Protein AF-A0A9N8DKL3-F1 (afdb_monomer)

Sequence (520 aa):
MDASGGSQSVVEDSDRQKRSSALVITESVEIQETTEGECQPFFVDLSTLRKHSQDHLRDTGLLPSEEDGHNLDVCLLREKHYEYLSRVFLPSRQPLNGNLVSLDSSRPWMMYWTLHGSDLLLVSSQEEEDNNHTTGTATADGASTTCTNLLCQKVGENALTAVVSTMEACWQSIEITLPQHLDLTDQDRTLLEPNNKTNNNGNNPQSFQGGGFGGGPGQMAHAATTYAAILTLCIVATSEGQSSSPMAWSLLARIRKPLYAWFLSLQQSHGGFRMHHDGEIDVRASYTIFCIAKLLNLLTPTLASNNTVDFIASCQTYEGGFGGEPFTEAHGGYAYCAVAALQLVNRLEKIDREALTGWLCRRQLGYEGGFSGRANKLVDGCYSFWQGGALAIVSAHYAAAAVVVEDEMDDLWLTSPPLSYALLFDKPMLQRYILLCAQDVNGGLRDKPSKKRDFYHSCYNLSGLAMTQHSGDDGNKAVDTNNQQQTNFGHPVKSLVATSHPCYNIRLERVSKVLEYFKS

pLDDT: mean 86.19, std 19.01, range [26.64, 98.94]

Nearest PDB structures (foldseek):
  2h6h-assembly1_B  TM=8.905E-01  e=4.847E-30  Homo sapiens
  2h6g-assembly1_B  TM=8.900E-01  e=4.618E-30  Homo sapiens
  2h6i-assembly1_B  TM=9.010E-01  e=2.072E-29  Homo sapiens
  3euv-assembly1_B  TM=9.007E-01  e=2.117E-28  Rattus norvegicus
  1d8e-assembly1_B  TM=8.836E-01  e=7.657E-29  Rattus norvegicus

Mean predicted aligned error: 7.71 Å

Radius of gyration: 23.64 Å; Cα contacts (8 Å, |Δi|>4): 888; chains: 1; bounding box: 76×64×66 Å

InterPro domains:
  IPR001330 Prenyltransferase alpha-alpha toroid domain [PF00432] (76-481)
  IPR008930 Terpenoid cyclases/protein prenyltransferase alpha-alpha toroid [SSF48239] (73-519)
  IPR026872 Protein farnesyltransferase subunit beta [cd02893] (78-468)
  IPR045089 Prenyltransferase subunit beta [PTHR11774] (76-519)

Secondary structure (DSSP, 8-state):
------------GGG--PPP--SS--HHHHHHHHHHHHHGGG---GGGS-HHHHHHHHHHTSS--TTSTTTTPPPP-HHHHHHHHGGGT-TTSPPPPGGGGGGGGGHHHHHHHHHHHHHHT---HHHHHHHH-SS------S----HHHHHHHHH-HHHHHHHHHHHHHHEEEEEEE--TT----HHHHHHHS-SS-----S-S--EEEEEEEBSSTTSPB-HHHHHHHHHHHHHHHTT--SSHHHHHHHHHHHHHHHHHHHHHHHB-TTS-BBSSTT--B-HHHHHHHHHHHHHTT---TTTT-HHHHHHHHHTB-TTSSB-SSTTSPP-HHHHHHHHHHHHHTT-GGGS-HHHHHHHHHTTB-TTT-SBBSSTT--B-TTHHHHHHHHHHHHHHHHHHHHS---S----GGGSSSTT-S--SS-HHHHHHHIIIIIB-TTS-B-SSTTSPPBHHHHHHHHHHHHHHHTSPP-TTS---TT-----S-S-TTTT------TTT-S-HHHHHHHHHHHH-

Structure (mmCIF, N/CA/C/O backbone):
data_AF-A0A9N8DKL3-F1
#
_entry.id   AF-A0A9N8DKL3-F1
#
loop_
_atom_site.group_PDB
_atom_site.id
_atom_site.type_symbol
_atom_site.label_atom_id
_atom_site.label_alt_id
_atom_site.label_comp_id
_atom_site.label_asym_id
_atom_site.label_entity_id
_atom_site.label_seq_id
_atom_site.pdbx_PDB_ins_code
_atom_site.Cartn_x
_atom_site.Cartn_y
_atom_site.Cartn_z
_atom_site.occupancy
_atom_site.B_iso_or_equiv
_atom_site.auth_seq_id
_atom_site.auth_comp_id
_atom_site.auth_asym_id
_atom_site.auth_atom_id
_atom_site.pdbx_PDB_model_num
ATOM 1 N N . MET A 1 1 ? -44.259 15.144 21.452 1.00 32.50 1 MET A N 1
ATOM 2 C CA . MET A 1 1 ? -43.929 14.029 20.545 1.00 32.50 1 MET A CA 1
ATOM 3 C C . MET A 1 1 ? -42.493 14.271 20.151 1.00 32.50 1 MET A C 1
ATOM 5 O O . MET A 1 1 ? -42.241 15.063 19.256 1.00 32.50 1 MET A O 1
ATOM 9 N N . ASP A 1 2 ? -41.591 13.741 20.972 1.00 26.64 2 ASP A N 1
ATOM 10 C CA . ASP A 1 2 ? -40.150 13.927 20.841 1.00 26.64 2 ASP A CA 1
ATOM 11 C C . ASP A 1 2 ? -39.653 13.219 19.584 1.00 26.64 2 ASP A C 1
ATOM 13 O O . ASP A 1 2 ? -39.804 12.008 19.441 1.00 26.64 2 ASP A O 1
ATOM 17 N N . ALA A 1 3 ? -39.068 13.992 18.675 1.00 27.20 3 ALA A N 1
ATOM 18 C CA . ALA A 1 3 ? -38.287 13.490 17.559 1.00 27.20 3 ALA A CA 1
ATOM 19 C C . ALA A 1 3 ? -36.825 13.365 18.011 1.00 27.20 3 ALA A C 1
ATOM 21 O O . ALA A 1 3 ? -35.974 14.170 17.647 1.00 27.20 3 ALA A O 1
ATOM 22 N N . SER A 1 4 ? -36.533 12.372 18.852 1.00 29.08 4 SER A N 1
ATOM 23 C CA . SER A 1 4 ? -35.167 11.898 19.070 1.00 29.08 4 SER A CA 1
ATOM 24 C C . SER A 1 4 ? -34.805 10.944 17.929 1.00 29.08 4 SER A C 1
ATOM 26 O O . SER A 1 4 ? -34.941 9.726 18.055 1.00 29.08 4 SER A O 1
ATOM 28 N N . GLY A 1 5 ? -34.410 11.497 16.782 1.00 29.69 5 GLY A N 1
ATOM 29 C CA . GLY A 1 5 ? -33.771 10.728 15.717 1.00 29.69 5 GLY A CA 1
ATOM 30 C C . GLY A 1 5 ? -32.375 10.317 16.171 1.00 29.69 5 GLY A C 1
ATOM 31 O O . GLY A 1 5 ? -31.420 11.054 15.958 1.00 29.69 5 GLY A O 1
ATOM 32 N N . GLY A 1 6 ? -32.265 9.183 16.863 1.00 30.44 6 GLY A N 1
ATOM 33 C CA . GLY A 1 6 ? -30.970 8.576 17.155 1.00 30.44 6 GLY A CA 1
ATOM 34 C C . GLY A 1 6 ? -30.360 8.056 15.858 1.00 30.44 6 GLY A C 1
ATOM 35 O O . GLY A 1 6 ? -30.979 7.224 15.193 1.00 30.44 6 GLY A O 1
ATOM 36 N N . SER A 1 7 ? -29.168 8.535 15.492 1.00 38.56 7 SER A N 1
ATOM 37 C CA . SER A 1 7 ? -28.357 7.876 14.471 1.00 38.56 7 SER A CA 1
ATOM 38 C C . SER A 1 7 ? -28.047 6.464 14.975 1.00 38.56 7 SER A C 1
ATOM 40 O O . SER A 1 7 ? -27.448 6.268 16.033 1.00 38.56 7 SER A O 1
ATOM 42 N N . GLN A 1 8 ? -28.532 5.446 14.267 1.00 38.97 8 GLN A N 1
ATOM 43 C CA . GLN A 1 8 ? -28.177 4.065 14.567 1.00 38.97 8 GLN A CA 1
ATOM 44 C C . GLN A 1 8 ? -26.750 3.828 14.069 1.00 38.97 8 GLN A C 1
ATOM 46 O O . GLN A 1 8 ? -26.538 3.402 12.941 1.00 38.97 8 GLN A O 1
ATOM 51 N N . SER A 1 9 ? -25.761 4.060 14.932 1.00 39.56 9 SER A N 1
ATOM 52 C CA . SER A 1 9 ? -24.376 3.598 14.754 1.00 39.56 9 SER A CA 1
ATOM 53 C C . SER A 1 9 ? -24.227 2.081 14.954 1.00 39.56 9 SER A C 1
ATOM 55 O O . SER A 1 9 ? -23.148 1.576 15.262 1.00 39.56 9 SER A O 1
ATOM 57 N N . VAL A 1 10 ? -25.316 1.324 14.816 1.00 46.03 10 VAL A N 1
ATOM 58 C CA . VAL A 1 10 ? -25.409 -0.060 15.265 1.00 46.03 10 VAL A CA 1
ATOM 59 C C . VAL A 1 10 ? -25.557 -0.956 14.044 1.00 46.03 10 VAL A C 1
ATOM 61 O O . VAL A 1 10 ? -26.646 -1.115 13.512 1.00 46.03 10 VAL A O 1
ATOM 64 N N . VAL A 1 11 ? -24.455 -1.580 13.627 1.00 52.28 11 VAL A N 1
ATOM 65 C CA . VAL A 1 11 ? -24.547 -2.887 12.960 1.00 52.28 11 VAL A CA 1
ATOM 66 C C . VAL A 1 11 ? -25.152 -3.831 14.003 1.00 52.28 11 VAL A C 1
ATOM 68 O O . VAL A 1 11 ? -24.534 -4.051 15.057 1.00 52.28 11 VAL A O 1
ATOM 71 N N . GLU A 1 12 ? -26.377 -4.300 13.766 1.00 49.06 12 GLU A N 1
ATOM 72 C CA . GLU A 1 12 ? -27.176 -5.002 14.771 1.00 49.06 12 GLU A CA 1
ATOM 73 C C . GLU A 1 12 ? -26.459 -6.281 15.245 1.00 49.06 12 GLU A C 1
ATOM 75 O O . GLU A 1 12 ? -25.660 -6.892 14.533 1.00 49.06 12 GLU A O 1
ATOM 80 N N . ASP A 1 13 ? -26.691 -6.707 16.494 1.00 48.78 13 ASP A N 1
ATOM 81 C CA . ASP A 1 13 ? -26.135 -7.979 17.000 1.00 48.78 13 ASP A CA 1
ATOM 82 C C . ASP A 1 13 ? -26.586 -9.181 16.141 1.00 48.78 13 ASP A C 1
ATOM 84 O O . ASP A 1 13 ? -25.853 -10.159 16.014 1.00 48.78 13 ASP A O 1
ATOM 88 N N . SER A 1 14 ? -27.755 -9.070 15.497 1.00 47.22 14 SER A N 1
ATOM 89 C CA . SER A 1 14 ? -28.332 -10.016 14.530 1.00 47.22 14 SER A CA 1
ATOM 90 C C . SER A 1 14 ? -27.519 -10.182 13.244 1.00 47.22 14 SER A C 1
ATOM 92 O O . SER A 1 14 ? -27.614 -11.242 12.625 1.00 47.22 14 SER A O 1
ATOM 94 N N . ASP A 1 15 ? -26.703 -9.197 12.862 1.00 51.59 15 ASP A N 1
ATOM 95 C CA . ASP A 1 15 ? -25.874 -9.263 11.650 1.00 51.59 15 ASP A CA 1
ATOM 96 C C . ASP A 1 15 ? -24.593 -10.087 11.867 1.00 51.59 15 ASP A C 1
ATOM 98 O O . ASP A 1 15 ? -23.915 -10.477 10.916 1.00 51.59 15 ASP A O 1
ATOM 102 N N . ARG A 1 16 ? -24.254 -10.399 13.128 1.00 60.38 16 ARG A N 1
ATOM 103 C CA . ARG A 1 16 ? -23.041 -11.145 13.478 1.00 60.38 16 ARG A CA 1
ATOM 104 C C . ARG A 1 16 ? -23.276 -12.639 13.334 1.00 60.38 16 ARG A C 1
ATOM 106 O O . ARG A 1 16 ? -23.921 -13.279 14.165 1.00 60.38 16 ARG A O 1
ATOM 113 N N . GLN A 1 17 ? -22.650 -13.241 12.332 1.00 62.31 17 GLN A N 1
ATOM 114 C CA . GLN A 1 17 ? -22.668 -14.692 12.177 1.00 62.31 17 GLN A CA 1
ATOM 115 C C . GLN A 1 17 ? -21.479 -15.310 12.904 1.00 62.31 17 GLN A C 1
ATOM 117 O O . GLN A 1 17 ? -20.446 -15.605 12.302 1.00 62.31 17 GLN A O 1
ATOM 122 N N . LYS A 1 18 ? -21.624 -15.527 14.218 1.00 65.44 18 LYS A N 1
ATOM 123 C CA . LYS A 1 18 ? -20.685 -16.396 14.937 1.00 65.44 18 LYS A CA 1
ATOM 124 C C . LYS A 1 18 ? -20.718 -17.776 14.279 1.00 65.44 18 LYS A C 1
ATOM 126 O O . LYS A 1 18 ? -21.806 -18.272 13.967 1.00 65.44 18 LYS A O 1
ATOM 131 N N . ARG A 1 19 ? -19.558 -18.400 14.047 1.00 64.38 19 ARG A N 1
ATOM 132 C CA . ARG A 1 19 ? -19.530 -19.749 13.463 1.00 64.38 19 ARG A CA 1
ATOM 133 C C . ARG A 1 19 ? -20.401 -20.684 14.309 1.00 64.38 19 ARG A C 1
ATOM 135 O O . ARG A 1 19 ? -20.295 -20.715 15.534 1.00 64.38 19 ARG A O 1
ATOM 142 N N . SER A 1 20 ? -21.281 -21.442 13.650 1.00 64.44 20 SER A N 1
ATOM 143 C CA . SER A 1 20 ? -22.045 -22.508 14.306 1.00 64.44 20 SER A CA 1
ATOM 144 C C . SER A 1 20 ? -21.084 -23.478 14.992 1.00 64.44 20 SER A C 1
ATOM 146 O O . SER A 1 20 ? -20.012 -23.728 14.438 1.00 64.44 20 SER A O 1
ATOM 148 N N . SER A 1 21 ? -21.482 -24.073 16.123 1.00 65.50 21 SER A N 1
ATOM 149 C CA . SER A 1 21 ? -20.680 -25.086 16.823 1.00 65.50 21 SER A CA 1
ATOM 150 C C . SER A 1 21 ? -20.158 -26.127 15.831 1.00 65.50 21 SER A C 1
ATOM 152 O O . SER A 1 21 ? -20.950 -26.867 15.234 1.00 65.50 21 SER A O 1
ATOM 154 N N . ALA A 1 22 ? -18.845 -26.145 15.604 1.00 66.81 22 ALA A N 1
ATOM 155 C CA . ALA A 1 22 ? -18.254 -27.033 14.620 1.00 66.81 22 ALA A CA 1
ATOM 156 C C . ALA A 1 22 ? -18.436 -28.485 15.078 1.00 66.81 22 ALA A C 1
ATOM 158 O O . ALA A 1 22 ? -18.109 -28.836 16.209 1.00 66.81 22 ALA A O 1
ATOM 159 N N . LEU A 1 23 ? -18.937 -29.348 14.189 1.00 76.88 23 LEU A N 1
ATOM 160 C CA . LEU A 1 23 ? -19.051 -30.787 14.467 1.00 76.88 23 LEU A CA 1
ATOM 161 C C . LEU A 1 23 ? -17.676 -31.449 14.667 1.00 76.88 23 LEU A C 1
ATOM 163 O O . LEU A 1 23 ? -17.586 -32.511 15.277 1.00 76.88 23 LEU A O 1
ATOM 167 N N . VAL A 1 24 ? -16.616 -30.825 14.144 1.00 87.56 24 VAL A N 1
ATOM 168 C CA . VAL A 1 24 ? -15.224 -31.258 14.272 1.00 87.56 24 VAL A CA 1
ATOM 169 C C . VAL A 1 24 ? -14.392 -30.067 14.731 1.00 87.56 24 VAL A C 1
ATOM 171 O O . VAL A 1 24 ? -14.355 -29.043 14.050 1.00 87.56 24 VAL A O 1
ATOM 174 N N . ILE A 1 25 ? -13.716 -30.217 15.867 1.00 91.69 25 ILE A N 1
ATOM 175 C CA . ILE A 1 25 ? -12.797 -29.214 16.410 1.00 91.69 25 ILE A CA 1
ATOM 176 C C . ILE A 1 25 ? -11.400 -29.493 15.853 1.00 91.69 25 ILE A C 1
ATOM 178 O O . ILE A 1 25 ? -10.906 -30.619 15.912 1.00 91.69 25 ILE A O 1
ATOM 182 N N . THR A 1 26 ? -10.779 -28.466 15.286 1.00 94.81 26 THR A N 1
ATOM 183 C CA . THR A 1 26 ? -9.403 -28.484 14.778 1.00 94.81 26 THR A CA 1
ATOM 184 C C . THR A 1 26 ? -8.678 -27.240 15.272 1.00 94.81 26 THR A C 1
ATOM 186 O O . THR A 1 26 ? -9.324 -26.295 15.723 1.00 94.81 26 THR A O 1
ATOM 189 N N . GLU A 1 27 ? -7.355 -27.183 15.108 1.00 96.31 27 GLU A N 1
ATOM 190 C CA . GLU A 1 27 ? -6.578 -25.981 15.442 1.00 96.31 27 GLU A CA 1
ATOM 191 C C . GLU A 1 27 ? -7.165 -24.723 14.780 1.00 96.31 27 GLU A C 1
ATOM 193 O O . GLU A 1 27 ? -7.311 -23.697 15.432 1.00 96.31 27 GLU A O 1
ATOM 198 N N . SER A 1 28 ? -7.588 -24.805 13.510 1.00 95.06 28 SER A N 1
ATOM 199 C CA . SER A 1 28 ? -8.225 -23.684 12.803 1.00 95.06 28 SER A CA 1
ATOM 200 C C . SER A 1 28 ? -9.541 -23.228 13.439 1.00 95.06 28 SER A C 1
ATOM 202 O O . SER A 1 28 ? -9.867 -22.047 13.356 1.00 95.06 28 SER A O 1
ATOM 204 N N . VAL A 1 29 ? -10.307 -24.142 14.043 1.00 93.38 29 VAL A N 1
ATOM 205 C CA . VAL A 1 29 ? -11.535 -23.802 14.778 1.00 93.38 29 VAL A CA 1
ATOM 206 C C . VAL A 1 29 ? -11.174 -23.093 16.078 1.00 93.38 29 VAL A C 1
ATOM 208 O O . VAL A 1 29 ? -11.677 -22.004 16.329 1.00 93.38 29 VAL A O 1
ATOM 211 N N . GLU A 1 30 ? -10.246 -23.652 16.852 1.00 94.44 30 GLU A N 1
ATOM 212 C CA . GLU A 1 30 ? -9.850 -23.118 18.160 1.00 94.44 30 GLU A CA 1
ATOM 213 C C . GLU A 1 30 ? -9.237 -21.713 18.058 1.00 94.44 30 GLU A C 1
ATOM 215 O O . GLU A 1 30 ? -9.594 -20.811 18.823 1.00 94.44 30 GLU A O 1
ATOM 220 N N . ILE A 1 31 ? -8.343 -21.482 17.087 1.00 95.50 31 ILE A N 1
ATOM 221 C CA . ILE A 1 31 ? -7.732 -20.157 16.893 1.00 95.50 31 ILE A CA 1
ATOM 222 C C . ILE A 1 31 ? -8.743 -19.127 16.375 1.00 95.50 31 ILE A C 1
ATOM 224 O O . ILE A 1 31 ? -8.621 -17.942 16.695 1.00 95.50 31 ILE A O 1
ATOM 228 N N . GLN A 1 32 ? -9.739 -19.561 15.595 1.00 95.06 32 GLN A N 1
ATOM 229 C CA . GLN A 1 32 ? -10.813 -18.693 15.118 1.00 95.06 32 GLN A CA 1
ATOM 230 C C . GLN A 1 32 ? -11.732 -18.303 16.277 1.00 95.06 32 GLN A C 1
ATOM 232 O O . GLN A 1 32 ? -11.945 -17.117 16.491 1.00 95.06 32 GLN A O 1
ATOM 237 N N . GLU A 1 33 ? -12.188 -19.263 17.087 1.00 93.38 33 GLU A N 1
ATOM 238 C CA . GLU A 1 33 ? -12.997 -18.989 18.283 1.00 93.38 33 GLU A CA 1
ATOM 239 C C . GLU A 1 33 ? -12.269 -18.066 19.270 1.00 93.38 33 GLU A C 1
ATOM 241 O O . GLU A 1 33 ? -12.871 -17.148 19.830 1.00 93.38 33 GLU A O 1
ATOM 246 N N . THR A 1 34 ? -10.959 -18.266 19.443 1.00 95.44 34 THR A N 1
ATOM 247 C CA . THR A 1 34 ? -10.119 -17.379 20.259 1.00 95.44 34 THR A CA 1
ATOM 248 C C . THR A 1 34 ? -10.114 -15.957 19.697 1.00 95.44 34 THR A C 1
ATOM 250 O O . THR A 1 34 ? -10.328 -15.004 20.440 1.00 95.44 34 THR A O 1
ATOM 253 N N . THR A 1 35 ? -9.927 -15.804 18.384 1.00 96.44 35 THR A N 1
ATOM 254 C CA . THR A 1 35 ? -9.899 -14.491 17.716 1.00 96.44 35 THR A CA 1
ATOM 255 C C . THR A 1 35 ? -11.256 -13.789 17.779 1.00 96.44 35 THR A C 1
ATOM 257 O O . THR A 1 35 ? -11.321 -12.597 18.074 1.00 96.44 35 THR A O 1
ATOM 260 N N . GLU A 1 36 ? -12.355 -14.520 17.590 1.00 94.69 36 GLU A N 1
ATOM 261 C CA . GLU A 1 36 ? -13.709 -13.996 17.788 1.00 94.69 36 GLU A CA 1
ATOM 262 C C . GLU A 1 36 ? -13.897 -13.503 19.230 1.00 94.69 36 GLU A C 1
ATOM 264 O O . GLU A 1 36 ? -14.415 -12.408 19.449 1.00 94.69 36 GLU A O 1
ATOM 269 N N . GLY A 1 37 ? -13.407 -14.263 20.216 1.00 94.38 37 GLY A N 1
ATOM 270 C CA . GLY A 1 37 ? -13.410 -13.870 21.626 1.00 94.38 37 GLY A CA 1
ATOM 271 C C . GLY A 1 37 ? -12.562 -12.629 21.933 1.00 94.38 37 GLY A C 1
ATOM 272 O O . GLY A 1 37 ? -12.925 -11.852 22.813 1.00 94.38 37 GLY A O 1
ATOM 273 N N . GLU A 1 38 ? -11.469 -12.400 21.200 1.00 95.31 38 GLU A N 1
ATOM 274 C CA . GLU A 1 38 ? -10.655 -11.179 21.303 1.00 95.31 38 GLU A CA 1
ATOM 275 C C . GLU A 1 38 ? -11.368 -9.947 20.726 1.00 95.31 38 GLU A C 1
ATOM 277 O O . GLU A 1 38 ? -11.211 -8.845 21.254 1.00 95.31 38 GLU A O 1
ATOM 282 N N . CYS A 1 39 ? -12.150 -10.115 19.655 1.00 94.94 39 CYS A N 1
ATOM 283 C CA . CYS A 1 39 ? -12.900 -9.035 19.009 1.00 94.94 39 CYS A CA 1
ATOM 284 C C . CYS A 1 39 ? -14.219 -8.713 19.730 1.00 94.94 39 CYS A C 1
ATOM 286 O O . CYS A 1 39 ? -14.623 -7.552 19.784 1.00 94.94 39 CYS A O 1
ATOM 288 N N . GLN A 1 40 ? -14.871 -9.712 20.332 1.00 93.31 40 GLN A N 1
ATOM 289 C CA . GLN A 1 40 ? -16.181 -9.584 20.978 1.00 93.31 40 GLN A CA 1
ATOM 290 C C . GLN A 1 40 ? -16.314 -8.383 21.946 1.00 93.31 40 GLN A C 1
ATOM 292 O O . GLN A 1 40 ? -17.332 -7.693 21.873 1.00 93.31 40 GLN A O 1
ATOM 297 N N . PRO A 1 41 ? -15.337 -8.061 22.822 1.00 92.31 41 PRO A N 1
ATOM 298 C CA . PRO A 1 41 ? -15.458 -6.939 23.758 1.00 92.31 41 PRO A CA 1
ATOM 299 C C . PRO A 1 41 ? -15.539 -5.562 23.091 1.00 92.31 41 PRO A C 1
ATOM 301 O O . PRO A 1 41 ? -15.995 -4.609 23.716 1.00 92.31 41 PRO A O 1
ATOM 304 N N . PHE A 1 42 ? -15.099 -5.446 21.837 1.00 91.88 42 PHE A N 1
ATOM 305 C CA . PHE A 1 42 ? -15.153 -4.203 21.067 1.00 91.88 42 PHE A CA 1
ATOM 306 C C . PHE A 1 42 ? -16.529 -3.976 20.431 1.00 91.88 42 PHE A C 1
ATOM 308 O O . PHE A 1 42 ? -16.849 -2.871 20.014 1.00 91.88 42 PHE A O 1
ATOM 315 N N . PHE A 1 43 ? -17.361 -5.012 20.371 1.00 89.38 43 PHE A N 1
ATOM 316 C CA . PHE A 1 43 ? -18.630 -5.057 19.652 1.00 89.38 43 PHE A CA 1
ATOM 317 C C . PHE A 1 43 ? -19.830 -4.880 20.585 1.00 89.38 43 PHE A C 1
ATOM 319 O O . PHE A 1 43 ? -20.786 -5.659 20.558 1.00 89.38 43 PHE A O 1
ATOM 326 N N . VAL A 1 44 ? -19.752 -3.853 21.427 1.00 85.69 44 VAL A N 1
ATOM 327 C CA . VAL A 1 44 ? -20.777 -3.504 22.414 1.00 85.69 44 VAL A CA 1
ATOM 328 C C . VAL A 1 44 ? -21.640 -2.347 21.923 1.00 85.69 44 VAL A C 1
ATOM 330 O O . VAL A 1 44 ? -21.146 -1.427 21.273 1.00 85.69 44 VAL A O 1
ATOM 333 N N . ASP A 1 45 ? -22.925 -2.370 22.273 1.00 87.44 45 ASP A N 1
ATOM 334 C CA . ASP A 1 45 ? -23.803 -1.218 22.082 1.00 87.44 45 ASP A CA 1
ATOM 335 C C . ASP A 1 45 ? -23.385 -0.100 23.048 1.00 87.44 45 ASP A C 1
ATOM 337 O O . ASP A 1 45 ? -23.594 -0.186 24.264 1.00 87.44 45 ASP A O 1
ATOM 341 N N . LEU A 1 46 ? -22.782 0.956 22.498 1.00 89.56 46 LEU A N 1
ATOM 342 C CA . LEU A 1 46 ? -22.250 2.083 23.263 1.00 89.56 46 LEU A CA 1
ATOM 343 C C . LEU A 1 46 ? -23.339 2.822 24.053 1.00 89.56 46 LEU A C 1
ATOM 345 O O . LEU A 1 46 ? -23.032 3.404 25.097 1.00 89.56 46 LEU A O 1
ATOM 349 N N . SER A 1 47 ? -24.606 2.750 23.626 1.00 88.50 47 SER A N 1
ATOM 350 C CA . SER A 1 47 ? -25.739 3.355 24.336 1.00 88.50 47 SER A CA 1
ATOM 351 C C . SER A 1 47 ? -26.062 2.650 25.658 1.00 88.50 47 SER A C 1
ATOM 353 O O . SER A 1 47 ? -26.574 3.273 26.587 1.00 88.50 47 SER A O 1
ATOM 355 N N . THR A 1 48 ? -25.695 1.370 25.780 1.00 89.88 48 THR A N 1
ATOM 356 C CA . THR A 1 48 ? -25.916 0.561 26.991 1.00 89.88 48 THR A CA 1
ATOM 357 C C . THR A 1 48 ? -24.814 0.725 28.039 1.00 89.88 48 THR A C 1
ATOM 359 O O . THR A 1 48 ? -24.957 0.274 29.181 1.00 89.88 48 THR A O 1
ATOM 362 N N . LEU A 1 49 ? -23.702 1.373 27.676 1.00 90.00 49 LEU A N 1
ATOM 363 C CA . LEU A 1 49 ? -22.596 1.620 28.594 1.00 90.00 49 LEU A CA 1
ATOM 364 C C . LEU A 1 49 ? -22.999 2.613 29.690 1.00 90.00 49 LEU A C 1
ATOM 366 O O . LEU A 1 49 ? -23.745 3.566 29.477 1.00 90.00 49 LEU A O 1
ATOM 370 N N . ARG A 1 50 ? -22.454 2.418 30.896 1.00 94.25 50 ARG A N 1
ATOM 371 C CA . ARG A 1 50 ? -22.632 3.376 31.998 1.00 94.25 50 ARG A CA 1
ATOM 372 C C . ARG A 1 50 ? -21.996 4.714 31.623 1.00 94.25 50 ARG A C 1
ATOM 374 O O . ARG A 1 50 ? -20.937 4.721 31.000 1.00 94.25 50 ARG A O 1
ATOM 381 N N . LYS A 1 51 ? -22.561 5.824 32.116 1.00 91.31 51 LYS A N 1
ATOM 382 C CA . LYS A 1 51 ? -22.051 7.180 31.847 1.00 91.31 51 LYS A CA 1
ATOM 383 C C . LYS A 1 51 ? -20.535 7.307 32.058 1.00 91.31 51 LYS A C 1
ATOM 385 O O . LYS A 1 51 ? -19.841 7.692 31.136 1.00 91.31 51 LYS A O 1
ATOM 390 N N . HIS A 1 52 ? -19.999 6.836 33.188 1.00 94.56 52 HIS A N 1
ATOM 391 C CA . HIS A 1 52 ? -18.548 6.877 33.434 1.00 94.56 52 HIS A CA 1
ATOM 392 C C . HIS A 1 52 ? -17.708 6.138 32.369 1.00 94.56 52 HIS A C 1
ATOM 394 O O . HIS A 1 52 ? -16.604 6.567 32.047 1.00 94.56 52 HIS A O 1
ATOM 400 N N . SER A 1 53 ? -18.212 5.034 31.809 1.00 93.94 53 SER A N 1
ATOM 401 C CA . SER A 1 53 ? -17.533 4.325 30.720 1.00 93.94 53 SER A CA 1
ATOM 402 C C . SER A 1 53 ? -17.582 5.125 29.420 1.00 93.94 53 SER A C 1
ATOM 404 O O . SER A 1 53 ? -16.573 5.191 28.729 1.00 93.94 53 SER A O 1
ATOM 406 N N . GLN A 1 54 ? -18.715 5.760 29.105 1.00 93.31 54 GLN A N 1
ATOM 407 C CA . GLN A 1 54 ? -18.819 6.666 27.956 1.00 93.31 54 GLN A CA 1
ATOM 408 C C . GLN A 1 54 ? -17.887 7.872 28.123 1.00 93.31 54 GLN A C 1
ATOM 410 O O . GLN A 1 54 ? -17.135 8.173 27.203 1.00 93.31 54 GLN A O 1
ATOM 415 N N . ASP A 1 55 ? -17.856 8.491 29.306 1.00 93.62 55 ASP A N 1
ATOM 416 C CA . ASP A 1 55 ? -16.960 9.605 29.634 1.00 93.62 55 ASP A CA 1
ATOM 417 C C . ASP A 1 55 ? -15.491 9.200 29.449 1.00 93.62 55 ASP A C 1
ATOM 419 O O . ASP A 1 55 ? -14.726 9.915 28.811 1.00 93.62 55 ASP A O 1
ATOM 423 N N . HIS A 1 56 ? -15.107 7.998 29.895 1.00 94.44 56 HIS A N 1
ATOM 424 C CA . HIS A 1 56 ? -13.761 7.480 29.652 1.00 94.44 56 HIS A CA 1
ATOM 425 C C . HIS A 1 56 ? -13.450 7.341 28.152 1.00 94.44 56 HIS A C 1
ATOM 427 O O . HIS A 1 56 ? -12.363 7.707 27.708 1.00 94.44 56 HIS A O 1
ATOM 433 N N . LEU A 1 57 ? -14.393 6.847 27.342 1.00 94.25 57 LEU A N 1
ATOM 434 C CA . LEU A 1 57 ? -14.208 6.778 25.890 1.00 94.25 57 LEU A CA 1
ATOM 435 C C . LEU A 1 57 ? -14.084 8.178 25.263 1.00 94.25 57 LEU A C 1
ATOM 437 O O . LEU A 1 57 ? -13.271 8.350 24.352 1.00 94.25 57 LEU A O 1
ATOM 441 N N . ARG A 1 58 ? -14.798 9.187 25.781 1.00 94.12 58 ARG A N 1
ATOM 442 C CA . ARG A 1 58 ? -14.628 10.596 25.379 1.00 94.12 58 ARG A CA 1
ATOM 443 C C . ARG A 1 58 ? -13.245 11.125 25.741 1.00 94.12 58 ARG A C 1
ATOM 445 O O . ARG A 1 58 ? -12.570 11.675 24.877 1.00 94.12 58 ARG A O 1
ATOM 452 N N . ASP A 1 59 ? -12.771 10.864 26.958 1.00 93.50 59 ASP A N 1
ATOM 453 C CA . ASP A 1 59 ? -11.429 11.258 27.409 1.00 93.50 59 ASP A CA 1
ATOM 454 C C . ASP A 1 59 ? -10.325 10.637 26.537 1.00 93.50 59 ASP A C 1
ATOM 456 O O . ASP A 1 59 ? -9.284 11.249 26.287 1.00 93.50 59 ASP A O 1
ATOM 460 N N . THR A 1 60 ? -10.539 9.415 26.034 1.00 93.69 60 THR A N 1
ATOM 461 C CA . THR A 1 60 ? -9.595 8.784 25.096 1.00 93.69 60 THR A CA 1
ATOM 462 C C . THR A 1 60 ? -9.640 9.376 23.685 1.00 93.69 60 THR A C 1
ATOM 464 O O . THR A 1 60 ? -8.686 9.160 22.927 1.00 93.69 60 THR A O 1
ATOM 467 N N . GLY A 1 61 ? -10.704 10.108 23.343 1.00 94.12 61 GLY A N 1
ATOM 468 C CA . GLY A 1 61 ? -11.005 10.636 22.012 1.00 94.12 61 GLY A CA 1
ATOM 469 C C . GLY A 1 61 ? -11.758 9.668 21.094 1.00 94.12 61 GLY A C 1
ATOM 470 O O . GLY A 1 61 ? -11.941 9.988 19.924 1.00 94.12 61 GLY A O 1
ATOM 471 N N . LEU A 1 62 ? -12.169 8.489 21.583 1.00 94.56 62 LEU A N 1
ATOM 472 C CA . LEU A 1 62 ? -12.895 7.492 20.782 1.00 94.56 62 LEU A CA 1
ATOM 473 C C . LEU A 1 62 ? -14.359 7.891 20.554 1.00 94.56 62 LEU A C 1
ATOM 475 O O . LEU A 1 62 ? -14.957 7.490 19.561 1.00 94.56 62 LEU A O 1
ATOM 479 N N . LEU A 1 63 ? -14.925 8.683 21.462 1.00 95.00 63 LEU A N 1
ATOM 480 C CA . LEU A 1 63 ? -16.230 9.316 21.307 1.00 95.00 63 LEU A CA 1
ATOM 481 C C . LEU A 1 63 ? -16.069 10.844 21.249 1.00 95.00 63 LEU A C 1
ATOM 483 O O . LEU A 1 63 ? -15.147 11.372 21.878 1.00 95.00 63 LEU A O 1
ATOM 487 N N . PRO A 1 64 ? -16.951 11.573 20.541 1.00 92.50 64 PRO A N 1
ATOM 488 C CA . PRO A 1 64 ? -16.899 13.034 20.492 1.00 92.50 64 PRO A CA 1
ATOM 489 C C . PRO A 1 64 ? -17.286 13.668 21.843 1.00 92.50 64 PRO A C 1
ATOM 491 O O . PRO A 1 64 ? -17.664 12.978 22.786 1.00 92.50 64 PRO A O 1
ATOM 494 N N . SER A 1 65 ? -17.185 14.989 21.979 1.00 87.25 65 SER A N 1
ATOM 495 C CA . SER A 1 65 ? -17.692 15.715 23.158 1.00 87.25 65 SER A CA 1
ATOM 496 C C . SER A 1 65 ? -19.217 15.616 23.269 1.00 87.25 65 SER A C 1
ATOM 498 O O . SER A 1 65 ? -19.865 15.547 22.236 1.00 87.25 65 SER A O 1
ATOM 500 N N . GLU A 1 66 ? -19.790 15.711 24.481 1.00 81.88 66 GLU A N 1
ATOM 501 C CA . GLU A 1 66 ? -21.257 15.651 24.705 1.00 81.88 66 GLU A CA 1
ATOM 502 C C . GLU A 1 66 ? -22.065 16.730 23.949 1.00 81.88 66 GLU A C 1
ATOM 504 O O . GLU A 1 66 ? -23.274 16.592 23.768 1.00 81.88 66 GLU A O 1
ATOM 509 N N . GLU A 1 67 ? -21.416 17.814 23.523 1.00 77.31 67 GLU A N 1
ATOM 5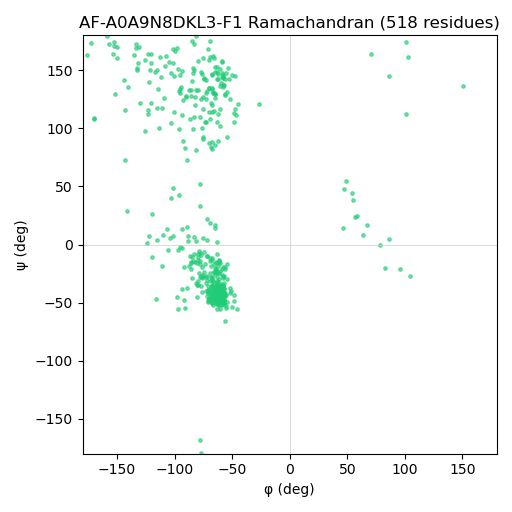10 C CA . GLU A 1 67 ? -22.032 18.907 22.758 1.00 77.31 67 GLU A CA 1
ATOM 511 C C . GLU A 1 67 ? -22.212 18.575 21.262 1.00 77.31 67 GLU A C 1
ATOM 513 O O . GLU A 1 67 ? -22.801 19.359 20.521 1.00 77.31 67 GLU A O 1
ATOM 518 N N . ASP A 1 68 ? -21.706 17.424 20.811 1.00 72.75 68 ASP A N 1
ATOM 519 C CA . ASP A 1 68 ? -21.739 16.983 19.419 1.00 72.75 68 ASP A CA 1
ATOM 520 C C . ASP A 1 68 ? -23.041 16.216 19.117 1.00 72.75 68 ASP A C 1
ATOM 522 O O . ASP A 1 68 ? -23.442 15.316 19.857 1.00 72.75 68 ASP A O 1
ATOM 526 N N . GLY A 1 69 ? -23.721 16.534 18.012 1.00 72.94 69 GLY A N 1
ATOM 527 C CA . GLY A 1 69 ? -24.956 15.845 17.600 1.00 72.94 69 GLY A CA 1
ATOM 528 C C . GLY A 1 69 ? -24.768 14.341 17.338 1.00 72.94 69 GLY A C 1
ATOM 529 O O . GLY A 1 69 ? -25.741 13.591 17.343 1.00 72.94 69 GLY A O 1
ATOM 530 N N . HIS A 1 70 ? -23.516 13.900 17.185 1.00 72.75 70 HIS A N 1
ATOM 531 C CA . HIS A 1 70 ? -23.083 12.528 16.910 1.00 72.75 70 HIS A CA 1
ATOM 532 C C . HIS A 1 70 ? -22.516 11.823 18.152 1.00 72.75 70 HIS A C 1
ATOM 534 O O . HIS A 1 70 ? -21.519 11.106 18.094 1.00 72.75 70 HIS A O 1
ATOM 540 N N . ASN A 1 71 ? -23.138 12.040 19.312 1.00 79.56 71 ASN A N 1
ATOM 541 C CA . ASN A 1 71 ? -22.571 11.746 20.631 1.00 79.56 71 ASN A CA 1
ATOM 542 C C . ASN A 1 71 ? -22.061 10.316 20.892 1.00 79.56 71 ASN A C 1
ATOM 544 O O . ASN A 1 71 ? -21.325 10.124 21.861 1.00 79.56 71 ASN A O 1
ATOM 548 N N . LEU A 1 72 ? -22.431 9.310 20.101 1.00 89.31 72 LEU A N 1
ATOM 549 C CA . LEU A 1 72 ? -21.952 7.928 20.252 1.00 89.31 72 LEU A CA 1
ATOM 550 C C . LEU A 1 72 ? -21.265 7.383 18.992 1.00 89.31 72 LEU A C 1
ATOM 552 O O . LEU A 1 72 ? -20.917 6.203 18.955 1.00 89.31 72 LEU A O 1
ATOM 556 N N . ASP A 1 73 ? -21.035 8.221 17.983 1.00 90.81 73 ASP A N 1
ATOM 557 C CA . ASP A 1 73 ? -20.364 7.796 16.763 1.00 90.81 73 ASP A CA 1
ATOM 558 C C . ASP A 1 73 ? -18.855 7.679 17.007 1.00 90.81 73 ASP A C 1
ATOM 560 O O . ASP A 1 73 ? -18.186 8.610 17.468 1.00 90.81 73 ASP A O 1
ATOM 564 N N . VAL A 1 74 ? -18.307 6.504 16.697 1.00 94.81 74 VAL A N 1
ATOM 565 C CA . VAL A 1 74 ? -16.898 6.184 16.945 1.00 94.81 74 VAL A CA 1
ATOM 566 C C . VAL A 1 74 ? -15.998 7.077 16.098 1.00 94.81 74 VAL A C 1
ATOM 568 O O . VAL A 1 74 ? -16.162 7.166 14.880 1.00 94.81 74 VAL A O 1
ATOM 571 N N . CYS A 1 75 ? -15.023 7.705 16.747 1.00 95.88 75 CYS A N 1
ATOM 572 C CA . CYS A 1 75 ? -14.029 8.578 16.140 1.00 95.88 75 CYS A CA 1
ATOM 573 C C . CYS A 1 75 ? -12.727 7.824 15.819 1.00 95.88 75 CYS A C 1
ATOM 575 O O . CYS A 1 75 ? -12.275 6.954 16.572 1.00 95.88 75 CYS A O 1
ATOM 577 N N . LEU A 1 76 ? -12.071 8.212 14.725 1.00 97.75 76 LEU A N 1
ATOM 578 C CA . LEU A 1 76 ? -10.670 7.877 14.474 1.00 97.75 76 LEU A CA 1
ATOM 579 C C . LEU A 1 76 ? -9.779 8.694 15.424 1.00 97.75 76 LEU A C 1
ATOM 581 O O . LEU A 1 76 ? -9.913 9.916 15.507 1.00 97.75 76 LEU A O 1
ATOM 585 N N . LEU A 1 77 ? -8.815 8.060 16.097 1.00 97.81 77 LEU A N 1
ATOM 586 C CA . LEU A 1 77 ? -7.869 8.717 17.009 1.00 97.81 77 LEU A CA 1
ATOM 587 C C . LEU A 1 77 ? -6.757 9.451 16.232 1.00 97.81 77 LEU A C 1
ATOM 589 O O . LEU A 1 77 ? -5.561 9.252 16.466 1.00 97.81 77 LEU A O 1
ATOM 593 N N . ARG A 1 78 ? -7.165 10.302 15.284 1.00 96.81 78 ARG A N 1
ATOM 594 C CA . ARG A 1 78 ? -6.352 10.927 14.230 1.00 96.81 78 ARG A CA 1
ATOM 595 C C . ARG A 1 78 ? -5.039 11.500 14.734 1.00 96.81 78 ARG A C 1
ATOM 597 O O . ARG A 1 78 ? -3.984 11.093 14.255 1.00 96.81 78 ARG A O 1
ATOM 604 N N . GLU A 1 79 ? -5.086 12.392 15.723 1.00 95.31 79 GLU A N 1
ATOM 605 C CA . GLU A 1 79 ? -3.876 13.042 16.239 1.00 95.31 79 GLU A CA 1
ATOM 606 C C . GLU A 1 79 ? -2.914 12.031 16.865 1.00 95.31 79 GLU A C 1
ATOM 608 O O . GLU A 1 79 ? -1.713 12.103 16.623 1.00 95.31 79 GLU A O 1
ATOM 613 N N . LYS A 1 80 ? -3.415 11.017 17.583 1.00 97.25 80 LYS A N 1
ATOM 614 C CA . LYS A 1 80 ? -2.563 9.965 18.155 1.00 97.25 80 LYS A CA 1
ATOM 615 C C . LYS A 1 80 ? -1.913 9.119 17.061 1.00 97.25 80 LYS A C 1
ATOM 617 O O . LYS A 1 80 ? -0.735 8.772 17.167 1.00 97.25 80 LYS A O 1
ATOM 622 N N . HIS A 1 81 ? -2.649 8.779 16.001 1.00 98.06 81 HIS A N 1
ATOM 623 C CA . HIS A 1 81 ? -2.087 8.042 14.868 1.00 98.06 81 HIS A CA 1
ATOM 624 C C . HIS A 1 81 ? -1.062 8.873 14.097 1.00 98.06 81 HIS A C 1
ATOM 626 O O . HIS A 1 81 ? 0.030 8.372 13.827 1.00 98.06 81 HIS A O 1
ATOM 632 N N . TYR A 1 82 ? -1.354 10.145 13.823 1.00 96.44 82 TYR A N 1
ATOM 633 C CA . TYR A 1 82 ? -0.410 11.057 13.184 1.00 96.44 82 TYR A CA 1
ATOM 634 C C . TYR A 1 82 ? 0.863 11.195 14.023 1.00 96.44 82 TYR A C 1
ATOM 636 O O . TYR A 1 82 ? 1.979 11.086 13.511 1.00 96.44 82 TYR A O 1
ATOM 644 N N . GLU A 1 83 ? 0.713 11.362 15.336 1.00 94.56 83 GLU A N 1
ATOM 645 C CA . GLU A 1 83 ? 1.829 11.459 16.265 1.00 94.56 83 GLU A CA 1
ATOM 646 C C . GLU A 1 83 ? 2.653 10.164 16.305 1.00 94.56 83 GLU A C 1
ATOM 648 O O . GLU A 1 83 ? 3.871 10.215 16.425 1.00 94.56 83 GLU A O 1
ATOM 653 N N . TYR A 1 84 ? 2.033 8.992 16.180 1.00 95.62 84 TYR A N 1
ATOM 654 C CA . TYR A 1 84 ? 2.747 7.721 16.070 1.00 95.62 84 TYR A CA 1
ATOM 655 C C . TYR A 1 84 ? 3.555 7.605 14.763 1.00 95.62 84 TYR A C 1
ATOM 657 O O . TYR A 1 84 ? 4.735 7.252 14.815 1.00 95.62 84 TYR A O 1
ATOM 665 N N . LEU A 1 85 ? 2.951 7.930 13.616 1.00 96.00 85 LEU A N 1
ATOM 666 C CA . LEU A 1 85 ? 3.553 7.767 12.284 1.00 96.00 85 LEU A CA 1
ATOM 667 C C . LEU A 1 85 ? 4.676 8.772 12.018 1.00 96.00 85 LEU A C 1
ATOM 669 O O . LEU A 1 85 ? 5.773 8.399 11.602 1.00 96.00 85 LEU A O 1
ATOM 673 N N . SER A 1 86 ? 4.447 10.036 12.368 1.00 92.94 86 SER A N 1
ATOM 674 C CA . SER A 1 86 ? 5.395 11.134 12.145 1.00 92.94 86 SER A CA 1
ATOM 675 C C . SER A 1 86 ? 6.722 11.002 12.901 1.00 92.94 86 SER A C 1
ATOM 677 O O . SER A 1 86 ? 7.674 11.731 12.623 1.00 92.94 86 SER A O 1
ATOM 679 N N . ARG A 1 87 ? 6.841 10.016 13.804 1.00 89.88 87 ARG A N 1
ATOM 680 C CA . ARG A 1 87 ? 8.094 9.651 14.493 1.00 89.88 87 ARG A CA 1
ATOM 681 C C . ARG A 1 87 ? 9.234 9.292 13.559 1.00 89.88 87 ARG A C 1
ATOM 683 O O . ARG A 1 87 ? 10.380 9.436 13.963 1.00 89.88 87 ARG A O 1
ATOM 690 N N . VAL A 1 88 ? 8.927 8.802 12.363 1.00 90.25 88 VAL A N 1
ATOM 691 C CA . VAL A 1 88 ? 9.944 8.313 11.428 1.00 90.25 88 VAL A CA 1
ATOM 692 C C . VAL A 1 88 ? 10.630 9.452 10.673 1.00 90.25 88 VAL A C 1
ATOM 694 O O . VAL A 1 88 ? 11.812 9.335 10.364 1.00 90.25 88 VAL A O 1
ATOM 697 N N . PHE A 1 89 ? 9.924 10.553 10.403 1.00 87.31 89 PHE A N 1
ATOM 698 C CA . PHE A 1 89 ? 10.421 11.627 9.536 1.00 87.31 89 PHE A CA 1
ATOM 699 C C . PHE A 1 89 ? 10.536 13.001 10.213 1.00 87.31 89 PHE A C 1
ATOM 701 O O . PHE A 1 89 ? 11.149 13.898 9.637 1.00 87.31 89 PHE A O 1
ATOM 708 N N . LEU A 1 90 ? 10.004 13.199 11.427 1.00 84.88 90 LEU A N 1
ATOM 709 C CA . LEU A 1 90 ? 10.169 14.465 12.150 1.00 84.88 90 LEU A CA 1
ATOM 710 C C . LEU A 1 90 ? 11.480 14.508 12.967 1.00 84.88 90 LEU A C 1
ATOM 712 O O . LEU A 1 90 ? 11.692 13.642 13.818 1.00 84.88 90 LEU A O 1
ATOM 716 N N . PRO A 1 91 ? 12.320 15.556 12.805 1.00 60.66 91 PRO A N 1
ATOM 717 C CA . PRO A 1 91 ? 13.620 15.686 13.480 1.00 60.66 91 PRO A CA 1
ATOM 718 C C . PRO A 1 91 ? 13.564 15.758 15.010 1.00 60.66 91 PRO A C 1
ATOM 720 O O . PRO A 1 91 ? 14.576 15.576 15.679 1.00 60.66 91 PRO A O 1
ATOM 723 N N . SER A 1 92 ? 12.399 16.069 15.583 1.00 61.00 92 SER A N 1
ATOM 724 C CA . SER A 1 92 ? 12.226 16.313 17.019 1.00 61.00 92 SER A CA 1
ATOM 725 C C . SER A 1 92 ? 12.236 15.044 17.876 1.00 61.00 92 SER A C 1
ATOM 727 O O . SER A 1 92 ? 11.970 15.122 19.078 1.00 61.00 92 SER A O 1
ATOM 729 N N . ARG A 1 93 ? 12.501 13.866 17.294 1.00 62.16 93 ARG A N 1
ATOM 730 C CA . ARG A 1 93 ? 12.301 12.582 17.971 1.00 62.16 93 ARG A CA 1
ATOM 731 C C . ARG A 1 93 ? 13.563 11.738 18.069 1.00 62.16 93 ARG A C 1
ATOM 733 O O . ARG A 1 93 ? 14.484 11.823 17.267 1.00 62.16 93 ARG A O 1
ATOM 740 N N . GLN A 1 94 ? 13.576 10.950 19.141 1.00 71.56 94 GLN A N 1
ATOM 741 C CA . GLN A 1 94 ? 14.601 9.966 19.472 1.00 71.56 94 GLN A CA 1
ATOM 742 C C . GLN A 1 94 ? 14.823 8.996 18.299 1.00 71.56 94 GLN A C 1
ATOM 744 O O . GLN A 1 94 ? 13.868 8.726 17.563 1.00 71.56 94 GLN A O 1
ATOM 749 N N . PRO A 1 95 ? 16.031 8.419 18.157 1.00 83.31 95 PRO A N 1
ATOM 750 C CA . PRO A 1 95 ? 16.268 7.326 17.224 1.00 83.31 95 PRO A CA 1
ATOM 751 C C . PRO A 1 95 ? 15.199 6.238 17.347 1.00 83.31 95 PRO A C 1
ATOM 753 O O . PRO A 1 95 ? 14.703 5.946 18.441 1.00 83.31 95 PRO A O 1
ATOM 756 N N . LEU A 1 96 ? 14.856 5.619 16.217 1.00 87.00 96 LEU A N 1
ATOM 757 C CA . LEU A 1 96 ? 13.955 4.474 16.216 1.00 87.00 96 LEU A CA 1
ATOM 758 C C . LEU A 1 96 ? 14.522 3.350 17.094 1.00 87.00 96 LEU A C 1
ATOM 760 O O . LEU A 1 96 ? 15.734 3.158 17.198 1.00 87.00 96 LEU A O 1
ATOM 764 N N . ASN A 1 97 ? 13.627 2.615 17.752 1.00 87.00 97 ASN A N 1
ATOM 765 C CA . ASN A 1 97 ? 14.009 1.548 18.671 1.00 87.00 97 ASN A CA 1
ATOM 766 C C . ASN A 1 97 ? 14.808 0.456 17.931 1.00 87.00 97 ASN A C 1
ATOM 768 O O . ASN A 1 97 ? 14.393 0.019 16.859 1.00 87.00 97 ASN A O 1
ATOM 772 N N . GLY A 1 98 ? 15.898 -0.035 18.535 1.00 90.00 98 GLY A N 1
ATOM 773 C CA . GLY A 1 98 ? 16.731 -1.114 17.983 1.00 90.00 98 GLY A CA 1
ATOM 774 C C . GLY A 1 98 ? 15.976 -2.413 17.664 1.00 90.00 98 GLY A C 1
ATOM 775 O O . GLY A 1 98 ? 16.418 -3.183 16.820 1.00 90.00 98 GLY A O 1
ATOM 776 N N . ASN A 1 99 ? 14.790 -2.625 18.243 1.00 89.94 99 ASN A N 1
ATOM 777 C CA . ASN A 1 99 ? 13.890 -3.728 17.888 1.00 89.94 99 ASN A CA 1
ATOM 778 C C . ASN A 1 99 ? 13.400 -3.686 16.427 1.00 89.94 99 ASN A C 1
ATOM 780 O O . ASN A 1 99 ? 12.859 -4.676 15.947 1.00 89.94 99 ASN A O 1
ATOM 784 N N . LEU A 1 100 ? 13.571 -2.561 15.724 1.00 92.44 100 LEU A N 1
ATOM 785 C CA . LEU A 1 100 ? 13.232 -2.412 14.306 1.00 92.44 100 LEU A CA 1
ATOM 786 C C . LEU A 1 100 ? 14.382 -2.808 13.366 1.00 92.44 100 LEU A C 1
ATOM 788 O O . LEU A 1 100 ? 14.256 -2.628 12.160 1.00 92.44 100 LEU A O 1
ATOM 792 N N . VAL A 1 101 ? 15.481 -3.376 13.878 1.00 95.88 101 VAL A N 1
ATOM 793 C CA . VAL A 1 101 ? 16.611 -3.842 13.051 1.00 95.88 101 VAL A CA 1
ATOM 794 C C . VAL A 1 101 ? 16.201 -4.894 12.012 1.00 95.88 101 VAL A C 1
ATOM 796 O O . VAL A 1 101 ? 16.802 -4.970 10.946 1.00 95.88 101 VAL A O 1
ATOM 799 N N . SER A 1 102 ? 15.132 -5.660 12.263 1.00 96.44 102 SER A N 1
ATOM 800 C CA . SER A 1 102 ? 14.567 -6.589 11.273 1.00 96.44 102 SER A CA 1
ATOM 801 C C . SER A 1 102 ? 14.012 -5.895 10.022 1.00 96.44 102 SER A C 1
ATOM 803 O O . SER A 1 102 ? 13.785 -6.562 9.018 1.00 96.44 102 SER A O 1
ATOM 805 N N . LEU A 1 103 ? 13.807 -4.574 10.068 1.00 96.25 103 LEU A N 1
ATOM 806 C CA . LEU A 1 103 ? 13.355 -3.738 8.956 1.00 96.25 103 LEU A CA 1
ATOM 807 C C . LEU A 1 103 ? 14.477 -2.856 8.381 1.00 96.25 103 LEU A C 1
ATOM 809 O O . LEU A 1 103 ? 14.193 -1.947 7.601 1.00 96.25 103 LEU A O 1
ATOM 813 N N . ASP A 1 104 ? 15.748 -3.101 8.718 1.00 96.69 104 ASP A N 1
ATOM 814 C CA . ASP A 1 104 ? 16.866 -2.298 8.192 1.00 96.69 104 ASP A CA 1
ATOM 815 C C . ASP A 1 104 ? 17.049 -2.451 6.668 1.00 96.69 104 ASP A C 1
ATOM 817 O O . ASP A 1 104 ? 17.530 -1.542 5.996 1.00 96.69 104 ASP A O 1
ATOM 821 N N . SER A 1 105 ? 16.577 -3.560 6.087 1.00 97.31 105 SER A N 1
ATOM 822 C CA . SER A 1 105 ? 16.459 -3.754 4.633 1.00 97.31 105 SER A CA 1
ATOM 823 C C . SER A 1 105 ? 15.116 -3.289 4.054 1.00 97.31 105 SER A C 1
ATOM 825 O O . SER A 1 105 ? 14.738 -3.646 2.940 1.00 97.31 105 SER A O 1
ATOM 827 N N . SER A 1 106 ? 14.351 -2.500 4.807 1.00 98.25 106 SER A N 1
ATOM 828 C CA . SER A 1 106 ? 13.006 -2.035 4.450 1.00 98.25 106 SER A CA 1
ATOM 829 C C . SER A 1 106 ? 12.768 -0.585 4.883 1.00 98.25 106 SER A C 1
ATOM 831 O O . SER A 1 106 ? 11.638 -0.170 5.134 1.00 98.25 106 SER A O 1
ATOM 833 N N . ARG A 1 107 ? 13.816 0.241 4.943 1.00 97.50 107 ARG A N 1
ATOM 834 C CA . ARG A 1 107 ? 13.687 1.646 5.361 1.00 97.50 107 ARG A CA 1
ATOM 835 C C . ARG A 1 107 ? 12.831 2.484 4.399 1.00 97.50 107 ARG A C 1
ATOM 837 O O . ARG A 1 107 ? 12.022 3.265 4.904 1.00 97.50 107 ARG A O 1
ATOM 844 N N . PRO A 1 108 ? 12.898 2.311 3.060 1.00 98.62 108 PRO A N 1
ATOM 845 C CA . PRO A 1 108 ? 11.932 2.935 2.155 1.00 98.62 108 PRO A CA 1
ATOM 846 C C . PRO A 1 108 ? 10.481 2.542 2.440 1.00 98.62 108 PRO A C 1
ATOM 848 O O . PRO A 1 108 ? 9.600 3.389 2.350 1.00 98.62 108 PRO A O 1
ATOM 851 N N . TRP A 1 109 ? 10.223 1.295 2.854 1.00 98.69 109 TRP A N 1
ATOM 852 C CA . TRP A 1 109 ? 8.884 0.868 3.267 1.00 98.69 109 TRP A CA 1
ATOM 853 C C . TRP A 1 109 ? 8.410 1.589 4.521 1.00 98.69 109 TRP A C 1
ATOM 855 O O . TRP A 1 109 ? 7.294 2.094 4.543 1.00 98.69 109 TRP A O 1
ATOM 865 N N . MET A 1 110 ? 9.264 1.697 5.542 1.00 97.62 110 MET A N 1
ATOM 866 C CA . MET A 1 110 ? 8.933 2.453 6.753 1.00 97.62 110 MET A CA 1
ATOM 867 C C . MET A 1 110 ? 8.606 3.913 6.430 1.00 97.62 110 MET A C 1
ATOM 869 O O . MET A 1 110 ? 7.650 4.463 6.977 1.00 97.62 110 MET A O 1
ATOM 873 N N . MET A 1 111 ? 9.371 4.526 5.523 1.00 97.69 111 MET A N 1
ATOM 874 C CA . MET A 1 111 ? 9.122 5.892 5.077 1.00 97.69 111 MET A CA 1
ATOM 875 C C . MET A 1 111 ? 7.789 6.010 4.333 1.00 97.69 111 MET A C 1
ATOM 877 O O . MET A 1 111 ? 6.967 6.841 4.702 1.00 97.69 111 MET A O 1
ATOM 881 N N . TYR A 1 112 ? 7.531 5.134 3.360 1.00 98.81 112 TYR A N 1
ATOM 882 C CA . TYR A 1 112 ? 6.271 5.111 2.621 1.00 98.81 112 TYR A CA 1
ATOM 883 C C . TYR A 1 112 ? 5.067 4.903 3.543 1.00 98.81 112 TYR A C 1
ATOM 885 O O . TYR A 1 112 ? 4.132 5.697 3.513 1.00 98.81 112 TYR A O 1
ATOM 893 N N . TRP A 1 113 ? 5.089 3.874 4.397 1.00 98.81 113 TRP A N 1
ATOM 894 C CA . TRP A 1 113 ? 3.968 3.561 5.283 1.00 98.81 113 TRP A CA 1
ATOM 895 C C . TRP A 1 113 ? 3.639 4.711 6.226 1.00 98.81 113 TRP A C 1
ATOM 897 O O . TRP A 1 113 ? 2.468 5.013 6.449 1.00 98.81 113 TRP A O 1
ATOM 907 N N . THR A 1 114 ? 4.664 5.356 6.783 1.00 97.88 114 THR A N 1
ATOM 908 C CA . THR A 1 114 ? 4.444 6.464 7.711 1.00 97.88 114 THR A CA 1
ATOM 909 C C . THR A 1 114 ? 4.037 7.742 7.008 1.00 97.88 114 THR A C 1
ATOM 911 O O . THR A 1 114 ? 3.123 8.405 7.488 1.00 97.88 114 THR A O 1
ATOM 914 N N . LEU A 1 115 ? 4.646 8.072 5.868 1.00 97.50 115 LEU A N 1
ATOM 915 C CA . LEU A 1 115 ? 4.314 9.284 5.130 1.00 97.50 115 LEU A CA 1
ATOM 916 C C . LEU A 1 115 ? 2.923 9.191 4.493 1.00 97.50 115 LEU A C 1
ATOM 918 O O . LEU A 1 115 ? 2.133 10.107 4.679 1.00 97.50 115 LEU A O 1
ATOM 922 N N . HIS A 1 116 ? 2.593 8.078 3.827 1.00 98.31 116 HIS A N 1
ATOM 923 C CA . HIS A 1 116 ? 1.258 7.846 3.253 1.00 98.31 116 HIS A CA 1
ATOM 924 C C . HIS A 1 116 ? 0.184 7.751 4.340 1.00 98.31 116 HIS A C 1
ATOM 926 O O . HIS A 1 116 ? -0.847 8.407 4.252 1.00 98.31 116 HIS A O 1
ATOM 932 N N . GLY A 1 117 ? 0.443 7.010 5.423 1.00 98.12 117 GLY A N 1
ATOM 933 C CA . GLY A 1 117 ? -0.488 6.949 6.550 1.00 98.12 117 GLY A CA 1
ATOM 934 C C . GLY A 1 117 ? -0.735 8.327 7.177 1.00 98.12 117 GLY A C 1
ATOM 935 O O . GLY A 1 117 ? -1.872 8.662 7.484 1.00 98.12 117 GLY A O 1
ATOM 936 N N . SER A 1 118 ? 0.307 9.151 7.333 1.00 97.31 118 SER A N 1
ATOM 937 C CA . SER A 1 118 ? 0.160 10.536 7.790 1.00 97.31 118 SER A CA 1
ATOM 938 C C . SER A 1 118 ? -0.612 11.392 6.792 1.00 97.31 118 SER A C 1
ATOM 940 O O . SER A 1 118 ? -1.448 12.179 7.212 1.00 97.31 118 SER A O 1
ATOM 942 N N . ASP A 1 119 ? -0.359 11.228 5.501 1.00 96.50 119 ASP A N 1
ATOM 943 C CA . ASP A 1 119 ? -1.006 11.970 4.424 1.00 96.50 119 ASP A CA 1
ATOM 944 C C . ASP A 1 119 ? -2.511 11.672 4.310 1.00 96.50 119 ASP A C 1
ATOM 946 O O . ASP A 1 119 ? -3.309 12.594 4.154 1.00 96.50 119 ASP A O 1
ATOM 950 N N . LEU A 1 120 ? -2.922 10.413 4.505 1.00 96.75 120 LEU A N 1
ATOM 951 C CA . LEU A 1 120 ? -4.336 10.023 4.587 1.00 96.75 120 LEU A CA 1
ATOM 952 C C . LEU A 1 120 ? -5.067 10.650 5.782 1.00 96.75 120 LEU A C 1
ATOM 954 O O . LEU A 1 120 ? -6.278 10.857 5.731 1.00 96.75 120 LEU A O 1
ATOM 958 N N . LEU A 1 121 ? -4.355 10.957 6.868 1.00 96.44 121 LEU A N 1
ATOM 959 C CA . LEU A 1 121 ? -4.944 11.597 8.046 1.00 96.44 121 LEU A CA 1
ATOM 960 C C . LEU A 1 121 ? -5.165 13.106 7.853 1.00 96.44 121 LEU A C 1
ATOM 962 O O . LEU A 1 121 ? -5.883 13.698 8.662 1.00 96.44 121 LEU A O 1
ATOM 966 N N . LEU A 1 122 ? -4.575 13.725 6.824 1.00 92.88 122 LEU A N 1
ATOM 967 C CA . LEU A 1 122 ? -4.679 15.160 6.546 1.00 92.88 122 LEU A CA 1
ATOM 968 C C . LEU A 1 122 ? -5.827 15.445 5.574 1.00 92.88 122 LEU A C 1
ATOM 970 O O . LEU A 1 122 ? -5.641 15.491 4.359 1.00 92.88 122 LEU A O 1
ATOM 974 N N . VAL A 1 123 ? -7.012 15.652 6.135 1.00 84.88 123 VAL A N 1
ATOM 975 C CA . VAL A 1 123 ? -8.225 16.010 5.392 1.00 84.88 123 VAL A CA 1
ATOM 976 C C . VAL A 1 123 ? -8.387 17.531 5.411 1.00 84.88 123 VAL A C 1
ATOM 978 O O . VAL A 1 123 ? -8.169 18.165 6.443 1.00 84.88 123 VAL A O 1
ATOM 981 N N . SER A 1 124 ? -8.689 18.127 4.259 1.00 77.94 124 SER A N 1
ATOM 982 C CA . SER A 1 124 ? -8.960 19.565 4.143 1.00 77.94 124 SER A CA 1
ATOM 983 C C . SER A 1 124 ? -10.384 19.915 4.578 1.00 77.94 124 SER A C 1
ATOM 985 O O . SER A 1 124 ? -11.277 19.077 4.509 1.00 77.94 124 SER A O 1
ATOM 987 N N . SER A 1 125 ? -10.627 21.175 4.955 1.00 72.88 125 SER A N 1
ATOM 988 C CA . SER A 1 125 ? -11.981 21.647 5.286 1.00 72.88 125 SER A CA 1
ATOM 989 C C . SER A 1 125 ? -12.972 21.448 4.132 1.00 72.88 125 SER A C 1
ATOM 991 O O . SER A 1 125 ? -14.123 21.126 4.383 1.00 72.88 125 SER A O 1
ATOM 993 N N . GLN A 1 126 ? -12.516 21.545 2.876 1.00 66.00 126 GLN A N 1
ATOM 994 C CA . GLN A 1 126 ? -13.349 21.250 1.704 1.00 66.00 126 GLN A CA 1
ATOM 995 C C . GLN A 1 126 ? -13.770 19.775 1.657 1.00 66.00 126 GLN A C 1
ATOM 997 O O . GLN A 1 126 ? -14.930 19.482 1.412 1.00 66.00 126 GLN A O 1
ATOM 1002 N N . GLU A 1 127 ? -12.852 18.843 1.924 1.00 67.56 127 GLU A N 1
ATOM 1003 C CA . GLU A 1 127 ? -13.171 17.408 1.964 1.00 67.56 127 GLU A CA 1
ATOM 1004 C C . GLU A 1 127 ? -14.114 17.065 3.134 1.00 67.56 127 GLU A C 1
ATOM 1006 O O . GLU A 1 127 ? -14.939 16.161 3.021 1.00 67.56 127 GLU A O 1
ATOM 1011 N N . GLU A 1 128 ? -14.027 17.797 4.251 1.00 70.44 128 GLU A N 1
ATOM 1012 C CA . GLU A 1 128 ? -14.980 17.684 5.363 1.00 70.44 128 GLU A CA 1
ATOM 1013 C C . GLU A 1 128 ? -16.373 18.227 4.991 1.00 70.44 128 GLU A C 1
ATOM 1015 O O . GLU A 1 128 ? -17.384 17.632 5.366 1.00 70.44 128 GLU A O 1
ATOM 1020 N N . GLU A 1 129 ? -16.437 19.337 4.248 1.00 62.50 129 GLU A N 1
ATOM 1021 C CA . GLU A 1 129 ? -17.680 19.952 3.763 1.00 62.50 129 GLU A CA 1
ATOM 1022 C C . GLU A 1 129 ? -18.364 19.108 2.680 1.00 62.50 129 GLU A C 1
ATOM 1024 O O . GLU A 1 129 ? -19.564 18.848 2.787 1.00 62.50 129 GLU A O 1
ATOM 1029 N N . ASP A 1 130 ? -17.611 18.612 1.694 1.00 61.34 130 ASP A N 1
ATOM 1030 C CA . ASP A 1 130 ? -18.115 17.743 0.623 1.00 61.34 130 ASP A CA 1
ATOM 1031 C C . ASP A 1 130 ? -18.704 16.442 1.192 1.00 61.34 130 ASP A C 1
ATOM 1033 O O . ASP A 1 130 ? -19.718 15.944 0.703 1.00 61.34 130 ASP A O 1
ATOM 1037 N N . ASN A 1 131 ? -18.120 15.916 2.275 1.00 61.47 131 ASN A N 1
ATOM 1038 C CA . ASN A 1 131 ? -18.654 14.746 2.970 1.00 61.47 131 ASN A CA 1
ATOM 1039 C C . ASN A 1 131 ? -19.907 15.061 3.816 1.00 61.47 131 ASN A C 1
ATOM 1041 O O . ASN A 1 131 ? -20.714 14.172 4.081 1.00 61.47 131 ASN A O 1
ATOM 1045 N N . ASN A 1 132 ? -20.093 16.316 4.239 1.00 51.28 132 ASN A N 1
ATOM 1046 C CA . ASN A 1 132 ? -21.266 16.757 5.000 1.00 51.28 132 ASN A CA 1
ATOM 1047 C C . ASN A 1 132 ? -22.443 17.197 4.110 1.00 51.28 132 ASN A C 1
ATOM 1049 O O . ASN A 1 132 ? -23.564 17.307 4.615 1.00 51.28 132 ASN A O 1
ATOM 1053 N N . HIS A 1 133 ? -22.229 17.514 2.827 1.00 44.72 133 HIS A N 1
ATOM 1054 C CA . HIS A 1 133 ? -23.255 18.059 1.928 1.00 44.72 133 HIS A CA 1
ATOM 1055 C C . HIS A 1 133 ? -23.392 17.237 0.637 1.00 44.72 133 HIS A C 1
ATOM 1057 O O . HIS A 1 133 ? -22.724 17.482 -0.361 1.00 44.72 133 HIS A O 1
ATOM 1063 N N . THR A 1 134 ? -24.379 16.339 0.595 1.00 39.03 134 THR A N 1
ATOM 1064 C CA . THR A 1 134 ? -24.828 15.602 -0.606 1.00 39.03 134 THR A CA 1
ATOM 1065 C C . THR A 1 134 ? -25.539 16.466 -1.666 1.00 39.03 134 THR A C 1
ATOM 1067 O O . THR A 1 134 ? -26.215 15.935 -2.547 1.00 39.03 134 THR A O 1
ATOM 1070 N N . THR A 1 135 ? -25.397 17.794 -1.650 1.00 34.19 135 THR A N 1
ATOM 1071 C CA . THR A 1 135 ? -25.956 18.676 -2.688 1.00 34.19 135 THR A CA 1
ATOM 1072 C C . THR A 1 135 ? -25.015 19.835 -2.975 1.00 34.19 135 THR A C 1
ATOM 1074 O O . THR A 1 135 ? -24.773 20.675 -2.110 1.00 34.19 135 THR A O 1
ATOM 1077 N N . GLY A 1 136 ? -24.495 19.876 -4.201 1.00 38.66 136 GLY A N 1
ATOM 1078 C CA . GLY A 1 136 ? -23.519 20.867 -4.629 1.00 38.66 136 GLY A CA 1
ATOM 1079 C C . GLY A 1 136 ? -24.024 22.309 -4.598 1.00 38.66 136 GLY A C 1
ATOM 1080 O O . GLY A 1 136 ? -25.177 22.580 -4.902 1.00 38.66 136 GLY A O 1
ATOM 1081 N N . THR A 1 137 ? -23.100 23.215 -4.295 1.00 30.20 137 THR A N 1
ATOM 1082 C CA . THR A 1 137 ? -22.718 24.386 -5.102 1.00 30.20 137 THR A CA 1
ATOM 1083 C C . THR A 1 137 ? -21.458 24.951 -4.454 1.00 30.20 137 THR A C 1
ATOM 1085 O O . THR A 1 137 ? -21.537 25.514 -3.366 1.00 30.20 137 THR A O 1
ATOM 1088 N N . ALA A 1 138 ? -20.298 24.793 -5.095 1.00 32.78 138 ALA A N 1
ATOM 1089 C CA . ALA A 1 138 ? -19.058 25.394 -4.616 1.00 32.78 138 ALA A CA 1
ATOM 1090 C C . ALA A 1 138 ? -19.142 26.923 -4.753 1.00 32.78 138 ALA A C 1
ATOM 1092 O O . ALA A 1 138 ? -19.203 27.451 -5.866 1.00 32.78 138 ALA A O 1
ATOM 1093 N N . THR A 1 139 ? -19.151 27.648 -3.635 1.00 29.52 139 THR A N 1
ATOM 1094 C CA . THR A 1 139 ? -18.898 29.091 -3.636 1.00 29.52 139 THR A CA 1
ATOM 1095 C C . THR A 1 139 ? -17.397 29.318 -3.550 1.00 29.52 139 THR A C 1
ATOM 1097 O O . THR A 1 139 ? -16.782 29.091 -2.512 1.00 29.52 139 THR A O 1
ATOM 1100 N N . ALA A 1 140 ? -16.806 29.757 -4.658 1.00 39.34 140 ALA A N 1
ATOM 1101 C CA . ALA A 1 140 ? -15.434 30.230 -4.695 1.00 39.34 140 ALA A CA 1
ATOM 1102 C C . ALA A 1 140 ? -15.361 31.608 -4.027 1.00 39.34 140 ALA A C 1
ATOM 1104 O O . ALA A 1 140 ? -15.812 32.577 -4.624 1.00 39.34 140 ALA A O 1
ATOM 1105 N N . ASP A 1 141 ? -14.831 31.683 -2.805 1.00 31.94 141 ASP A N 1
ATOM 1106 C CA . ASP A 1 141 ? -14.066 32.845 -2.334 1.00 31.94 141 ASP A CA 1
ATOM 1107 C C . ASP A 1 141 ? -13.384 32.551 -0.988 1.00 31.94 141 ASP A C 1
ATOM 1109 O O . ASP A 1 141 ? -14.008 32.458 0.067 1.00 31.94 141 ASP A O 1
ATOM 1113 N N . GLY A 1 142 ? -12.061 32.412 -1.043 1.00 32.97 142 GLY A N 1
ATOM 1114 C CA . GLY A 1 142 ? -11.177 32.145 0.090 1.00 32.97 142 GLY A CA 1
ATOM 1115 C C . GLY A 1 142 ? -9.965 31.361 -0.399 1.00 32.97 142 GLY A C 1
ATOM 1116 O O . GLY A 1 142 ? -10.113 30.469 -1.228 1.00 32.97 142 GLY A O 1
ATOM 1117 N N . ALA A 1 143 ? -8.754 31.708 0.039 1.00 38.81 143 ALA A N 1
ATOM 1118 C CA . ALA A 1 143 ? -7.534 31.003 -0.355 1.00 38.81 143 ALA A CA 1
ATOM 1119 C C . ALA A 1 143 ? -7.594 29.535 0.113 1.00 38.81 143 ALA A C 1
ATOM 1121 O O . ALA A 1 143 ? -7.201 29.212 1.233 1.00 38.81 143 ALA A O 1
ATOM 1122 N N . SER A 1 144 ? -8.141 28.662 -0.736 1.00 43.62 144 SER A N 1
ATOM 1123 C CA . SER A 1 144 ? -8.306 27.239 -0.462 1.00 43.62 144 SER A CA 1
ATOM 1124 C C . SER A 1 144 ? -6.928 26.602 -0.350 1.00 43.62 144 SER A C 1
ATOM 1126 O O . SER A 1 144 ? -6.141 26.593 -1.300 1.00 43.62 144 SER A O 1
ATOM 1128 N N . THR A 1 145 ? -6.604 26.112 0.845 1.00 52.22 145 THR A N 1
ATOM 1129 C CA . THR A 1 145 ? -5.411 25.292 1.038 1.00 52.22 145 THR A CA 1
ATOM 1130 C C . THR A 1 145 ? -5.697 23.940 0.403 1.00 52.22 145 THR A C 1
ATOM 1132 O O . THR A 1 145 ? -6.457 23.146 0.950 1.00 52.22 145 THR A O 1
ATOM 1135 N N . THR A 1 146 ? -5.104 23.687 -0.765 1.00 62.59 146 THR A N 1
ATOM 1136 C CA . THR A 1 146 ? -5.196 22.381 -1.426 1.00 62.59 146 THR A CA 1
ATOM 1137 C C . THR A 1 146 ? -4.662 21.294 -0.494 1.00 62.59 146 THR A C 1
ATOM 1139 O O . THR A 1 146 ? -3.684 21.501 0.230 1.00 62.59 146 THR A O 1
ATOM 1142 N N . CYS A 1 147 ? -5.278 20.112 -0.506 1.00 65.25 147 CYS A N 1
ATOM 1143 C CA . CYS A 1 147 ? -4.863 18.994 0.341 1.00 65.25 147 CYS A CA 1
ATOM 1144 C C . CYS A 1 147 ? -3.375 18.628 0.180 1.00 65.25 147 CYS A C 1
ATOM 1146 O O . CYS A 1 147 ? -2.711 18.241 1.142 1.00 65.25 147 CYS A O 1
ATOM 1148 N N . THR A 1 148 ? -2.808 18.853 -1.007 1.00 70.12 148 THR A N 1
ATOM 1149 C CA . THR A 1 148 ? -1.382 18.673 -1.277 1.00 70.12 148 THR A CA 1
ATOM 1150 C C . THR A 1 148 ? -0.480 19.566 -0.428 1.00 70.12 148 THR A C 1
ATOM 1152 O O . THR A 1 148 ? 0.561 19.097 0.035 1.00 70.12 148 THR A O 1
ATOM 1155 N N . ASN A 1 149 ? -0.899 20.803 -0.147 1.00 81.19 149 ASN A N 1
ATOM 1156 C CA . ASN A 1 149 ? -0.151 21.739 0.694 1.00 81.19 149 ASN A CA 1
ATOM 1157 C C . ASN A 1 149 ? -0.182 21.365 2.183 1.00 81.19 149 ASN A C 1
ATOM 1159 O O . ASN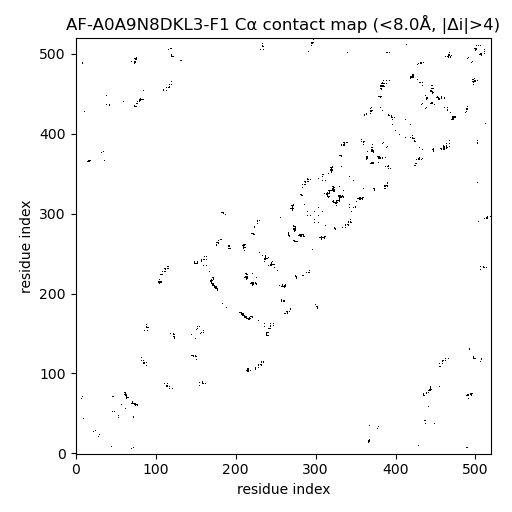 A 1 149 ? 0.772 21.667 2.904 1.00 81.19 149 ASN A O 1
ATOM 1163 N N . LEU A 1 150 ? -1.232 20.678 2.655 1.00 87.19 150 LEU A N 1
ATOM 1164 C CA . LEU A 1 150 ? -1.384 20.329 4.075 1.00 87.19 150 LEU A CA 1
ATOM 1165 C C . LEU A 1 150 ? -0.226 19.473 4.589 1.00 87.19 150 LEU A C 1
ATOM 1167 O O . LEU A 1 150 ? 0.256 19.690 5.702 1.00 87.19 150 LEU A O 1
ATOM 1171 N N . LEU A 1 151 ? 0.261 18.530 3.775 1.00 89.94 151 LEU A N 1
ATOM 1172 C CA . LEU A 1 151 ? 1.399 17.695 4.155 1.00 89.94 151 LEU A CA 1
ATOM 1173 C C . LEU A 1 151 ? 2.654 18.541 4.379 1.00 89.94 151 LEU A C 1
ATOM 1175 O O . LEU A 1 151 ? 3.314 18.395 5.407 1.00 89.94 151 LEU A O 1
ATOM 1179 N N . CYS A 1 152 ? 2.974 19.448 3.452 1.00 89.94 152 CYS A N 1
ATOM 1180 C CA . CYS A 1 152 ? 4.141 20.312 3.599 1.00 89.94 152 CYS A CA 1
ATOM 1181 C C . CYS A 1 152 ? 4.008 21.243 4.812 1.00 89.94 152 CYS A C 1
ATOM 1183 O O . CYS A 1 152 ? 4.951 21.373 5.593 1.00 89.94 152 CYS A O 1
ATOM 1185 N N . GLN A 1 153 ? 2.821 21.810 5.038 1.00 89.69 153 GLN A N 1
ATOM 1186 C CA . GLN A 1 153 ? 2.547 22.662 6.197 1.00 89.69 153 GLN A CA 1
ATOM 1187 C C . GLN A 1 153 ? 2.693 21.912 7.530 1.00 89.69 153 GLN A C 1
ATOM 1189 O O . GLN A 1 153 ? 3.273 22.446 8.475 1.00 89.69 153 GLN A O 1
ATOM 1194 N N . LYS A 1 154 ? 2.187 20.675 7.623 1.00 90.88 154 LYS A N 1
ATOM 1195 C CA . LYS A 1 154 ? 2.194 19.892 8.869 1.00 90.88 154 LYS A CA 1
ATOM 1196 C C . LYS A 1 154 ? 3.544 19.213 9.141 1.00 90.88 154 LYS A C 1
ATOM 1198 O O . LYS A 1 154 ? 3.932 19.087 10.303 1.00 90.88 154 LYS A O 1
ATOM 1203 N N . VAL A 1 155 ? 4.255 18.757 8.105 1.00 90.62 155 VAL A N 1
ATOM 1204 C CA . VAL A 1 155 ? 5.543 18.044 8.237 1.00 90.62 155 VAL A CA 1
ATOM 1205 C C . VAL A 1 155 ? 6.737 19.004 8.230 1.00 90.62 155 VAL A C 1
ATOM 1207 O O . VAL A 1 155 ? 7.694 18.809 8.981 1.00 90.62 155 VAL A O 1
ATOM 1210 N N . GLY A 1 156 ? 6.669 20.060 7.422 1.00 91.25 156 GLY A N 1
ATOM 1211 C CA . GLY A 1 156 ? 7.716 21.062 7.256 1.00 91.25 156 GLY A CA 1
ATOM 1212 C C . GLY A 1 156 ? 8.776 20.695 6.209 1.00 91.25 156 GLY A C 1
ATOM 1213 O O . GLY A 1 156 ? 9.199 19.545 6.073 1.00 91.25 156 GLY A O 1
ATOM 1214 N N . GLU A 1 157 ? 9.270 21.717 5.507 1.00 91.94 157 GLU A N 1
ATOM 1215 C CA . GLU A 1 157 ? 10.229 21.594 4.395 1.00 91.94 157 GLU A CA 1
ATOM 1216 C C . GLU A 1 157 ? 11.508 20.837 4.742 1.00 91.94 157 GLU A C 1
ATOM 1218 O O . GLU A 1 157 ? 11.979 20.013 3.960 1.00 91.94 157 GLU A O 1
ATOM 1223 N N . ASN A 1 158 ? 12.088 21.105 5.914 1.00 92.56 158 ASN A N 1
ATOM 1224 C CA . ASN A 1 158 ? 13.360 20.498 6.309 1.00 92.56 158 ASN A CA 1
ATOM 1225 C C . ASN A 1 158 ? 13.227 18.980 6.468 1.00 92.56 158 ASN A C 1
ATOM 1227 O O . ASN A 1 158 ? 14.110 18.232 6.050 1.00 92.56 158 ASN A O 1
ATOM 1231 N N . ALA A 1 159 ? 12.112 18.526 7.045 1.00 93.56 159 ALA A N 1
ATOM 1232 C CA . ALA A 1 159 ? 11.824 17.110 7.212 1.00 93.56 159 ALA A CA 1
ATOM 1233 C C . ALA A 1 159 ? 11.593 16.445 5.849 1.00 93.56 159 ALA A C 1
ATOM 1235 O O . ALA A 1 159 ? 12.236 15.444 5.545 1.00 93.56 159 ALA A O 1
ATOM 1236 N N . LEU A 1 160 ? 10.767 17.042 4.983 1.00 95.56 160 LEU A N 1
ATOM 1237 C CA . LEU A 1 160 ? 10.521 16.509 3.639 1.00 95.56 160 LEU A CA 1
ATOM 1238 C C . LEU A 1 160 ? 11.791 16.493 2.767 1.00 95.56 160 LEU A C 1
ATOM 1240 O O . LEU A 1 160 ? 12.040 15.523 2.058 1.00 95.56 160 LEU A O 1
ATOM 1244 N N . THR A 1 161 ? 12.658 17.499 2.876 1.00 96.12 161 THR A N 1
ATOM 1245 C CA . THR A 1 161 ? 13.968 17.522 2.196 1.00 96.12 161 THR A CA 1
ATOM 1246 C C . THR A 1 161 ? 14.882 16.393 2.691 1.00 96.12 161 THR A C 1
ATOM 1248 O O . THR A 1 161 ? 15.579 15.752 1.896 1.00 96.12 161 THR A O 1
ATOM 1251 N N . ALA A 1 162 ? 14.849 16.087 3.993 1.00 95.19 162 ALA A N 1
ATOM 1252 C CA . ALA A 1 162 ? 15.574 14.954 4.563 1.00 95.19 162 ALA A CA 1
ATOM 1253 C C . ALA A 1 162 ? 15.004 13.605 4.090 1.00 95.19 162 ALA A C 1
ATOM 1255 O O . ALA A 1 162 ? 15.773 12.670 3.857 1.00 95.19 162 ALA A O 1
ATOM 1256 N N . VAL A 1 163 ? 13.684 13.505 3.885 1.00 96.62 163 VAL A N 1
ATOM 1257 C CA . VAL A 1 163 ? 13.049 12.328 3.267 1.00 96.62 163 VAL A CA 1
ATOM 1258 C C . VAL A 1 163 ? 13.602 12.102 1.860 1.00 96.62 163 VAL A C 1
ATOM 1260 O O . VAL A 1 163 ? 14.070 11.001 1.572 1.00 96.62 163 VAL A O 1
ATOM 1263 N N . VAL A 1 164 ? 13.638 13.139 1.013 1.00 98.31 164 VAL A N 1
ATOM 1264 C CA . VAL A 1 164 ? 14.183 13.031 -0.356 1.00 98.31 164 VAL A CA 1
ATOM 1265 C C . VAL A 1 164 ? 15.657 12.631 -0.335 1.00 98.31 164 VAL A C 1
ATOM 1267 O O . VAL A 1 164 ? 16.035 11.671 -1.001 1.00 98.31 164 VAL A O 1
ATOM 1270 N N . SER A 1 165 ? 16.469 13.286 0.499 1.00 97.81 165 SER A N 1
ATOM 1271 C CA . SER A 1 165 ? 17.889 12.939 0.683 1.00 97.81 165 SER A CA 1
ATOM 1272 C C . SER A 1 165 ? 18.086 11.486 1.131 1.00 97.81 165 SER A C 1
ATOM 1274 O O . SER A 1 165 ? 19.009 10.806 0.688 1.00 97.81 165 SER A O 1
ATOM 1276 N N . THR A 1 166 ? 17.205 10.984 2.002 1.00 96.69 166 THR A N 1
ATOM 1277 C CA . THR A 1 166 ? 17.256 9.597 2.484 1.00 96.69 166 THR A CA 1
ATOM 1278 C C . THR A 1 166 ? 16.930 8.610 1.368 1.00 96.69 166 THR A C 1
ATOM 1280 O O . THR A 1 166 ? 17.606 7.587 1.253 1.00 96.69 166 THR A O 1
ATOM 1283 N N . MET A 1 167 ? 15.922 8.901 0.537 1.00 98.31 167 MET A N 1
ATOM 1284 C CA . MET A 1 167 ? 15.605 8.068 -0.626 1.00 98.31 167 MET A CA 1
ATOM 1285 C C . MET A 1 167 ? 16.757 8.086 -1.630 1.00 98.31 167 MET A C 1
ATOM 1287 O O . MET A 1 167 ? 17.189 7.026 -2.071 1.00 98.31 167 MET A O 1
ATO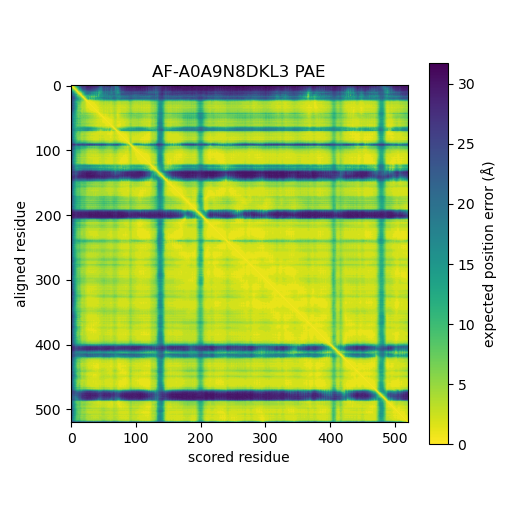M 1291 N N . GLU A 1 168 ? 17.321 9.259 -1.924 1.00 98.44 168 GLU A N 1
ATOM 1292 C CA . GLU A 1 168 ? 18.482 9.386 -2.807 1.00 98.44 168 GLU A CA 1
ATOM 1293 C C . GLU A 1 168 ? 19.680 8.566 -2.313 1.00 98.44 168 GLU A C 1
ATOM 1295 O O . GLU A 1 168 ? 20.307 7.865 -3.100 1.00 98.44 168 GLU A O 1
ATOM 1300 N N . ALA A 1 169 ? 19.955 8.561 -1.007 1.00 98.25 169 ALA A N 1
ATOM 1301 C CA . ALA A 1 169 ? 21.021 7.742 -0.432 1.00 98.25 169 ALA A CA 1
ATOM 1302 C C . ALA A 1 169 ? 20.784 6.225 -0.583 1.00 98.25 169 ALA A C 1
ATOM 1304 O O . ALA A 1 169 ? 21.739 5.450 -0.534 1.00 98.25 169 ALA A O 1
ATOM 1305 N N . CYS A 1 170 ? 19.532 5.790 -0.759 1.00 98.56 170 CYS A N 1
ATOM 1306 C CA . CYS A 1 170 ? 19.177 4.391 -1.013 1.00 98.56 170 CYS A CA 1
ATOM 1307 C C . CYS A 1 170 ? 19.240 4.019 -2.505 1.00 98.56 170 CYS A C 1
ATOM 1309 O O . CYS A 1 170 ? 19.138 2.837 -2.833 1.00 98.56 170 CYS A O 1
ATOM 1311 N N . TRP A 1 171 ? 19.393 4.990 -3.411 1.00 98.50 171 TRP A N 1
ATOM 1312 C CA . TRP A 1 171 ? 19.523 4.732 -4.843 1.00 98.50 171 TRP A CA 1
ATOM 1313 C C . TRP A 1 171 ? 20.836 4.008 -5.149 1.00 98.50 171 TRP A C 1
ATOM 1315 O O . TRP A 1 171 ? 21.899 4.394 -4.660 1.00 98.50 171 TRP A O 1
ATOM 1325 N N . GLN A 1 172 ? 20.775 2.975 -5.986 1.00 97.06 172 GLN A N 1
ATOM 1326 C CA . GLN A 1 172 ? 21.942 2.265 -6.496 1.00 97.06 172 GLN A CA 1
ATOM 1327 C C . GLN A 1 172 ? 21.980 2.339 -8.014 1.00 97.06 172 GLN A C 1
ATOM 1329 O O . GLN A 1 172 ? 21.070 1.871 -8.695 1.00 97.06 172 GLN A O 1
ATOM 1334 N N . SER A 1 173 ? 23.075 2.886 -8.529 1.00 95.25 173 SER A N 1
ATOM 1335 C CA . SER A 1 173 ? 23.415 2.858 -9.947 1.00 95.25 173 SER A CA 1
ATOM 1336 C C . SER A 1 173 ? 24.295 1.644 -10.216 1.00 95.25 173 SER A C 1
ATOM 1338 O O . SER A 1 173 ? 25.342 1.494 -9.590 1.00 95.25 173 SER A O 1
ATOM 1340 N N . ILE A 1 174 ? 23.887 0.794 -11.152 1.00 94.38 174 ILE A N 1
ATOM 1341 C CA . ILE A 1 174 ? 24.624 -0.413 -11.530 1.00 94.38 174 ILE A CA 1
ATOM 1342 C C . ILE A 1 174 ? 24.749 -0.522 -13.045 1.00 94.38 174 ILE A C 1
ATOM 1344 O O . ILE A 1 174 ? 23.891 -0.056 -13.789 1.00 94.38 174 ILE A O 1
ATOM 1348 N N . GLU A 1 175 ? 25.829 -1.136 -13.500 1.00 94.25 175 GLU A N 1
ATOM 1349 C CA . GLU A 1 175 ? 25.966 -1.533 -14.894 1.00 94.25 175 GLU A CA 1
ATOM 1350 C C . GLU A 1 175 ? 25.189 -2.839 -15.115 1.00 94.25 175 GLU A C 1
ATOM 1352 O O . GLU A 1 175 ? 25.294 -3.765 -14.308 1.00 94.25 175 GLU A O 1
ATOM 1357 N N . ILE A 1 176 ? 24.380 -2.909 -16.173 1.00 93.06 176 ILE A N 1
ATOM 1358 C CA . ILE A 1 176 ? 23.536 -4.071 -16.468 1.00 93.06 176 ILE A CA 1
ATOM 1359 C C . ILE A 1 176 ? 23.664 -4.520 -17.921 1.00 93.06 176 ILE A C 1
ATOM 1361 O O . ILE A 1 176 ? 23.961 -3.743 -18.827 1.00 93.06 176 ILE A O 1
ATOM 1365 N N . THR A 1 177 ? 23.359 -5.794 -18.146 1.00 91.56 177 THR A N 1
ATOM 1366 C CA . THR A 1 177 ? 23.153 -6.366 -19.477 1.00 91.56 177 THR A CA 1
ATOM 1367 C C . THR A 1 177 ? 21.698 -6.793 -19.604 1.00 91.56 177 THR A C 1
ATOM 1369 O O . THR A 1 177 ? 21.158 -7.428 -18.698 1.00 91.56 177 THR A O 1
ATOM 1372 N N . LEU A 1 178 ? 21.064 -6.447 -20.723 1.00 94.06 178 LEU A N 1
ATOM 1373 C CA . LEU A 1 178 ? 19.686 -6.851 -20.975 1.00 94.06 178 LEU A CA 1
ATOM 1374 C C . LEU A 1 178 ? 19.601 -8.340 -21.356 1.00 94.06 178 LEU A C 1
ATOM 1376 O O . LEU A 1 178 ? 20.467 -8.841 -22.082 1.00 94.06 178 LEU A O 1
ATOM 1380 N N . PRO A 1 179 ? 18.557 -9.056 -20.906 1.00 93.50 179 PRO A N 1
ATOM 1381 C CA . PRO A 1 179 ? 18.306 -10.424 -21.324 1.00 93.50 179 PRO A CA 1
ATOM 1382 C C . PRO A 1 179 ? 18.159 -10.548 -22.847 1.00 93.50 179 PRO A C 1
ATOM 1384 O O . PRO A 1 179 ? 17.455 -9.773 -23.487 1.00 93.50 179 PRO A O 1
ATOM 1387 N N . GLN A 1 180 ? 18.769 -11.584 -23.431 1.00 91.56 180 GLN A N 1
ATOM 1388 C CA . GLN A 1 180 ? 18.778 -11.799 -24.889 1.00 91.56 180 GLN A CA 1
ATOM 1389 C C . GLN A 1 180 ? 17.400 -12.107 -25.495 1.00 91.56 180 GLN A C 1
ATOM 1391 O O . GLN A 1 180 ? 17.240 -12.040 -26.708 1.00 91.56 180 GLN A O 1
ATOM 1396 N N . HIS A 1 181 ? 16.424 -12.488 -24.669 1.00 93.69 181 HIS A N 1
ATOM 1397 C CA . HIS A 1 181 ? 15.079 -12.841 -25.123 1.00 93.69 181 HIS A CA 1
ATOM 1398 C C . HIS A 1 181 ? 14.168 -11.622 -25.331 1.00 93.69 181 HIS A C 1
ATOM 1400 O O . HIS A 1 181 ? 13.049 -11.794 -25.806 1.00 93.69 181 HIS A O 1
ATOM 1406 N N . LEU A 1 182 ? 14.606 -10.420 -24.938 1.00 93.38 182 LEU A N 1
ATOM 1407 C CA . LEU A 1 182 ? 13.809 -9.207 -25.079 1.00 93.38 182 LEU A CA 1
ATOM 1408 C C . LEU A 1 182 ? 13.797 -8.733 -26.532 1.00 93.38 182 LEU A C 1
ATOM 1410 O O . LEU A 1 182 ? 14.851 -8.511 -27.129 1.00 93.38 182 LEU A O 1
ATOM 1414 N N . ASP A 1 183 ? 12.599 -8.520 -27.067 1.00 91.25 183 ASP A N 1
ATOM 1415 C CA . ASP A 1 183 ? 12.396 -7.880 -28.364 1.00 91.25 183 ASP A CA 1
ATOM 1416 C C . ASP A 1 183 ? 12.121 -6.386 -28.156 1.00 91.25 183 ASP A C 1
ATOM 1418 O O . ASP A 1 183 ? 11.028 -5.993 -27.759 1.00 91.25 183 ASP A O 1
ATOM 1422 N N . LEU A 1 184 ? 13.151 -5.554 -28.338 1.00 94.19 184 LEU A N 1
ATOM 1423 C CA . LEU A 1 184 ? 13.086 -4.121 -28.039 1.00 94.19 184 LEU A CA 1
ATOM 1424 C C . LEU A 1 184 ? 12.440 -3.332 -29.187 1.00 94.19 184 LEU A C 1
ATOM 1426 O O . LEU A 1 184 ? 13.000 -3.248 -30.288 1.00 94.19 184 LEU A O 1
ATOM 1430 N N . THR A 1 185 ? 11.335 -2.659 -28.874 1.00 94.38 185 THR A N 1
ATOM 1431 C CA . THR A 1 185 ? 10.660 -1.659 -29.711 1.00 94.38 185 THR A CA 1
ATOM 1432 C C . THR A 1 185 ? 11.465 -0.356 -29.817 1.00 94.38 185 THR A C 1
ATOM 1434 O O . THR A 1 185 ? 12.402 -0.105 -29.053 1.00 94.38 185 THR A O 1
ATOM 1437 N N . ASP A 1 186 ? 11.074 0.532 -30.734 1.00 92.56 186 ASP A N 1
ATOM 1438 C CA . ASP A 1 186 ? 11.688 1.863 -30.869 1.00 92.56 186 ASP A CA 1
ATOM 1439 C C . ASP A 1 186 ? 11.494 2.738 -29.618 1.00 92.56 186 ASP A C 1
ATOM 1441 O O . ASP A 1 186 ? 12.380 3.516 -29.244 1.00 92.56 186 ASP A O 1
ATOM 1445 N N . GLN A 1 187 ? 10.361 2.571 -28.925 1.00 93.38 187 GLN A N 1
ATOM 1446 C CA . GLN A 1 187 ? 10.103 3.235 -27.648 1.00 93.38 187 GLN A CA 1
ATOM 1447 C C . GLN A 1 187 ? 11.118 2.782 -26.592 1.00 93.38 187 GLN A C 1
ATOM 1449 O O . GLN A 1 187 ? 11.699 3.617 -25.898 1.00 93.38 187 GLN A O 1
ATOM 1454 N N . ASP A 1 188 ? 11.389 1.476 -26.513 1.00 94.38 188 ASP A N 1
ATOM 1455 C CA . ASP A 1 188 ? 12.368 0.926 -25.571 1.00 94.38 188 ASP A CA 1
ATOM 1456 C C . ASP A 1 188 ? 13.761 1.472 -25.850 1.00 94.38 188 ASP A C 1
ATOM 1458 O O . ASP A 1 188 ? 14.452 1.909 -24.934 1.00 94.38 188 ASP A O 1
ATOM 1462 N N . ARG A 1 189 ? 14.161 1.502 -27.126 1.00 92.31 189 ARG A N 1
ATOM 1463 C CA . ARG A 1 189 ? 15.461 2.045 -27.538 1.00 92.31 189 ARG A CA 1
ATOM 1464 C C . ARG A 1 189 ? 15.603 3.504 -27.118 1.00 92.31 189 ARG A C 1
ATOM 1466 O O . ARG A 1 189 ? 16.627 3.859 -26.549 1.00 92.31 189 ARG A O 1
ATOM 1473 N N . THR A 1 190 ? 14.556 4.308 -27.287 1.00 91.38 190 THR A N 1
ATOM 1474 C CA . THR A 1 190 ? 14.533 5.718 -26.859 1.00 91.38 190 THR A CA 1
ATOM 1475 C C . THR A 1 190 ? 14.685 5.873 -25.339 1.00 91.38 190 THR A C 1
ATOM 1477 O O . THR A 1 190 ? 15.406 6.755 -24.862 1.00 91.38 190 THR A O 1
ATOM 1480 N N . LEU A 1 191 ? 14.034 5.008 -24.556 1.00 91.81 191 LEU A N 1
ATOM 1481 C CA . LEU A 1 191 ? 14.146 5.007 -23.093 1.00 91.81 191 LEU A CA 1
ATOM 1482 C C . LEU A 1 191 ? 15.508 4.494 -22.602 1.00 91.81 191 LEU A C 1
ATOM 1484 O O . LEU A 1 191 ? 15.970 4.908 -21.539 1.00 91.81 191 LEU A O 1
ATOM 1488 N N . LEU A 1 192 ? 16.163 3.635 -23.383 1.00 90.62 192 LEU A N 1
ATOM 1489 C CA . LEU A 1 192 ? 17.495 3.094 -23.111 1.00 90.62 192 LEU A CA 1
ATOM 1490 C C . LEU A 1 192 ? 18.637 3.999 -23.606 1.00 90.62 192 LEU A C 1
ATOM 1492 O O . LEU A 1 192 ? 19.784 3.809 -23.196 1.00 90.62 192 LEU A O 1
ATOM 1496 N N . GLU A 1 193 ? 18.360 4.983 -24.466 1.00 82.31 193 GLU A N 1
ATOM 1497 C CA . GLU A 1 193 ? 19.376 5.915 -24.954 1.00 82.31 193 GLU A CA 1
ATOM 1498 C C . GLU A 1 193 ? 19.929 6.791 -23.813 1.00 82.31 193 GLU A C 1
ATOM 1500 O O . GLU A 1 193 ? 19.160 7.493 -23.133 1.00 82.31 193 GLU A O 1
ATOM 1505 N N . PRO A 1 194 ? 21.264 6.823 -23.616 1.00 69.06 194 PRO A N 1
ATOM 1506 C CA . PRO A 1 194 ? 21.872 7.698 -22.627 1.00 69.06 194 PRO A CA 1
ATOM 1507 C C . PRO A 1 194 ? 21.597 9.162 -22.980 1.00 69.06 194 PRO A C 1
ATOM 1509 O O . PRO A 1 194 ? 21.634 9.563 -24.141 1.00 69.06 194 PRO A O 1
ATOM 1512 N N . ASN A 1 195 ? 21.369 9.995 -21.961 1.00 59.19 195 ASN A N 1
ATOM 1513 C CA . ASN A 1 195 ? 21.075 11.422 -22.151 1.00 59.19 195 ASN A CA 1
ATOM 1514 C C . ASN A 1 195 ? 22.215 12.203 -22.841 1.00 59.19 195 ASN A C 1
ATOM 1516 O O . ASN A 1 195 ? 21.977 13.298 -23.341 1.00 59.19 195 ASN A O 1
ATOM 1520 N N . ASN A 1 196 ? 23.424 11.633 -22.919 1.00 51.62 196 ASN A N 1
ATOM 1521 C CA . ASN A 1 196 ? 24.561 12.188 -23.646 1.00 51.62 196 ASN A CA 1
ATOM 1522 C C . ASN A 1 196 ? 24.949 11.259 -24.805 1.00 51.62 196 ASN A C 1
ATOM 1524 O O . ASN A 1 196 ? 25.381 10.128 -24.584 1.00 51.62 196 ASN A O 1
ATOM 1528 N N . LYS A 1 197 ? 24.842 11.756 -26.045 1.00 43.81 197 LYS A N 1
ATOM 1529 C CA . LYS A 1 197 ? 25.341 11.080 -27.253 1.00 43.81 197 LYS A CA 1
ATOM 1530 C C . LYS A 1 197 ? 26.871 11.043 -27.244 1.00 43.81 197 LYS A C 1
ATOM 1532 O O . LYS A 1 197 ? 27.519 11.891 -27.852 1.00 43.81 197 LYS A O 1
ATOM 1537 N N . THR A 1 198 ? 27.471 10.073 -26.568 1.00 41.03 198 THR A N 1
ATOM 1538 C CA . THR A 1 198 ? 28.872 9.718 -26.815 1.00 41.03 198 THR A CA 1
ATOM 1539 C C . THR A 1 198 ? 28.914 8.584 -27.826 1.00 41.03 198 THR A C 1
ATOM 1541 O O . THR A 1 198 ? 28.479 7.472 -27.536 1.00 41.03 198 THR A O 1
ATOM 1544 N N . ASN A 1 199 ? 29.414 8.897 -29.025 1.00 40.06 199 ASN A N 1
ATOM 1545 C CA . ASN A 1 199 ? 29.721 7.934 -30.080 1.00 40.06 199 ASN A CA 1
ATOM 1546 C C . ASN A 1 199 ? 30.524 6.761 -29.508 1.00 40.06 199 ASN A C 1
ATOM 1548 O O . ASN A 1 199 ? 31.670 6.961 -29.114 1.00 40.06 199 ASN A O 1
ATOM 1552 N N . ASN A 1 200 ? 29.969 5.551 -29.543 1.00 43.38 200 ASN A N 1
ATOM 1553 C CA . ASN A 1 200 ? 30.758 4.336 -29.394 1.00 43.38 200 ASN A CA 1
ATOM 1554 C C . ASN A 1 200 ? 30.548 3.429 -30.605 1.00 43.38 200 ASN A C 1
ATOM 1556 O O . ASN A 1 200 ? 29.470 2.888 -30.839 1.00 43.38 200 ASN A O 1
ATOM 1560 N N . ASN A 1 201 ? 31.626 3.294 -31.375 1.00 41.34 201 ASN A N 1
ATOM 1561 C CA . ASN A 1 201 ? 31.808 2.277 -32.396 1.00 41.34 201 ASN A CA 1
ATOM 1562 C C . ASN A 1 201 ? 32.050 0.912 -31.725 1.00 41.34 201 ASN A C 1
ATOM 1564 O O . ASN A 1 201 ? 32.973 0.792 -30.924 1.00 41.34 201 ASN A O 1
ATOM 1568 N N . GLY A 1 202 ? 31.321 -0.121 -32.158 1.00 41.22 202 GLY A N 1
ATOM 1569 C CA . GLY A 1 202 ? 31.810 -1.507 -32.180 1.00 41.22 202 GLY A CA 1
ATOM 1570 C C . GLY A 1 202 ? 31.360 -2.455 -31.056 1.00 41.22 202 GLY A C 1
ATOM 1571 O O . GLY A 1 202 ? 31.804 -2.350 -29.922 1.00 41.22 202 GLY A O 1
ATOM 1572 N N . ASN A 1 203 ? 30.554 -3.451 -31.446 1.00 41.44 203 ASN A N 1
ATOM 1573 C CA . ASN A 1 203 ? 30.572 -4.881 -31.072 1.00 41.44 203 ASN A CA 1
ATOM 1574 C C . ASN A 1 203 ? 30.719 -5.363 -29.608 1.00 41.44 203 ASN A C 1
ATOM 1576 O O . ASN A 1 203 ? 30.927 -6.561 -29.416 1.00 41.44 203 ASN A O 1
ATOM 1580 N N . ASN A 1 204 ? 30.553 -4.534 -28.579 1.00 44.72 204 ASN A N 1
ATOM 1581 C CA . ASN A 1 204 ? 30.341 -5.041 -27.215 1.00 44.72 204 ASN A CA 1
ATOM 1582 C C . ASN A 1 204 ? 28.854 -5.372 -26.981 1.00 44.72 204 ASN A C 1
ATOM 1584 O O . ASN A 1 204 ? 28.003 -4.668 -27.534 1.00 44.72 204 ASN A O 1
ATOM 1588 N N . PRO A 1 205 ? 28.507 -6.392 -26.163 1.00 55.06 205 PRO A N 1
ATOM 1589 C CA . PRO A 1 205 ? 27.143 -6.514 -25.653 1.00 55.06 205 PRO A CA 1
ATOM 1590 C C . PRO A 1 205 ? 26.765 -5.170 -25.032 1.00 55.06 205 PRO A C 1
ATOM 1592 O O . PRO A 1 205 ? 27.530 -4.615 -24.241 1.00 55.06 205 PRO A O 1
ATOM 1595 N N . GLN A 1 206 ? 25.652 -4.596 -25.491 1.00 71.12 206 GLN A N 1
ATOM 1596 C CA . GLN A 1 206 ? 25.270 -3.237 -25.136 1.00 71.12 206 GLN A CA 1
ATOM 1597 C C . GLN A 1 206 ? 25.026 -3.194 -23.624 1.00 71.12 206 GLN A C 1
ATOM 1599 O O . GLN A 1 206 ? 24.058 -3.760 -23.122 1.00 71.12 206 GLN A O 1
ATOM 1604 N N . SER A 1 207 ? 25.976 -2.603 -22.906 1.00 83.06 207 SER A N 1
ATOM 1605 C CA . SER A 1 207 ? 25.908 -2.416 -21.467 1.00 83.06 207 SER A CA 1
ATOM 1606 C C . SER A 1 207 ? 25.145 -1.128 -21.177 1.00 83.06 207 SER A C 1
ATOM 1608 O O . SER A 1 207 ? 25.387 -0.105 -21.826 1.00 83.06 207 SER A O 1
ATOM 1610 N N . PHE A 1 208 ? 24.195 -1.184 -20.246 1.00 89.38 208 PHE A N 1
ATOM 1611 C CA . PHE A 1 208 ? 23.332 -0.057 -19.901 1.00 89.38 208 PHE A CA 1
ATOM 1612 C C . PHE A 1 208 ? 23.559 0.370 -18.457 1.00 89.38 208 PHE A C 1
ATOM 1614 O O . PHE A 1 208 ? 23.824 -0.446 -17.573 1.00 89.38 208 PHE A O 1
ATOM 1621 N N . GLN A 1 209 ? 23.387 1.665 -18.203 1.00 93.75 209 GLN A N 1
ATOM 1622 C CA . GLN A 1 209 ? 23.296 2.160 -16.840 1.00 93.75 209 GLN A CA 1
ATOM 1623 C C . GLN A 1 209 ? 21.898 1.854 -16.303 1.00 93.75 209 GLN A C 1
ATOM 1625 O O . GLN A 1 209 ? 20.929 2.467 -16.741 1.00 93.75 209 GLN A O 1
ATOM 1630 N N . GLY A 1 210 ? 21.804 0.923 -15.359 1.00 94.44 210 GLY A N 1
ATOM 1631 C CA . GLY A 1 210 ? 20.594 0.603 -14.614 1.00 94.44 210 GLY A CA 1
ATOM 1632 C C . GLY A 1 210 ? 20.601 1.214 -13.212 1.00 94.44 210 GLY A C 1
ATOM 1633 O O . GLY A 1 210 ? 21.635 1.686 -12.722 1.00 94.44 210 GLY A O 1
ATOM 1634 N N . GLY A 1 211 ? 19.456 1.185 -12.538 1.00 96.06 211 GLY A N 1
ATOM 1635 C CA . GLY A 1 211 ? 19.401 1.407 -11.100 1.00 96.06 211 GLY A CA 1
ATOM 1636 C C . GLY A 1 211 ? 18.021 1.242 -10.476 1.00 96.06 211 GLY A C 1
ATOM 1637 O O . GLY A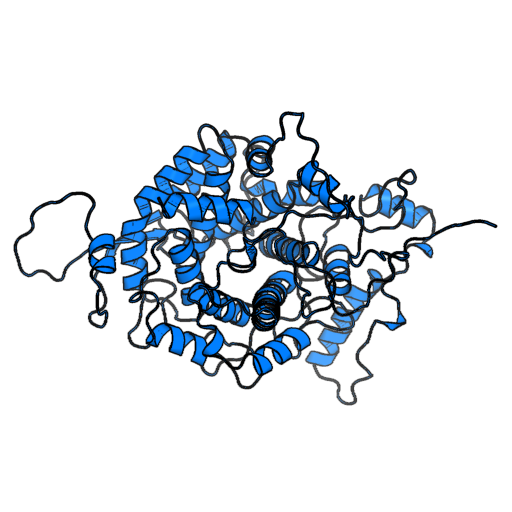 1 211 ? 17.002 1.268 -11.156 1.00 96.06 211 GLY A O 1
ATOM 1638 N N . GLY A 1 212 ? 18.012 1.093 -9.157 1.00 98.19 212 GLY A N 1
ATOM 1639 C CA . GLY A 1 212 ? 16.813 1.019 -8.326 1.00 98.19 212 GLY A CA 1
ATOM 1640 C C . GLY A 1 212 ? 17.153 1.378 -6.881 1.00 98.19 212 GLY A C 1
ATOM 1641 O O . GLY A 1 212 ? 18.310 1.659 -6.559 1.00 98.19 212 GLY A O 1
ATOM 1642 N N . PHE A 1 213 ? 16.166 1.370 -5.989 1.00 98.81 213 PHE A N 1
ATOM 1643 C CA . PHE A 1 213 ? 16.390 1.684 -4.575 1.00 98.81 213 PHE A CA 1
ATOM 1644 C C . PHE A 1 213 ? 16.566 0.410 -3.752 1.00 98.81 213 PHE A C 1
ATOM 1646 O O . PHE A 1 213 ? 15.759 -0.519 -3.855 1.00 98.81 213 PHE A O 1
ATOM 1653 N N . GLY A 1 214 ? 17.603 0.374 -2.918 1.00 98.62 214 GLY A N 1
ATOM 1654 C CA . GLY A 1 214 ? 17.807 -0.674 -1.919 1.00 98.62 214 GLY A CA 1
ATOM 1655 C C . GLY A 1 214 ? 17.054 -0.415 -0.615 1.00 98.62 214 GLY A C 1
ATOM 1656 O O . GLY A 1 214 ? 16.441 0.635 -0.424 1.00 98.62 214 GLY A O 1
ATOM 1657 N N . GLY A 1 215 ? 17.119 -1.375 0.309 1.00 98.12 215 GLY A N 1
ATOM 1658 C CA . GLY A 1 215 ? 16.480 -1.295 1.629 1.00 98.12 215 GLY A CA 1
ATOM 1659 C C . GLY A 1 215 ? 17.084 -0.269 2.591 1.00 98.12 215 GLY A C 1
ATOM 1660 O O . GLY A 1 215 ? 16.445 0.102 3.574 1.00 98.12 215 GLY A O 1
ATOM 1661 N N . GLY A 1 216 ? 18.278 0.224 2.270 1.00 97.50 216 GLY A N 1
ATOM 1662 C CA . GLY A 1 216 ? 19.022 1.260 2.974 1.00 97.50 216 GLY A CA 1
ATOM 1663 C C . GLY A 1 216 ? 20.265 1.664 2.167 1.00 97.50 216 GLY A C 1
ATOM 1664 O O . GLY A 1 216 ? 20.568 1.023 1.155 1.00 97.50 216 GLY A O 1
ATOM 1665 N N . PRO A 1 217 ? 21.003 2.707 2.585 1.00 97.88 217 PRO A N 1
ATOM 1666 C CA . PRO A 1 217 ? 22.189 3.162 1.864 1.00 97.88 217 PRO A CA 1
ATOM 1667 C C . PRO A 1 217 ? 23.228 2.053 1.666 1.00 97.88 217 PRO A C 1
ATOM 1669 O O . PRO A 1 217 ? 23.617 1.384 2.622 1.00 97.88 217 PRO A O 1
ATOM 1672 N N . GLY A 1 218 ? 23.669 1.865 0.420 1.00 96.00 218 GLY A N 1
ATOM 1673 C CA . GLY A 1 218 ? 24.644 0.838 0.035 1.00 96.00 218 GLY A CA 1
ATOM 1674 C C . GLY A 1 218 ? 24.090 -0.586 -0.090 1.00 96.00 218 GLY A C 1
ATOM 1675 O O . GLY A 1 218 ? 24.848 -1.495 -0.418 1.00 96.00 218 GLY A O 1
ATOM 1676 N N . GLN A 1 219 ? 22.795 -0.808 0.153 1.00 97.94 219 GLN A N 1
ATOM 1677 C CA . GLN A 1 219 ? 22.160 -2.103 -0.100 1.00 97.94 219 GLN A CA 1
ATOM 1678 C C . GLN A 1 219 ? 21.757 -2.237 -1.570 1.00 97.94 219 GLN A C 1
ATOM 1680 O O . GLN A 1 219 ? 21.403 -1.253 -2.214 1.00 97.94 219 GLN A O 1
ATOM 1685 N N . MET A 1 220 ? 21.751 -3.469 -2.080 1.00 97.44 220 MET A N 1
ATOM 1686 C CA . MET A 1 220 ? 21.326 -3.794 -3.444 1.00 97.44 220 MET A CA 1
ATOM 1687 C C . MET A 1 220 ? 19.898 -3.310 -3.739 1.00 97.44 220 MET A C 1
ATOM 1689 O O . MET A 1 220 ? 19.013 -3.402 -2.888 1.00 97.44 220 MET A O 1
ATOM 1693 N N . ALA A 1 221 ? 19.678 -2.831 -4.966 1.00 98.19 221 ALA A N 1
ATOM 1694 C CA . ALA A 1 221 ? 18.361 -2.442 -5.457 1.00 98.19 221 ALA A CA 1
ATOM 1695 C C . ALA A 1 221 ? 17.369 -3.616 -5.439 1.00 98.19 221 ALA A C 1
ATOM 1697 O O . ALA A 1 221 ? 17.714 -4.733 -5.826 1.00 98.19 221 ALA A O 1
ATOM 1698 N N . HIS A 1 222 ? 16.130 -3.342 -5.035 1.00 98.81 222 HIS A N 1
ATOM 1699 C CA . HIS A 1 222 ? 15.074 -4.345 -4.909 1.00 98.81 222 HIS A CA 1
ATOM 1700 C C . HIS A 1 222 ? 13.713 -3.746 -5.297 1.00 98.81 222 HIS A C 1
ATOM 1702 O O . HIS A 1 222 ? 13.424 -2.587 -4.997 1.00 98.81 222 HIS A O 1
ATOM 1708 N N . ALA A 1 223 ? 12.857 -4.511 -5.979 1.00 98.75 223 ALA A N 1
ATOM 1709 C CA . ALA A 1 223 ? 11.624 -4.023 -6.603 1.00 98.75 223 ALA A CA 1
ATOM 1710 C C . ALA A 1 223 ? 10.636 -3.498 -5.550 1.00 98.75 223 ALA A C 1
ATOM 1712 O O . ALA A 1 223 ? 10.099 -2.402 -5.688 1.00 98.75 223 ALA A O 1
ATOM 1713 N N . ALA A 1 224 ? 10.499 -4.211 -4.426 1.00 98.69 224 ALA A N 1
ATOM 1714 C CA . ALA A 1 224 ? 9.697 -3.767 -3.282 1.00 98.69 224 ALA A CA 1
ATOM 1715 C C . ALA A 1 224 ? 10.141 -2.406 -2.705 1.00 98.69 224 ALA A C 1
ATOM 1717 O O . ALA A 1 224 ? 9.317 -1.520 -2.493 1.00 98.69 224 ALA A O 1
ATOM 1718 N N . THR A 1 225 ? 11.438 -2.213 -2.452 1.00 98.75 225 THR A N 1
ATOM 1719 C CA . THR A 1 225 ? 11.953 -0.956 -1.881 1.00 98.75 225 THR A CA 1
ATOM 1720 C C . THR A 1 225 ? 11.996 0.163 -2.914 1.00 98.75 225 THR A C 1
ATOM 1722 O O . THR A 1 225 ? 11.816 1.320 -2.553 1.00 98.75 225 THR A O 1
ATOM 1725 N N . THR A 1 226 ? 12.143 -0.177 -4.195 1.00 98.94 226 THR A N 1
ATOM 1726 C CA . THR A 1 226 ? 11.993 0.743 -5.332 1.00 98.94 226 THR A CA 1
ATOM 1727 C C . THR A 1 226 ? 10.572 1.281 -5.429 1.00 98.94 226 THR A C 1
ATOM 1729 O O . THR A 1 226 ? 10.393 2.494 -5.515 1.00 98.94 226 THR A O 1
ATOM 1732 N N . TYR A 1 227 ? 9.566 0.411 -5.318 1.00 98.94 227 TYR A N 1
ATOM 1733 C CA . TYR A 1 227 ? 8.161 0.807 -5.226 1.00 98.94 227 TYR A CA 1
ATOM 1734 C C . TYR A 1 227 ? 7.925 1.780 -4.068 1.00 98.94 227 TYR A C 1
ATOM 1736 O O . TYR A 1 227 ? 7.431 2.886 -4.277 1.00 98.94 227 TYR A O 1
ATOM 1744 N N . ALA A 1 228 ? 8.351 1.418 -2.856 1.00 98.88 228 ALA A N 1
ATOM 1745 C CA . ALA A 1 228 ? 8.129 2.253 -1.679 1.00 98.88 228 ALA A CA 1
ATOM 1746 C C . ALA A 1 228 ? 8.868 3.602 -1.760 1.00 98.88 228 ALA A C 1
ATOM 1748 O O . ALA A 1 228 ? 8.304 4.644 -1.416 1.00 98.88 228 ALA A O 1
ATOM 1749 N N . ALA A 1 229 ? 10.112 3.606 -2.248 1.00 98.88 229 ALA A N 1
ATOM 1750 C CA . ALA A 1 229 ? 10.897 4.824 -2.415 1.00 98.88 229 ALA A CA 1
ATOM 1751 C C . ALA A 1 229 ? 10.259 5.776 -3.431 1.00 98.88 229 ALA A C 1
ATOM 1753 O O . ALA A 1 229 ? 10.155 6.971 -3.168 1.00 98.88 229 ALA A O 1
ATOM 1754 N N . ILE A 1 230 ? 9.788 5.259 -4.566 1.00 98.94 230 ILE A N 1
ATOM 1755 C CA . ILE A 1 230 ? 9.192 6.100 -5.606 1.00 98.94 230 ILE A CA 1
ATOM 1756 C C . ILE A 1 230 ? 7.835 6.632 -5.168 1.00 98.94 230 ILE A C 1
ATOM 1758 O O . ILE A 1 230 ? 7.602 7.822 -5.336 1.00 98.94 230 ILE A O 1
ATOM 1762 N N . LEU A 1 231 ? 6.982 5.830 -4.523 1.00 98.88 231 LEU A N 1
ATOM 1763 C CA . LEU A 1 231 ? 5.731 6.352 -3.961 1.00 98.88 231 LEU A CA 1
ATOM 1764 C C . LEU A 1 231 ? 5.985 7.421 -2.891 1.00 98.88 231 LEU A C 1
ATOM 1766 O O . LEU A 1 231 ? 5.310 8.448 -2.880 1.00 98.88 231 LEU A O 1
ATOM 1770 N N . THR A 1 232 ? 7.001 7.232 -2.042 1.00 98.81 232 THR A N 1
ATOM 1771 C CA . THR A 1 232 ? 7.446 8.263 -1.090 1.00 98.81 232 THR A CA 1
ATOM 1772 C C . THR A 1 232 ? 7.840 9.546 -1.821 1.00 98.81 232 THR A C 1
ATOM 1774 O O . THR A 1 232 ? 7.383 10.629 -1.460 1.00 98.81 232 THR A O 1
ATOM 1777 N N . LEU A 1 233 ? 8.656 9.440 -2.873 1.00 98.81 233 LEU A N 1
ATOM 1778 C CA . LEU A 1 233 ? 9.073 10.587 -3.676 1.00 98.81 233 LEU A CA 1
ATOM 1779 C C . LEU A 1 233 ? 7.894 11.249 -4.385 1.00 98.81 233 LEU A C 1
ATOM 1781 O O . LEU A 1 233 ? 7.840 12.468 -4.396 1.00 98.81 233 LEU A O 1
ATOM 1785 N N . CYS A 1 234 ? 6.932 10.492 -4.911 1.00 98.62 234 CYS A N 1
ATOM 1786 C CA . CYS A 1 234 ? 5.705 11.023 -5.502 1.00 98.62 234 CYS A CA 1
ATOM 1787 C C . CYS A 1 234 ? 4.887 11.827 -4.483 1.00 98.62 234 CYS A C 1
ATOM 1789 O O . CYS A 1 234 ? 4.403 12.906 -4.816 1.00 98.62 234 CYS A O 1
ATOM 1791 N N . ILE A 1 235 ? 4.771 11.348 -3.237 1.00 98.25 235 ILE A N 1
ATOM 1792 C CA . ILE A 1 235 ? 4.096 12.082 -2.157 1.00 98.25 235 ILE A CA 1
ATOM 1793 C C . ILE A 1 235 ? 4.821 13.401 -1.848 1.00 98.25 235 ILE A C 1
ATOM 1795 O O . ILE A 1 235 ? 4.180 14.444 -1.730 1.00 98.25 235 ILE A O 1
ATOM 1799 N N . VAL A 1 236 ? 6.153 13.400 -1.753 1.00 97.88 236 VAL A N 1
ATOM 1800 C CA . VAL A 1 236 ? 6.907 14.643 -1.500 1.00 97.88 236 VAL A CA 1
ATOM 1801 C C . VAL A 1 236 ? 6.895 15.577 -2.715 1.00 97.88 236 VAL A C 1
ATOM 1803 O O . VAL A 1 236 ? 6.758 16.786 -2.579 1.00 97.88 236 VAL A O 1
ATOM 1806 N N . ALA A 1 237 ? 7.003 15.035 -3.922 1.00 97.38 237 ALA A N 1
ATOM 1807 C CA . ALA A 1 237 ? 7.009 15.803 -5.158 1.00 97.38 237 ALA A CA 1
ATOM 1808 C C . ALA A 1 237 ? 5.694 16.571 -5.339 1.00 97.38 237 ALA A C 1
ATOM 1810 O O . ALA A 1 237 ? 5.695 17.746 -5.699 1.00 97.38 237 ALA A O 1
ATOM 1811 N N . THR A 1 238 ? 4.560 15.958 -5.007 1.00 95.69 238 THR A N 1
ATOM 1812 C CA . THR A 1 238 ? 3.245 16.590 -5.160 1.00 95.69 238 THR A CA 1
ATOM 1813 C C . THR A 1 238 ? 2.802 17.416 -3.957 1.00 95.69 238 THR A C 1
ATOM 1815 O O . THR A 1 238 ? 1.700 17.949 -4.001 1.00 95.69 238 THR A O 1
ATOM 1818 N N . SER A 1 239 ? 3.619 17.565 -2.903 1.00 92.31 239 SER A N 1
ATOM 1819 C CA . SER A 1 239 ? 3.251 18.335 -1.701 1.00 92.31 239 SER A CA 1
ATOM 1820 C C . SER A 1 239 ? 3.434 19.856 -1.816 1.00 92.31 239 SER A C 1
ATOM 1822 O O . SER A 1 239 ? 3.220 20.558 -0.833 1.00 92.31 239 SER A O 1
ATOM 1824 N N . GLU A 1 240 ? 3.838 20.360 -2.991 1.00 87.94 240 GLU A N 1
ATOM 1825 C CA . GLU A 1 240 ? 3.996 21.799 -3.293 1.00 87.94 240 GLU A CA 1
ATOM 1826 C C . GLU A 1 240 ? 4.986 22.552 -2.378 1.00 87.94 240 GLU A C 1
ATOM 1828 O O . GLU A 1 240 ? 4.941 23.774 -2.246 1.00 87.94 240 GLU A O 1
ATOM 1833 N N . GLY A 1 241 ? 5.941 21.835 -1.779 1.00 84.12 241 GLY A N 1
ATOM 1834 C CA . GLY A 1 241 ? 7.006 22.458 -0.999 1.00 84.12 241 GLY A CA 1
ATOM 1835 C C . GLY A 1 241 ? 7.990 23.298 -1.831 1.00 84.12 241 GLY A C 1
ATOM 1836 O O . GLY A 1 241 ? 8.328 22.951 -2.957 1.00 84.12 241 GLY A O 1
ATOM 1837 N N . GLN A 1 242 ? 8.519 24.384 -1.271 1.00 85.50 242 GLN A N 1
ATOM 1838 C CA . GLN A 1 242 ? 9.461 25.295 -1.935 1.00 85.50 242 GLN A CA 1
ATOM 1839 C C . GLN A 1 242 ? 10.787 24.618 -2.309 1.00 85.50 242 GLN A C 1
ATOM 1841 O O . GLN A 1 242 ? 11.353 24.920 -3.358 1.00 85.50 242 GLN A O 1
ATOM 1846 N N . SER A 1 243 ? 11.283 23.712 -1.460 1.00 90.06 243 SER A N 1
ATOM 1847 C CA . SER A 1 243 ? 12.580 23.044 -1.654 1.00 90.06 243 SER A CA 1
ATOM 1848 C C . SER A 1 243 ? 12.420 21.543 -1.860 1.00 90.06 243 SER A C 1
ATOM 1850 O O . SER A 1 243 ? 13.006 20.967 -2.778 1.00 90.06 243 SER A O 1
ATOM 1852 N N . SER A 1 244 ? 11.607 20.905 -1.017 1.00 92.38 244 SER A N 1
ATOM 1853 C CA . SER A 1 244 ? 11.441 19.451 -1.008 1.00 92.38 244 SER A CA 1
ATOM 1854 C C . SER A 1 244 ? 10.788 18.910 -2.286 1.00 92.38 244 SER A C 1
ATOM 1856 O O . SER A 1 244 ? 11.267 17.919 -2.842 1.00 92.38 244 SER A O 1
ATOM 1858 N N . SER A 1 245 ? 9.753 19.583 -2.799 1.00 94.06 245 SER A N 1
ATOM 1859 C CA . SER A 1 245 ? 9.050 19.163 -4.018 1.00 94.06 245 SER A CA 1
ATOM 1860 C C . SER A 1 245 ? 9.937 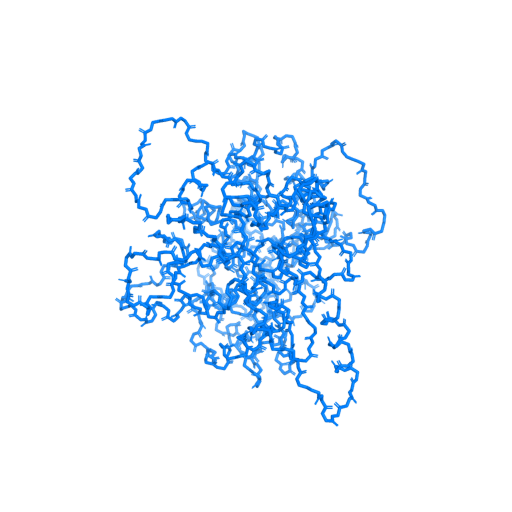19.256 -5.273 1.00 94.06 245 SER A C 1
ATOM 1862 O O . SER A 1 245 ? 10.100 18.227 -5.937 1.00 94.06 245 SER A O 1
ATOM 1864 N N . PRO A 1 246 ? 10.608 20.388 -5.585 1.00 97.25 246 PRO A N 1
ATOM 1865 C CA . PRO A 1 246 ? 11.543 20.456 -6.712 1.00 97.25 246 PRO A CA 1
ATOM 1866 C C . PRO A 1 246 ? 12.672 19.422 -6.634 1.00 97.25 246 PRO A C 1
ATOM 1868 O O . PRO A 1 246 ? 13.058 18.847 -7.653 1.00 97.25 246 PRO A O 1
ATOM 1871 N N . MET A 1 247 ? 13.186 19.152 -5.428 1.00 97.94 247 MET A N 1
ATOM 1872 C CA . MET A 1 247 ? 14.217 18.135 -5.218 1.00 97.94 247 MET A CA 1
ATOM 1873 C C . MET A 1 247 ? 13.700 16.730 -5.561 1.00 97.94 247 MET A C 1
ATOM 1875 O O . MET A 1 247 ? 14.384 15.978 -6.258 1.00 97.94 247 MET A O 1
ATOM 1879 N N . ALA A 1 248 ? 12.485 16.387 -5.122 1.00 98.31 248 ALA A N 1
ATOM 1880 C CA . ALA A 1 248 ? 11.860 15.103 -5.421 1.00 98.31 248 ALA A CA 1
ATOM 1881 C C . ALA A 1 248 ? 11.566 14.937 -6.923 1.00 98.31 248 ALA A C 1
ATOM 1883 O O . ALA A 1 248 ? 11.914 13.902 -7.492 1.00 98.31 248 ALA A O 1
ATOM 1884 N N . TRP A 1 249 ? 11.011 15.960 -7.587 1.00 98.19 249 TRP A N 1
ATOM 1885 C CA . TRP A 1 249 ? 10.792 15.945 -9.041 1.00 98.19 249 TRP A CA 1
ATOM 1886 C C . TRP A 1 249 ? 12.093 15.756 -9.820 1.00 98.19 249 TRP A C 1
ATOM 1888 O O . TRP A 1 249 ? 12.162 14.911 -10.711 1.00 98.19 249 TRP A O 1
ATOM 1898 N N . SER A 1 250 ? 13.141 16.497 -9.452 1.00 98.19 250 SER A N 1
ATOM 1899 C CA . SER A 1 250 ? 14.464 16.394 -10.076 1.00 98.19 250 SER A CA 1
ATOM 1900 C C . SER A 1 250 ? 15.056 14.988 -9.933 1.00 98.19 250 SER A C 1
ATOM 1902 O O . SER A 1 250 ? 15.566 14.420 -10.904 1.00 98.19 250 SER A O 1
ATOM 1904 N N . LEU A 1 251 ? 14.940 14.383 -8.745 1.00 98.38 251 LEU A N 1
ATOM 1905 C CA . LEU A 1 251 ? 15.378 13.009 -8.513 1.00 98.38 251 LEU A CA 1
ATOM 1906 C C . LEU A 1 251 ? 14.582 12.016 -9.368 1.00 98.38 251 LEU A C 1
ATOM 1908 O O . LEU A 1 251 ? 15.202 11.231 -10.083 1.00 98.38 251 LEU A O 1
ATOM 1912 N N . LEU A 1 252 ? 13.245 12.078 -9.346 1.00 98.50 252 LEU A N 1
ATOM 1913 C CA . LEU A 1 252 ? 12.380 11.203 -10.146 1.00 98.50 252 LEU A CA 1
ATOM 1914 C C . LEU A 1 252 ? 12.703 11.309 -11.644 1.00 98.50 252 LEU A C 1
ATOM 1916 O O . LEU A 1 252 ? 12.907 10.291 -12.301 1.00 98.50 252 LEU A O 1
ATOM 1920 N N . ALA A 1 253 ? 12.826 12.525 -12.182 1.00 97.19 253 ALA A N 1
ATOM 1921 C CA . ALA A 1 253 ? 13.157 12.745 -13.588 1.00 97.19 253 ALA A CA 1
ATOM 1922 C C . ALA A 1 253 ? 14.528 12.155 -13.963 1.00 97.19 253 ALA A C 1
ATOM 1924 O O . ALA A 1 253 ? 14.670 11.520 -15.010 1.00 97.19 253 ALA A O 1
ATOM 1925 N N . ARG A 1 254 ? 15.534 12.313 -13.095 1.00 96.12 254 ARG A N 1
ATOM 1926 C CA . ARG A 1 254 ? 16.896 11.817 -13.333 1.00 96.12 254 ARG A CA 1
ATOM 1927 C C . ARG A 1 254 ? 16.986 10.291 -13.354 1.00 96.12 254 ARG A C 1
ATOM 1929 O O . ARG A 1 254 ? 17.755 9.748 -14.146 1.00 96.12 254 ARG A O 1
ATOM 1936 N N . ILE A 1 255 ? 16.238 9.600 -12.497 1.00 97.00 255 ILE A N 1
ATOM 1937 C CA . ILE A 1 255 ? 16.342 8.140 -12.349 1.00 97.00 255 ILE A CA 1
ATOM 1938 C C . ILE A 1 255 ? 15.520 7.347 -13.370 1.00 97.00 255 ILE A C 1
ATOM 1940 O O . ILE A 1 255 ? 15.762 6.154 -13.523 1.00 97.00 255 ILE A O 1
ATOM 1944 N N . ARG A 1 256 ? 14.582 7.981 -14.090 1.00 96.12 256 ARG A N 1
ATOM 1945 C CA . ARG A 1 256 ? 13.625 7.308 -14.992 1.00 96.12 256 ARG A CA 1
ATOM 1946 C C . ARG A 1 256 ? 14.263 6.333 -15.983 1.00 96.12 256 ARG A C 1
ATOM 1948 O O . ARG A 1 256 ? 13.866 5.174 -16.038 1.00 96.12 256 ARG A O 1
ATOM 1955 N N . LYS A 1 257 ? 15.253 6.780 -16.758 1.00 95.00 257 LYS A N 1
ATOM 1956 C CA . LYS A 1 257 ? 15.885 5.933 -17.784 1.00 95.00 257 LYS A CA 1
ATOM 1957 C C . LYS A 1 257 ? 16.706 4.779 -17.186 1.00 95.00 257 LYS A C 1
ATOM 1959 O O . LYS A 1 257 ? 16.477 3.640 -17.588 1.00 95.00 257 LYS A O 1
ATOM 1964 N N . PRO A 1 258 ? 17.594 5.007 -16.192 1.00 97.00 258 PRO A N 1
ATOM 1965 C CA . PRO A 1 258 ? 18.265 3.898 -15.515 1.00 97.00 258 PRO A CA 1
ATOM 1966 C C . PRO A 1 258 ? 17.308 2.915 -14.839 1.00 97.00 258 PRO A C 1
ATOM 1968 O O . PRO A 1 258 ? 17.546 1.709 -14.843 1.00 97.00 258 PRO A O 1
ATOM 1971 N N . LEU A 1 259 ? 16.207 3.419 -14.283 1.00 98.38 259 LEU A N 1
ATOM 1972 C CA . LEU A 1 259 ? 15.175 2.586 -13.684 1.00 98.38 259 LEU A CA 1
ATOM 1973 C C . LEU A 1 259 ? 14.506 1.680 -14.720 1.00 98.38 259 LEU A C 1
ATOM 1975 O O . LEU A 1 259 ? 14.337 0.490 -14.475 1.00 98.38 259 LEU A O 1
ATOM 1979 N N . TYR A 1 260 ? 14.180 2.224 -15.892 1.00 98.31 260 TYR A N 1
ATOM 1980 C CA . TYR A 1 260 ? 13.611 1.450 -16.989 1.00 98.31 260 TYR A CA 1
ATOM 1981 C C . TYR A 1 260 ? 14.536 0.315 -17.441 1.00 98.31 260 TYR A C 1
ATOM 1983 O O . TYR A 1 260 ? 14.115 -0.838 -17.542 1.00 98.31 260 TYR A O 1
ATOM 1991 N N . ALA A 1 261 ? 15.818 0.630 -17.645 1.00 97.50 261 ALA A N 1
ATOM 1992 C CA . ALA A 1 261 ? 16.820 -0.359 -18.020 1.00 97.50 261 ALA A CA 1
ATOM 1993 C C . ALA A 1 261 ? 16.918 -1.481 -16.968 1.00 97.50 261 ALA A C 1
ATOM 1995 O O . ALA A 1 261 ? 16.963 -2.661 -17.315 1.00 97.50 261 ALA A O 1
ATOM 1996 N N . TRP A 1 262 ? 16.882 -1.117 -15.682 1.00 98.31 262 TRP A N 1
ATOM 1997 C CA . TRP A 1 262 ? 16.885 -2.070 -14.573 1.00 98.31 262 TRP A CA 1
ATOM 1998 C C . TRP A 1 262 ? 15.626 -2.938 -14.518 1.00 98.31 262 TRP A C 1
ATOM 2000 O O . TRP A 1 262 ? 15.729 -4.140 -14.309 1.00 98.31 262 TRP A O 1
ATOM 2010 N N . PHE A 1 263 ? 14.438 -2.384 -14.765 1.00 98.62 263 PHE A N 1
ATOM 2011 C CA . PHE A 1 263 ? 13.218 -3.190 -14.842 1.00 98.62 263 PHE A CA 1
ATOM 2012 C C . PHE A 1 263 ? 13.288 -4.249 -15.946 1.00 98.62 263 PHE A C 1
ATOM 2014 O O . PHE A 1 263 ? 12.955 -5.408 -15.696 1.00 98.62 263 PHE A O 1
ATOM 2021 N N . LEU A 1 264 ? 13.785 -3.890 -17.134 1.00 98.19 264 LEU A N 1
ATOM 2022 C CA . LEU A 1 264 ? 13.990 -4.856 -18.215 1.00 98.19 264 LEU A CA 1
ATOM 2023 C C . LEU A 1 264 ? 15.011 -5.941 -17.845 1.00 98.19 264 LEU A C 1
ATOM 2025 O O . LEU A 1 264 ? 14.831 -7.098 -18.220 1.00 98.19 264 LEU A O 1
ATOM 2029 N N . SER A 1 265 ? 16.061 -5.615 -17.080 1.00 97.81 265 SER A N 1
ATOM 2030 C CA . SER A 1 265 ? 17.055 -6.620 -16.675 1.00 97.81 265 SER A CA 1
ATOM 2031 C C . SER A 1 265 ? 16.523 -7.664 -15.691 1.00 97.81 265 SER A C 1
ATOM 2033 O O . SER A 1 265 ? 17.102 -8.743 -15.571 1.00 97.81 265 SER A O 1
ATOM 2035 N N . LEU A 1 266 ? 15.404 -7.381 -15.019 1.00 98.44 266 LEU A N 1
ATOM 2036 C CA . LEU A 1 266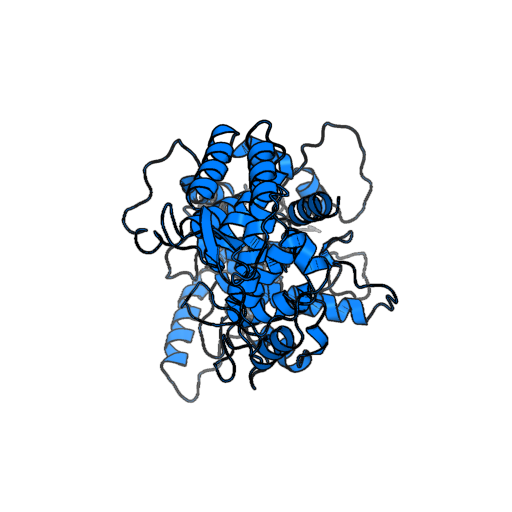 ? 14.739 -8.313 -14.107 1.00 98.44 266 LEU A CA 1
ATOM 2037 C C . LEU A 1 266 ? 13.767 -9.267 -14.817 1.00 98.44 266 LEU A C 1
ATOM 2039 O O . LEU A 1 266 ? 13.377 -10.277 -14.220 1.00 98.44 266 LEU A O 1
ATOM 2043 N N . GLN A 1 267 ? 13.373 -8.980 -16.061 1.00 98.19 267 GLN A N 1
ATOM 2044 C CA . GLN A 1 267 ? 12.398 -9.778 -16.807 1.00 98.19 267 GLN A CA 1
ATOM 2045 C C . GLN A 1 267 ? 12.982 -11.137 -17.210 1.00 98.19 267 GLN A C 1
ATOM 2047 O O . GLN A 1 267 ? 14.123 -11.240 -17.664 1.00 98.19 267 GLN A O 1
ATOM 2052 N N . GLN A 1 268 ? 12.205 -12.200 -17.022 1.00 97.75 268 GLN A N 1
ATOM 2053 C CA . GLN A 1 268 ? 12.575 -13.567 -17.383 1.00 97.75 268 GLN A CA 1
ATOM 2054 C C . GLN A 1 268 ? 11.827 -14.019 -18.643 1.00 97.75 268 GLN A C 1
ATOM 2056 O O . GLN A 1 268 ? 10.735 -13.542 -18.944 1.00 97.75 268 GLN A O 1
ATOM 2061 N N . SER A 1 269 ? 12.374 -15.014 -19.348 1.00 96.81 269 SER A N 1
ATOM 2062 C CA . SER A 1 269 ? 11.815 -15.499 -20.621 1.00 96.81 269 SER A CA 1
ATOM 2063 C C . SER A 1 269 ? 10.394 -16.061 -20.504 1.00 96.81 269 SER A C 1
ATOM 2065 O O . SER A 1 269 ? 9.613 -15.965 -21.449 1.00 96.81 269 SER A O 1
ATOM 2067 N N . HIS A 1 270 ? 10.045 -16.611 -19.339 1.00 95.56 270 HIS A N 1
ATOM 2068 C CA . HIS A 1 270 ? 8.704 -17.107 -19.022 1.00 95.56 270 HIS A CA 1
ATOM 2069 C C . HIS A 1 270 ? 7.735 -16.001 -18.555 1.00 95.56 270 HIS A C 1
ATOM 2071 O O . HIS A 1 270 ? 6.639 -16.311 -18.102 1.00 95.56 270 HIS A O 1
ATOM 2077 N N . GLY A 1 271 ? 8.139 -14.7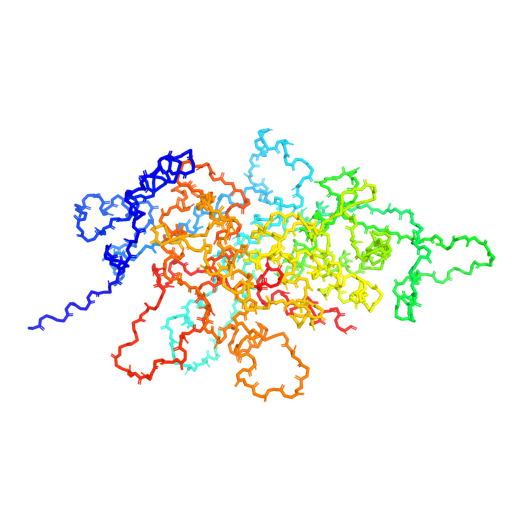27 -18.605 1.00 96.94 271 GLY A N 1
ATOM 2078 C CA . GLY A 1 271 ? 7.295 -13.564 -18.321 1.00 96.94 271 GLY A CA 1
ATOM 2079 C C . GLY A 1 271 ? 7.374 -13.006 -16.900 1.00 96.94 271 GLY A C 1
ATOM 2080 O O . GLY A 1 271 ? 7.057 -11.834 -16.706 1.00 96.94 271 GLY A O 1
ATOM 2081 N N . GLY A 1 272 ? 7.816 -13.797 -15.918 1.00 97.75 272 GLY A N 1
ATOM 2082 C CA . GLY A 1 272 ? 7.978 -13.328 -14.539 1.00 97.75 272 GLY A CA 1
ATOM 2083 C C . GLY A 1 272 ? 9.134 -12.336 -14.384 1.00 97.75 272 GLY A C 1
ATOM 2084 O O . GLY A 1 272 ? 10.065 -12.319 -15.188 1.00 97.75 272 GLY A O 1
ATOM 2085 N N . PHE A 1 273 ? 9.097 -11.534 -13.322 1.00 98.69 273 PHE A N 1
ATOM 2086 C CA . PHE A 1 273 ? 10.189 -10.637 -12.942 1.00 98.69 273 PHE A CA 1
ATOM 2087 C C . PHE A 1 273 ? 10.841 -11.102 -11.650 1.00 98.69 273 PHE A C 1
ATOM 2089 O O . PHE A 1 273 ? 10.153 -11.544 -10.731 1.00 98.69 273 PHE A O 1
ATOM 2096 N N . ARG A 1 274 ? 12.160 -10.940 -11.550 1.00 98.62 274 ARG A N 1
ATOM 2097 C CA . ARG A 1 274 ? 12.845 -11.087 -10.264 1.00 98.62 274 ARG A CA 1
ATOM 2098 C C . ARG A 1 274 ? 12.627 -9.859 -9.388 1.00 98.62 274 ARG A C 1
ATOM 2100 O O . ARG A 1 274 ? 12.602 -8.739 -9.893 1.00 98.62 274 ARG A O 1
ATOM 2107 N N . MET A 1 275 ? 12.556 -10.048 -8.073 1.00 98.56 275 MET A N 1
ATOM 2108 C CA . MET A 1 275 ? 12.505 -8.931 -7.119 1.00 98.56 275 MET A CA 1
ATOM 2109 C C . MET A 1 275 ? 13.819 -8.138 -7.072 1.00 98.56 275 MET A C 1
ATOM 2111 O O . MET A 1 275 ? 13.816 -6.941 -6.801 1.00 98.56 275 MET A O 1
ATOM 2115 N N . HIS A 1 276 ? 14.943 -8.784 -7.358 1.00 98.31 276 HIS A N 1
ATOM 2116 C CA . HIS A 1 276 ? 16.260 -8.186 -7.571 1.00 98.31 276 HIS A CA 1
ATOM 2117 C C . HIS A 1 276 ? 17.111 -9.157 -8.405 1.00 98.31 276 HIS A C 1
ATOM 2119 O O . HIS A 1 276 ? 16.696 -10.292 -8.638 1.00 98.31 276 HIS A O 1
ATOM 2125 N N . HIS A 1 277 ? 18.305 -8.763 -8.857 1.00 96.94 277 HIS A N 1
ATOM 2126 C CA . HIS A 1 277 ? 19.208 -9.708 -9.531 1.00 96.94 277 HIS A CA 1
ATOM 2127 C C . HIS A 1 277 ? 19.489 -10.911 -8.617 1.00 96.94 277 HIS A C 1
ATOM 2129 O O . HIS A 1 277 ? 19.778 -10.726 -7.437 1.00 96.94 277 HIS A O 1
ATOM 2135 N N . ASP A 1 278 ? 19.326 -12.124 -9.151 1.00 95.56 278 ASP A N 1
ATOM 2136 C CA . ASP A 1 278 ? 19.407 -13.408 -8.429 1.00 95.56 278 ASP A CA 1
ATOM 2137 C C . ASP A 1 278 ? 18.350 -13.639 -7.327 1.00 95.56 278 ASP A C 1
ATOM 2139 O O . ASP A 1 278 ? 18.414 -14.634 -6.606 1.00 95.56 278 ASP A O 1
ATOM 2143 N N . GLY A 1 279 ? 17.352 -12.756 -7.217 1.00 98.00 279 GLY A N 1
ATOM 2144 C CA . GLY A 1 279 ? 16.240 -12.868 -6.271 1.00 98.00 279 GLY A CA 1
ATOM 2145 C C . GLY A 1 279 ? 15.116 -13.795 -6.728 1.00 98.00 279 GLY A C 1
ATOM 2146 O O . GLY A 1 279 ? 15.152 -14.363 -7.828 1.00 98.00 279 GLY A O 1
ATOM 2147 N N . GLU A 1 280 ? 14.104 -13.922 -5.872 1.00 98.38 280 GLU A N 1
ATOM 2148 C CA . GLU A 1 280 ? 12.886 -14.686 -6.127 1.00 98.38 280 GLU A CA 1
ATOM 2149 C C . GLU A 1 280 ? 12.038 -14.071 -7.247 1.00 98.38 280 GLU A C 1
ATOM 2151 O O . GLU A 1 280 ? 12.193 -12.898 -7.602 1.00 98.38 280 GLU A O 1
ATOM 2156 N N . ILE A 1 281 ? 11.130 -14.877 -7.797 1.00 98.62 281 ILE A N 1
ATOM 2157 C CA . ILE A 1 281 ? 10.176 -14.467 -8.825 1.00 98.62 281 ILE A CA 1
ATOM 2158 C C . ILE A 1 281 ? 8.783 -14.753 -8.298 1.00 98.62 281 ILE A C 1
ATOM 2160 O O . ILE A 1 281 ? 8.418 -15.906 -8.135 1.00 98.62 281 ILE A O 1
ATOM 2164 N N . ASP A 1 282 ? 7.993 -13.710 -8.103 1.00 98.62 282 ASP A N 1
ATOM 2165 C CA . ASP A 1 282 ? 6.573 -13.835 -7.808 1.00 98.62 282 ASP A CA 1
ATOM 2166 C C . ASP A 1 282 ? 5.827 -12.588 -8.296 1.00 98.62 282 ASP A C 1
ATOM 2168 O O . ASP A 1 282 ? 6.413 -11.609 -8.776 1.00 98.62 282 ASP A O 1
ATOM 2172 N N . VAL A 1 283 ? 4.502 -12.618 -8.201 1.00 98.56 283 VAL A N 1
ATOM 2173 C CA . VAL A 1 283 ? 3.638 -11.567 -8.742 1.00 98.56 283 VAL A CA 1
ATOM 2174 C C . VAL A 1 283 ? 3.838 -10.189 -8.086 1.00 98.56 283 VAL A C 1
ATOM 2176 O O . VAL A 1 283 ? 3.469 -9.177 -8.689 1.00 98.56 283 VAL A O 1
ATOM 2179 N N . ARG A 1 284 ? 4.489 -10.090 -6.912 1.00 98.81 284 ARG A N 1
ATOM 2180 C CA . ARG A 1 284 ? 4.849 -8.789 -6.312 1.00 98.81 284 ARG A CA 1
ATOM 2181 C C . ARG A 1 284 ? 5.797 -8.015 -7.217 1.00 98.81 284 ARG A C 1
ATOM 2183 O O . ARG A 1 284 ? 5.646 -6.799 -7.336 1.00 98.81 284 ARG A O 1
ATOM 2190 N N . ALA A 1 285 ? 6.740 -8.693 -7.874 1.00 98.75 285 ALA A N 1
ATOM 2191 C CA . ALA A 1 285 ? 7.673 -8.050 -8.797 1.00 98.75 285 ALA A CA 1
ATOM 2192 C C . ALA A 1 285 ? 6.909 -7.403 -9.957 1.00 98.75 285 ALA A C 1
ATOM 2194 O O . ALA A 1 285 ? 7.101 -6.227 -10.250 1.00 98.75 285 ALA A O 1
ATOM 2195 N N . SER A 1 286 ? 5.958 -8.141 -10.537 1.00 98.62 286 SER A N 1
ATOM 2196 C CA . SER A 1 286 ? 5.123 -7.658 -11.642 1.00 98.62 286 SER A CA 1
ATOM 2197 C C . SER A 1 286 ? 4.322 -6.414 -11.249 1.00 98.62 286 SER A C 1
ATOM 2199 O O . SER A 1 286 ? 4.387 -5.400 -11.938 1.00 98.62 286 SER A O 1
ATOM 2201 N N . TYR A 1 287 ? 3.630 -6.449 -10.104 1.00 98.88 287 TYR A N 1
ATOM 2202 C CA . TYR A 1 287 ? 2.876 -5.294 -9.607 1.00 98.88 287 TYR A CA 1
ATOM 2203 C C . TYR A 1 287 ? 3.767 -4.088 -9.320 1.00 98.88 287 TYR A C 1
ATOM 2205 O O . TYR A 1 287 ? 3.493 -2.989 -9.796 1.00 98.88 287 TYR A O 1
ATOM 2213 N N . THR A 1 288 ? 4.834 -4.280 -8.542 1.00 98.88 288 THR A N 1
ATOM 2214 C CA . THR A 1 288 ? 5.702 -3.172 -8.126 1.00 98.88 288 THR A CA 1
ATOM 2215 C C . THR A 1 288 ? 6.363 -2.496 -9.325 1.00 98.88 288 THR A C 1
ATOM 2217 O O . THR A 1 288 ? 6.399 -1.268 -9.380 1.00 98.88 288 THR A O 1
ATOM 2220 N N . ILE A 1 289 ? 6.801 -3.274 -10.319 1.00 98.88 289 ILE A N 1
ATOM 2221 C CA . ILE A 1 289 ? 7.374 -2.761 -11.567 1.00 98.88 289 ILE A CA 1
ATOM 2222 C C . ILE A 1 289 ? 6.311 -2.048 -12.406 1.00 98.88 289 ILE A C 1
ATOM 2224 O O . ILE A 1 289 ? 6.537 -0.908 -12.802 1.00 98.88 289 ILE A O 1
ATOM 2228 N N . PHE A 1 290 ? 5.144 -2.655 -12.650 1.00 98.75 290 PHE A N 1
ATOM 2229 C CA . PHE A 1 290 ? 4.095 -2.041 -13.477 1.00 98.75 290 PHE A CA 1
ATOM 2230 C C . PHE A 1 290 ? 3.521 -0.770 -12.856 1.00 98.75 290 PHE A C 1
ATOM 2232 O O . PHE A 1 290 ? 3.318 0.208 -13.571 1.00 98.75 290 PHE A O 1
ATOM 2239 N N . CYS A 1 291 ? 3.313 -0.755 -11.537 1.00 98.62 291 CYS A N 1
ATOM 2240 C CA . CYS A 1 291 ? 2.848 0.416 -10.795 1.00 98.62 291 CYS A CA 1
ATOM 2241 C C . CYS A 1 291 ? 3.769 1.613 -11.046 1.00 98.62 291 CYS A C 1
ATOM 2243 O O . CYS A 1 291 ? 3.335 2.670 -11.509 1.00 98.62 291 CYS A O 1
ATOM 2245 N N . ILE A 1 292 ? 5.065 1.420 -10.809 1.00 98.75 292 ILE A N 1
ATOM 2246 C CA . ILE A 1 292 ? 6.054 2.477 -10.981 1.00 98.75 292 ILE A CA 1
ATOM 2247 C C . ILE A 1 292 ? 6.251 2.831 -12.452 1.00 98.75 292 ILE A C 1
ATOM 2249 O O . ILE A 1 292 ? 6.341 4.011 -12.792 1.00 98.75 292 ILE A O 1
ATOM 2253 N N . ALA A 1 293 ? 6.302 1.835 -13.335 1.00 98.50 293 ALA A N 1
ATOM 2254 C CA . ALA A 1 293 ? 6.464 2.074 -14.757 1.00 98.50 293 ALA A CA 1
ATOM 2255 C C . ALA A 1 293 ? 5.290 2.882 -15.321 1.00 98.50 293 ALA A C 1
ATOM 2257 O O . ALA A 1 293 ? 5.513 3.796 -16.106 1.00 98.50 293 ALA A O 1
ATOM 2258 N N . LYS A 1 294 ? 4.050 2.620 -14.895 1.00 96.81 294 LYS A N 1
ATOM 2259 C CA . LYS A 1 294 ? 2.891 3.416 -15.311 1.00 96.81 294 LYS A CA 1
ATOM 2260 C C . LYS A 1 294 ? 2.959 4.840 -14.754 1.00 96.81 294 LYS A C 1
ATOM 2262 O O . LYS A 1 294 ? 2.872 5.780 -15.540 1.00 96.81 294 LYS A O 1
ATOM 2267 N N . LEU A 1 295 ? 3.190 5.003 -13.444 1.00 96.31 295 LEU A N 1
ATOM 2268 C CA . LEU A 1 295 ? 3.282 6.322 -12.793 1.00 96.31 295 LEU A CA 1
ATOM 2269 C C . LEU A 1 295 ? 4.339 7.222 -13.430 1.00 96.31 295 LEU A C 1
ATOM 2271 O O . LEU A 1 295 ? 4.113 8.411 -13.622 1.00 96.31 295 LEU A O 1
ATOM 2275 N N . LEU A 1 296 ? 5.498 6.656 -13.760 1.00 97.88 296 LEU A N 1
ATOM 2276 C CA . LEU A 1 296 ? 6.614 7.402 -14.332 1.00 97.88 296 LEU A CA 1
ATOM 2277 C C . LEU A 1 296 ? 6.628 7.373 -15.864 1.00 97.88 296 LEU A C 1
ATOM 2279 O O . LEU A 1 296 ? 7.654 7.713 -16.447 1.00 97.88 296 LEU A O 1
ATOM 2283 N N . ASN A 1 297 ? 5.546 6.953 -16.528 1.00 96.75 297 ASN A N 1
ATOM 2284 C CA . ASN A 1 297 ? 5.453 6.862 -17.989 1.00 96.75 297 ASN A CA 1
ATOM 2285 C C . ASN A 1 297 ? 6.668 6.135 -18.624 1.00 96.75 297 ASN A C 1
ATOM 2287 O O . ASN A 1 297 ? 7.410 6.685 -19.438 1.00 96.75 297 ASN A O 1
ATOM 2291 N N . LEU A 1 298 ? 6.922 4.917 -18.146 1.00 97.38 298 LEU A N 1
ATOM 2292 C CA . LEU A 1 298 ? 7.957 3.962 -18.569 1.00 97.38 298 LEU A CA 1
ATOM 2293 C C . LEU A 1 298 ? 7.360 2.604 -18.978 1.00 97.38 298 LEU A C 1
ATOM 2295 O O . LEU A 1 298 ? 8.098 1.668 -19.272 1.00 97.38 298 LEU A O 1
ATOM 2299 N N . LEU A 1 299 ? 6.036 2.450 -18.927 1.00 96.12 299 LEU A N 1
ATOM 2300 C CA . LEU A 1 299 ? 5.372 1.202 -19.282 1.00 96.12 299 LEU A CA 1
ATOM 2301 C C . LEU A 1 299 ? 5.361 1.045 -20.809 1.00 96.12 299 LEU A C 1
ATOM 2303 O O . LEU A 1 299 ? 4.751 1.852 -21.508 1.00 96.12 299 LEU A O 1
ATOM 2307 N N . THR A 1 300 ? 6.028 0.011 -21.317 1.00 97.25 300 THR A N 1
ATOM 2308 C CA . THR A 1 300 ? 6.110 -0.294 -22.754 1.00 97.25 300 THR A CA 1
ATOM 2309 C C . THR A 1 300 ? 5.545 -1.684 -23.055 1.00 97.25 300 THR A C 1
ATOM 2311 O O . THR A 1 300 ? 5.434 -2.505 -22.139 1.00 97.25 300 THR A O 1
ATOM 2314 N N . PRO A 1 301 ? 5.230 -2.002 -24.326 1.00 96.31 301 PRO A N 1
ATOM 2315 C CA . PRO A 1 301 ? 4.812 -3.350 -24.719 1.00 96.31 301 PRO A CA 1
ATOM 2316 C C . PRO A 1 301 ? 5.835 -4.445 -24.385 1.00 96.31 301 PRO A C 1
ATOM 2318 O O . PRO A 1 301 ? 5.450 -5.582 -24.133 1.00 96.31 301 PRO A O 1
ATOM 2321 N N . THR A 1 302 ? 7.127 -4.115 -24.352 1.00 97.25 302 THR A N 1
ATOM 2322 C CA . THR A 1 302 ? 8.196 -5.057 -23.985 1.00 97.25 302 THR A CA 1
ATOM 2323 C C . THR A 1 302 ? 8.161 -5.372 -22.497 1.00 97.25 302 THR A C 1
ATOM 2325 O O . THR A 1 302 ? 8.147 -6.541 -22.103 1.00 97.25 302 THR A O 1
ATOM 2328 N N . LEU A 1 303 ? 8.066 -4.334 -21.660 1.00 96.69 303 LEU A N 1
ATOM 2329 C CA . LEU A 1 303 ? 7.951 -4.511 -20.216 1.00 96.69 303 LEU A CA 1
ATOM 2330 C C . LEU A 1 303 ? 6.637 -5.226 -19.855 1.00 96.69 303 LEU A C 1
ATOM 2332 O O . LEU A 1 303 ? 6.629 -6.141 -19.038 1.00 96.69 303 LEU A O 1
ATOM 2336 N N . ALA A 1 304 ? 5.539 -4.865 -20.522 1.00 97.12 304 ALA A N 1
ATOM 2337 C CA . ALA A 1 304 ? 4.217 -5.473 -20.380 1.00 97.12 304 ALA A CA 1
ATOM 2338 C C . ALA A 1 304 ? 3.929 -6.551 -21.443 1.00 97.12 304 ALA A C 1
ATOM 2340 O O . ALA A 1 304 ? 2.832 -6.608 -22.003 1.00 97.12 304 ALA A O 1
ATOM 2341 N N . SER A 1 305 ? 4.917 -7.404 -21.733 1.00 97.38 305 SER A N 1
ATOM 2342 C CA . SER A 1 305 ? 4.790 -8.432 -22.773 1.00 97.38 305 SER A CA 1
ATOM 2343 C C . SER A 1 305 ? 3.622 -9.394 -22.520 1.00 97.38 305 SER A C 1
ATOM 2345 O O . SER A 1 305 ? 3.213 -9.628 -21.379 1.00 97.38 305 SER A O 1
ATOM 2347 N N . ASN A 1 306 ? 3.127 -10.044 -23.580 1.00 97.50 306 ASN A N 1
ATOM 2348 C CA . ASN A 1 306 ? 2.101 -11.083 -23.433 1.00 97.50 306 ASN A CA 1
ATOM 2349 C C . ASN A 1 306 ? 2.561 -12.232 -22.522 1.00 97.50 306 ASN A C 1
ATOM 2351 O O . ASN A 1 306 ? 1.757 -12.701 -21.729 1.00 97.50 306 ASN A O 1
ATOM 2355 N N . ASN A 1 307 ? 3.844 -12.617 -22.548 1.00 97.88 307 ASN A N 1
ATOM 2356 C CA . ASN A 1 307 ? 4.374 -13.638 -21.636 1.00 97.88 307 ASN A CA 1
ATOM 2357 C C . ASN A 1 307 ? 4.250 -13.204 -20.173 1.00 97.88 307 ASN A C 1
ATOM 2359 O O . ASN A 1 307 ? 3.937 -14.016 -19.310 1.00 97.88 307 ASN A O 1
ATOM 2363 N N . THR A 1 308 ? 4.489 -11.925 -19.883 1.00 98.31 308 THR A N 1
ATOM 2364 C CA . THR A 1 308 ? 4.337 -11.373 -18.534 1.00 98.31 308 THR A CA 1
ATOM 2365 C C . THR A 1 308 ? 2.877 -11.365 -18.093 1.00 98.31 308 THR A C 1
ATOM 2367 O O . THR A 1 308 ? 2.572 -11.778 -16.977 1.00 98.31 308 THR A O 1
ATOM 2370 N N . VAL A 1 309 ? 1.964 -10.955 -18.972 1.00 98.56 309 VAL A N 1
ATOM 2371 C CA . VAL A 1 309 ? 0.520 -11.006 -18.703 1.00 98.56 309 VAL A CA 1
ATOM 2372 C C . VAL A 1 309 ? 0.056 -12.448 -18.471 1.00 98.56 309 VAL A C 1
ATOM 2374 O O . VAL A 1 309 ? -0.675 -12.710 -17.518 1.00 98.56 309 VAL A O 1
ATOM 2377 N N . ASP A 1 310 ? 0.521 -13.390 -19.293 1.00 98.62 310 ASP A N 1
ATOM 2378 C CA . ASP A 1 310 ? 0.196 -14.811 -19.174 1.00 98.62 310 ASP A CA 1
ATOM 2379 C C . ASP A 1 310 ? 0.797 -15.426 -17.895 1.00 98.62 310 ASP A C 1
ATOM 2381 O O . ASP A 1 310 ? 0.131 -16.224 -17.237 1.00 98.62 310 ASP A O 1
ATOM 2385 N N . PHE A 1 311 ? 1.998 -15.005 -17.474 1.00 98.75 311 PHE A N 1
ATOM 2386 C CA . PHE A 1 311 ? 2.573 -15.378 -16.176 1.00 98.75 311 PHE A CA 1
ATOM 2387 C C . PHE A 1 311 ? 1.672 -14.928 -15.021 1.00 98.75 311 PHE A C 1
ATOM 2389 O O . PHE A 1 311 ? 1.297 -15.757 -14.193 1.00 98.75 311 PHE A O 1
ATOM 2396 N N . ILE A 1 312 ? 1.269 -13.652 -14.988 1.00 98.81 312 ILE A N 1
ATOM 2397 C CA . ILE A 1 312 ? 0.391 -13.125 -13.931 1.00 98.81 312 ILE A CA 1
ATOM 2398 C C . ILE A 1 312 ? -0.945 -13.881 -13.915 1.00 98.81 312 ILE A C 1
ATOM 2400 O O . ILE A 1 312 ? -1.398 -14.301 -12.851 1.00 98.81 312 ILE A O 1
ATOM 2404 N N . ALA A 1 313 ? -1.556 -14.100 -15.084 1.00 98.75 313 ALA A N 1
ATOM 2405 C CA . ALA A 1 313 ? -2.810 -14.841 -15.202 1.00 98.75 313 ALA A CA 1
ATOM 2406 C C . ALA A 1 313 ? -2.672 -16.297 -14.722 1.00 98.75 313 ALA A C 1
ATOM 2408 O O . ALA A 1 313 ? -3.557 -16.808 -14.040 1.00 98.75 313 ALA A O 1
ATOM 2409 N N . SER A 1 314 ? -1.537 -16.948 -15.000 1.00 98.75 314 SER A N 1
ATOM 2410 C CA . SER A 1 314 ? -1.264 -18.323 -14.559 1.00 98.75 314 SER A CA 1
ATOM 2411 C C . SER A 1 314 ? -1.101 -18.482 -13.041 1.00 98.75 314 SER A C 1
ATOM 2413 O O . SER A 1 314 ? -1.151 -19.603 -12.535 1.00 98.75 314 SER A O 1
ATOM 2415 N N . CYS A 1 315 ? -0.948 -17.380 -12.299 1.00 98.81 315 CYS A N 1
ATOM 2416 C CA . CYS A 1 315 ? -0.968 -17.392 -10.837 1.00 98.81 315 CYS A CA 1
ATOM 2417 C C . CYS A 1 315 ? -2.389 -17.509 -10.254 1.00 98.81 315 CYS A C 1
ATOM 2419 O O . CYS A 1 315 ? -2.516 -17.690 -9.040 1.00 98.81 315 CYS A O 1
ATOM 2421 N N . GLN A 1 316 ? -3.452 -17.407 -11.067 1.00 98.88 316 GLN A N 1
ATOM 2422 C CA . GLN A 1 316 ? -4.819 -17.632 -10.596 1.00 98.88 316 GLN A CA 1
ATOM 2423 C C . GLN A 1 316 ? -5.007 -19.102 -10.201 1.00 98.88 316 GLN A C 1
ATOM 2425 O O . GLN A 1 316 ? -4.665 -20.019 -10.948 1.00 98.88 316 GLN A O 1
ATOM 2430 N N . THR A 1 317 ? -5.547 -19.338 -9.010 1.00 98.75 317 THR A N 1
ATOM 2431 C CA . THR A 1 317 ? -5.703 -20.681 -8.446 1.00 98.75 317 THR A CA 1
ATOM 2432 C C . THR A 1 317 ? -7.112 -21.219 -8.669 1.00 98.75 317 THR A C 1
ATOM 2434 O O . THR A 1 317 ? -8.044 -20.485 -9.000 1.00 98.75 317 THR A O 1
ATOM 2437 N N . TYR A 1 318 ? -7.297 -22.513 -8.399 1.00 98.31 318 TYR A N 1
ATOM 2438 C CA . TYR A 1 318 ? -8.613 -23.159 -8.422 1.00 98.31 318 TYR A CA 1
ATOM 2439 C C . TYR A 1 318 ? -9.627 -22.524 -7.452 1.00 98.31 318 TYR A C 1
ATOM 2441 O O . TYR A 1 318 ? -10.829 -22.720 -7.605 1.00 98.31 318 TYR A O 1
ATOM 2449 N N . GLU A 1 319 ? -9.162 -21.799 -6.430 1.00 98.56 319 GLU A N 1
ATOM 2450 C CA . GLU A 1 319 ? -10.039 -21.137 -5.465 1.00 98.56 319 GLU A CA 1
ATOM 2451 C C . GLU A 1 319 ? -10.675 -19.860 -6.040 1.00 98.56 319 GLU A C 1
ATOM 2453 O O . GLU A 1 319 ? -11.661 -19.371 -5.482 1.00 98.56 319 GLU A O 1
ATOM 2458 N N . GLY A 1 320 ? -10.088 -19.314 -7.113 1.00 98.50 320 GLY A N 1
ATOM 2459 C CA . GLY A 1 320 ? -10.444 -18.053 -7.765 1.00 98.50 320 GLY A CA 1
ATOM 2460 C C . GLY A 1 320 ? -9.477 -16.898 -7.475 1.00 98.50 320 GLY A C 1
ATOM 2461 O O . GLY A 1 320 ? -9.330 -16.009 -8.311 1.00 98.50 320 GLY A O 1
ATOM 2462 N N . GLY A 1 321 ? -8.792 -16.911 -6.325 1.00 98.62 321 GLY A N 1
ATOM 2463 C CA . GLY A 1 321 ? -7.749 -15.932 -5.986 1.00 98.62 321 GLY A CA 1
ATOM 2464 C C . GLY A 1 321 ? -6.411 -16.209 -6.681 1.00 98.62 321 GLY A C 1
ATOM 2465 O O . GLY A 1 321 ? -6.338 -17.044 -7.576 1.00 98.62 321 GLY A O 1
ATOM 2466 N N . PHE A 1 322 ? -5.336 -15.535 -6.255 1.00 98.88 322 PHE A N 1
ATOM 2467 C CA . PHE A 1 322 ? -3.997 -15.712 -6.839 1.00 98.88 322 PHE A CA 1
ATOM 2468 C C . PHE A 1 322 ? -2.967 -16.142 -5.807 1.00 98.88 322 PHE A C 1
ATOM 2470 O O . PHE A 1 322 ? -2.941 -15.620 -4.689 1.00 98.88 322 PHE A O 1
ATOM 2477 N N . GLY A 1 323 ? -2.099 -17.059 -6.218 1.00 98.75 323 GLY A N 1
ATOM 2478 C CA . GLY A 1 323 ? -0.855 -17.365 -5.530 1.00 98.75 323 GLY A CA 1
ATOM 2479 C C . GLY A 1 323 ? 0.266 -16.392 -5.900 1.00 98.75 323 GLY A C 1
ATOM 2480 O O . GLY A 1 323 ? 0.114 -15.553 -6.789 1.00 98.75 323 GLY A O 1
ATOM 2481 N N . GLY A 1 324 ? 1.402 -16.491 -5.207 1.00 97.50 324 GLY A N 1
ATOM 2482 C CA . GLY A 1 324 ? 2.594 -15.699 -5.547 1.00 97.50 324 GLY A CA 1
ATOM 2483 C C . GLY A 1 324 ? 3.193 -16.139 -6.881 1.00 97.50 324 GLY A C 1
ATOM 2484 O O . GLY A 1 324 ? 3.621 -15.319 -7.692 1.00 97.50 324 GLY A O 1
ATOM 2485 N N . GLU A 1 325 ? 3.127 -17.444 -7.115 1.00 97.50 325 GLU A N 1
ATOM 2486 C CA . GLU A 1 325 ? 3.589 -18.149 -8.302 1.00 97.50 325 GLU A CA 1
ATOM 2487 C C . GLU A 1 325 ? 2.521 -19.171 -8.730 1.00 97.50 325 GLU A C 1
ATOM 2489 O O . GLU A 1 325 ? 1.650 -19.530 -7.918 1.00 97.50 325 GLU A O 1
ATOM 2494 N N . PRO A 1 326 ? 2.575 -19.687 -9.970 1.00 98.19 326 PRO A N 1
ATOM 2495 C CA . PRO A 1 326 ? 1.674 -20.746 -10.409 1.00 98.19 326 PRO A CA 1
ATOM 2496 C C . PRO A 1 326 ? 1.694 -21.947 -9.456 1.00 98.19 326 PRO A C 1
ATOM 2498 O O . PRO A 1 326 ? 2.740 -22.336 -8.940 1.00 98.19 326 PRO A O 1
ATOM 2501 N N . PHE A 1 327 ? 0.523 -22.553 -9.246 1.00 96.81 327 PHE A N 1
ATOM 2502 C CA . PHE A 1 327 ? 0.327 -23.732 -8.385 1.00 96.81 327 PHE A CA 1
ATOM 2503 C C . PHE A 1 327 ? 0.538 -23.507 -6.874 1.00 96.81 327 PHE A C 1
ATOM 2505 O O . PHE A 1 327 ? 0.651 -24.479 -6.124 1.00 96.81 327 PHE A O 1
ATOM 2512 N N . THR A 1 328 ? 0.545 -22.255 -6.404 1.00 98.06 328 THR A N 1
ATOM 2513 C CA . THR A 1 328 ? 0.571 -21.923 -4.965 1.00 98.06 328 THR A CA 1
ATOM 2514 C C . THR A 1 328 ? -0.822 -21.558 -4.421 1.00 98.06 328 THR A C 1
ATOM 2516 O O . THR A 1 328 ? -1.767 -21.382 -5.185 1.00 98.06 328 THR A O 1
ATOM 2519 N N . GLU A 1 329 ? -0.978 -21.513 -3.091 1.00 98.62 329 GLU A N 1
ATOM 2520 C CA . GLU A 1 329 ? -2.243 -21.175 -2.403 1.00 98.62 329 GLU A CA 1
ATOM 2521 C C . GLU A 1 329 ? -2.690 -19.737 -2.714 1.00 98.62 329 GLU A C 1
ATOM 2523 O O . GLU A 1 329 ? -1.855 -18.830 -2.758 1.00 98.62 329 GLU A O 1
ATOM 2528 N N . ALA A 1 330 ? -3.999 -19.498 -2.867 1.00 98.81 330 ALA A N 1
ATOM 2529 C CA . ALA A 1 330 ? -4.491 -18.142 -3.082 1.00 98.81 330 ALA A CA 1
ATOM 2530 C C . ALA A 1 330 ? -4.299 -17.270 -1.835 1.00 98.81 330 ALA A C 1
ATOM 2532 O O . ALA A 1 330 ? -4.669 -17.664 -0.732 1.00 98.81 330 ALA A O 1
ATOM 2533 N N . HIS A 1 331 ? -3.783 -16.052 -2.008 1.00 98.88 331 HIS A N 1
ATOM 2534 C CA . HIS A 1 331 ? -3.446 -15.136 -0.919 1.00 98.88 331 HIS A CA 1
ATOM 2535 C C . HIS A 1 331 ? -3.800 -13.687 -1.262 1.00 98.88 331 HIS A C 1
ATOM 2537 O O . HIS A 1 331 ? -3.452 -13.201 -2.332 1.00 98.88 331 HIS A O 1
ATOM 2543 N N . GLY A 1 332 ? -4.414 -12.952 -0.330 1.00 98.75 332 GLY A N 1
ATOM 2544 C CA . GLY A 1 332 ? -4.961 -11.611 -0.577 1.00 98.75 332 GLY A CA 1
ATOM 2545 C C . GLY A 1 332 ? -3.934 -10.609 -1.099 1.00 98.75 332 GLY A C 1
ATOM 2546 O O . GLY A 1 332 ? -4.200 -9.885 -2.049 1.00 98.75 332 GLY A O 1
ATOM 2547 N N . GLY A 1 333 ? -2.718 -10.622 -0.543 1.00 98.75 333 GLY A N 1
ATOM 2548 C CA . GLY A 1 333 ? -1.630 -9.765 -1.028 1.00 98.75 333 GLY A CA 1
ATOM 2549 C C . GLY A 1 333 ? -1.198 -10.075 -2.470 1.00 98.75 333 GLY A C 1
ATOM 2550 O O . GLY A 1 333 ? -0.953 -9.153 -3.245 1.00 98.75 333 GLY A O 1
ATOM 2551 N N . TYR A 1 334 ? -1.146 -11.355 -2.855 1.00 98.88 334 TYR A N 1
ATOM 2552 C CA . TYR A 1 334 ? -0.787 -11.752 -4.221 1.00 98.88 334 TYR A CA 1
ATOM 2553 C C . TYR A 1 334 ? -1.952 -11.537 -5.191 1.00 98.88 334 TYR A C 1
ATOM 2555 O O . TYR A 1 334 ? -1.724 -11.077 -6.305 1.00 98.88 334 TYR A O 1
ATOM 2563 N N . ALA A 1 335 ? -3.192 -11.762 -4.744 1.00 98.88 335 ALA A N 1
ATOM 2564 C CA . ALA A 1 335 ? -4.407 -11.413 -5.476 1.00 98.88 335 ALA A CA 1
ATOM 2565 C C . ALA A 1 335 ? -4.453 -9.923 -5.809 1.00 98.88 335 ALA A C 1
ATOM 2567 O O . ALA A 1 335 ? -4.621 -9.578 -6.974 1.00 98.88 335 ALA A O 1
ATOM 2568 N N . TYR A 1 336 ? -4.207 -9.045 -4.834 1.00 98.88 336 TYR A N 1
ATOM 2569 C CA . TYR A 1 336 ? -4.080 -7.614 -5.094 1.00 98.88 336 TYR A CA 1
ATOM 2570 C C . TYR A 1 336 ? -2.993 -7.311 -6.126 1.00 98.88 336 TYR A C 1
ATOM 2572 O O . TYR A 1 336 ? -3.260 -6.615 -7.100 1.00 98.88 336 TYR A O 1
ATOM 2580 N N . CYS A 1 337 ? -1.783 -7.854 -5.943 1.00 98.88 337 CYS A N 1
ATOM 2581 C CA . CYS A 1 337 ? -0.677 -7.605 -6.868 1.00 98.88 337 CYS A CA 1
ATOM 2582 C C . CYS A 1 337 ? -1.039 -8.034 -8.299 1.00 98.88 337 CYS A C 1
ATOM 2584 O O . CYS A 1 337 ? -0.830 -7.268 -9.234 1.00 98.88 337 CYS A O 1
ATOM 2586 N N . ALA A 1 338 ? -1.621 -9.220 -8.478 1.00 98.81 338 ALA A N 1
ATOM 2587 C CA . ALA A 1 338 ? -2.036 -9.715 -9.786 1.00 98.81 338 ALA A CA 1
ATOM 2588 C C . ALA A 1 338 ? -3.120 -8.832 -10.420 1.00 98.81 338 ALA A C 1
ATOM 2590 O O . ALA A 1 338 ? -2.979 -8.401 -11.563 1.00 98.81 338 ALA A O 1
ATOM 2591 N N . VAL A 1 339 ? -4.176 -8.523 -9.663 1.00 98.44 339 VAL A N 1
ATOM 2592 C CA . VAL A 1 339 ? -5.321 -7.732 -10.133 1.00 98.44 339 VAL A CA 1
ATOM 2593 C C . VAL A 1 339 ? -4.898 -6.312 -10.491 1.00 98.44 339 VAL A C 1
ATOM 2595 O O . VAL A 1 339 ? -5.207 -5.844 -11.583 1.00 98.44 339 VAL A O 1
ATOM 2598 N N . ALA A 1 340 ? -4.141 -5.643 -9.620 1.00 98.06 340 ALA A N 1
ATOM 2599 C CA . ALA A 1 340 ? -3.643 -4.299 -9.882 1.00 98.06 340 ALA A CA 1
ATOM 2600 C C . ALA A 1 340 ? -2.643 -4.280 -11.048 1.00 98.06 340 ALA A C 1
ATOM 2602 O O . ALA A 1 340 ? -2.722 -3.395 -11.894 1.00 98.06 340 ALA A O 1
ATOM 2603 N N . ALA A 1 341 ? -1.748 -5.271 -11.159 1.00 98.44 341 ALA A N 1
ATOM 2604 C CA . ALA A 1 341 ? -0.839 -5.373 -12.301 1.00 98.44 341 ALA A CA 1
ATOM 2605 C C . ALA A 1 341 ? -1.608 -5.514 -13.623 1.00 98.44 341 ALA A C 1
ATOM 2607 O O . ALA A 1 341 ? -1.333 -4.769 -14.560 1.00 98.44 341 ALA A O 1
ATOM 2608 N N . LEU A 1 342 ? -2.594 -6.416 -13.688 1.00 97.88 342 LEU A N 1
ATOM 2609 C CA . LEU A 1 342 ? -3.434 -6.607 -14.875 1.00 97.88 342 LEU A CA 1
ATOM 2610 C C . LEU A 1 342 ? -4.275 -5.368 -15.189 1.00 97.88 342 LEU A C 1
ATOM 2612 O O . LEU A 1 342 ? -4.412 -5.022 -16.359 1.00 97.88 342 LEU A O 1
ATOM 2616 N N . GLN A 1 343 ? -4.791 -4.673 -14.174 1.00 94.88 343 GLN A N 1
ATOM 2617 C CA . GLN A 1 343 ? -5.505 -3.411 -14.359 1.00 94.88 343 GLN A CA 1
ATOM 2618 C C . GLN A 1 343 ? -4.609 -2.337 -14.986 1.00 94.88 343 GLN A C 1
ATOM 2620 O O . GLN A 1 343 ? -5.022 -1.670 -15.926 1.00 94.88 343 GLN A O 1
ATOM 2625 N N . LEU A 1 344 ? -3.371 -2.181 -14.509 1.00 94.94 344 LEU A N 1
ATOM 2626 C CA . LEU A 1 344 ? -2.441 -1.154 -15.001 1.00 94.94 344 LEU A CA 1
ATOM 2627 C C . LEU A 1 344 ? -2.069 -1.325 -16.484 1.00 94.94 344 LEU A C 1
ATOM 2629 O O . LEU A 1 344 ? -1.705 -0.347 -17.144 1.00 94.94 344 LEU A O 1
ATOM 2633 N N . VAL A 1 345 ? -2.170 -2.553 -17.004 1.00 95.00 345 VAL A N 1
ATOM 2634 C CA . VAL A 1 345 ? -1.968 -2.886 -18.425 1.00 95.00 345 VAL A CA 1
ATOM 2635 C C . VAL A 1 345 ? -3.279 -3.132 -19.184 1.00 95.00 345 VAL A C 1
ATOM 2637 O O . VAL A 1 345 ? -3.227 -3.509 -20.351 1.00 95.00 345 VAL A O 1
ATOM 2640 N N . ASN A 1 346 ? -4.442 -2.922 -18.554 1.00 92.81 346 ASN A N 1
ATOM 2641 C CA . ASN A 1 346 ? -5.775 -3.171 -19.115 1.00 92.81 346 ASN A CA 1
ATOM 2642 C C . ASN A 1 346 ? -5.971 -4.607 -19.645 1.00 92.81 346 ASN A C 1
ATOM 2644 O O . ASN A 1 346 ? -6.495 -4.797 -20.739 1.00 92.81 346 ASN A O 1
ATOM 2648 N N . ARG A 1 347 ? -5.525 -5.618 -18.881 1.00 94.88 347 ARG A N 1
ATOM 2649 C CA . ARG A 1 347 ? -5.567 -7.050 -19.249 1.00 94.88 347 ARG A CA 1
ATOM 2650 C C . ARG A 1 347 ? -6.390 -7.934 -18.305 1.00 94.88 347 ARG A C 1
ATOM 2652 O O . ARG A 1 347 ? -6.110 -9.125 -18.159 1.00 94.88 347 ARG A O 1
ATOM 2659 N N . LEU A 1 348 ? -7.388 -7.382 -17.614 1.00 93.88 348 LEU A N 1
ATOM 2660 C CA . LEU A 1 348 ? -8.226 -8.162 -16.689 1.00 93.88 348 LEU A CA 1
ATOM 2661 C C . LEU A 1 348 ? -9.127 -9.197 -17.389 1.00 93.88 348 LEU A C 1
ATOM 2663 O O . LEU A 1 348 ? -9.666 -10.079 -16.724 1.00 93.88 348 LEU A O 1
ATOM 2667 N N . GLU A 1 349 ? -9.263 -9.157 -18.716 1.00 93.69 349 GLU A N 1
ATOM 2668 C CA . GLU A 1 349 ? -9.942 -10.192 -19.508 1.00 93.69 349 GLU A CA 1
ATOM 2669 C C . GLU A 1 349 ? -9.186 -11.529 -19.556 1.00 93.69 349 GLU A C 1
ATOM 2671 O O . GLU A 1 349 ? -9.741 -12.533 -19.994 1.00 93.69 349 GLU A O 1
ATOM 2676 N N . LYS A 1 350 ? -7.925 -11.561 -19.110 1.00 96.75 350 LYS A N 1
ATOM 2677 C CA . LYS A 1 350 ? -7.082 -12.766 -19.107 1.00 96.75 350 LYS A CA 1
ATOM 2678 C C . LYS A 1 350 ? -7.372 -13.752 -17.979 1.00 96.75 350 LYS A C 1
ATOM 2680 O O . LYS A 1 350 ? -6.788 -14.832 -17.973 1.00 96.75 350 LYS A O 1
ATOM 2685 N N . ILE A 1 351 ? -8.228 -13.382 -17.033 1.00 97.75 351 ILE A N 1
ATOM 2686 C CA . ILE A 1 351 ? -8.472 -14.143 -15.805 1.00 97.75 351 ILE A CA 1
ATOM 2687 C C . ILE A 1 351 ? -9.959 -14.452 -15.637 1.00 97.75 351 ILE A C 1
ATOM 2689 O O . ILE A 1 351 ? -10.824 -13.759 -16.177 1.00 97.75 351 ILE A O 1
ATOM 2693 N N . ASP A 1 352 ? -10.267 -15.473 -14.841 1.00 98.19 352 ASP A N 1
ATOM 2694 C CA . ASP A 1 352 ? -11.636 -15.764 -14.427 1.00 98.19 352 ASP A CA 1
ATOM 2695 C C . ASP A 1 352 ? -12.071 -14.762 -13.348 1.00 98.19 352 ASP A C 1
ATOM 2697 O O . ASP A 1 352 ? -11.815 -14.925 -12.149 1.00 98.19 352 ASP A O 1
ATOM 2701 N N . ARG A 1 353 ? -12.700 -13.672 -13.791 1.00 95.44 353 ARG A N 1
ATOM 2702 C CA . ARG A 1 353 ? -13.155 -12.590 -12.909 1.00 95.44 353 ARG A CA 1
ATOM 2703 C C . ARG A 1 353 ? -14.281 -13.028 -11.978 1.00 95.44 353 ARG A C 1
ATOM 2705 O O . ARG A 1 353 ? -14.356 -12.511 -10.865 1.00 95.44 353 ARG A O 1
ATOM 2712 N N . GLU A 1 354 ? -15.133 -13.965 -12.384 1.00 96.38 354 GLU A N 1
ATOM 2713 C CA . GLU A 1 354 ? -16.243 -14.441 -11.553 1.00 96.38 354 GLU A CA 1
ATOM 2714 C C . GLU A 1 354 ? -15.709 -15.269 -10.379 1.00 96.38 354 GLU A C 1
ATOM 2716 O O . GLU A 1 354 ? -16.031 -14.986 -9.219 1.00 96.38 354 GLU A O 1
ATOM 2721 N N . ALA A 1 355 ? -14.804 -16.214 -10.657 1.00 98.50 355 ALA A N 1
ATOM 2722 C CA . ALA A 1 355 ? -14.133 -16.996 -9.625 1.00 98.50 355 ALA A CA 1
ATOM 2723 C C . ALA A 1 355 ? -13.347 -16.097 -8.657 1.00 98.50 355 ALA A C 1
ATOM 2725 O O . ALA A 1 355 ? -13.463 -16.257 -7.436 1.00 98.50 355 ALA A O 1
ATOM 2726 N N . LEU A 1 356 ? -12.609 -15.112 -9.184 1.00 98.62 356 LEU A N 1
ATOM 2727 C CA . LEU A 1 356 ? -11.901 -14.112 -8.380 1.00 98.62 356 LEU A CA 1
ATOM 2728 C C . LEU A 1 356 ? -12.852 -13.332 -7.471 1.00 98.62 356 LEU A C 1
ATOM 2730 O O . LEU A 1 356 ? -12.600 -13.229 -6.271 1.00 98.62 356 LEU A O 1
ATOM 2734 N N . THR A 1 357 ? -13.946 -12.809 -8.026 1.00 97.88 357 THR A N 1
ATOM 2735 C CA . THR A 1 357 ? -14.940 -12.029 -7.274 1.00 97.88 357 THR A CA 1
ATOM 2736 C C . THR A 1 357 ? -15.488 -12.858 -6.119 1.00 97.88 357 THR A C 1
ATOM 2738 O O . THR A 1 357 ? -15.433 -12.439 -4.964 1.00 97.88 357 THR A O 1
ATOM 2741 N N . GLY A 1 358 ? -15.926 -14.087 -6.409 1.00 98.06 358 GLY A N 1
ATOM 2742 C CA . GLY A 1 358 ? -16.421 -14.999 -5.386 1.00 98.06 358 GLY A CA 1
ATOM 2743 C C . GLY A 1 358 ? -15.376 -15.294 -4.307 1.00 98.06 358 GLY A C 1
ATOM 2744 O O . GLY A 1 358 ? -15.715 -15.347 -3.123 1.00 98.06 358 GLY A O 1
ATOM 2745 N N . TRP A 1 359 ? -14.108 -15.484 -4.685 1.00 98.69 359 TRP A N 1
ATOM 2746 C CA . TRP A 1 359 ? -13.028 -15.721 -3.729 1.00 98.69 359 TRP A CA 1
ATOM 2747 C C . TRP A 1 359 ? -12.803 -14.522 -2.810 1.00 98.69 359 TRP A C 1
ATOM 2749 O O . TRP A 1 359 ? -12.782 -14.717 -1.597 1.00 98.69 359 TRP A O 1
ATOM 2759 N N . LEU A 1 360 ? -12.688 -13.313 -3.371 1.00 98.50 360 LEU A N 1
ATOM 2760 C CA . LEU A 1 360 ? -12.457 -12.068 -2.635 1.00 98.50 360 LEU A CA 1
ATOM 2761 C C . LEU A 1 360 ? -13.593 -11.767 -1.646 1.00 98.50 360 LEU A C 1
ATOM 2763 O O . LEU A 1 360 ? -13.324 -11.527 -0.470 1.00 98.50 360 LEU A O 1
ATOM 2767 N N . CYS A 1 361 ? -14.860 -11.850 -2.071 1.00 97.44 361 CYS A N 1
ATOM 2768 C CA . CYS A 1 361 ? -16.006 -11.600 -1.187 1.00 97.44 361 CYS A CA 1
ATOM 2769 C C . CYS A 1 361 ? -16.030 -12.575 0.007 1.00 97.44 361 CYS A C 1
ATOM 2771 O O . CYS A 1 361 ? -16.283 -12.173 1.139 1.00 97.44 361 CYS A O 1
ATOM 2773 N N . ARG A 1 362 ? -15.662 -13.852 -0.201 1.00 97.44 362 ARG A N 1
ATOM 2774 C CA . ARG A 1 362 ? -15.563 -14.874 0.867 1.00 97.44 362 ARG A CA 1
ATOM 2775 C C . ARG A 1 362 ? -14.373 -14.683 1.819 1.00 97.44 362 ARG A C 1
ATOM 2777 O O . ARG A 1 362 ? -14.109 -15.559 2.652 1.00 97.44 362 ARG A O 1
ATOM 2784 N N . ARG A 1 363 ? -13.595 -13.609 1.672 1.00 98.31 363 ARG A N 1
ATOM 2785 C CA . ARG A 1 363 ? -12.521 -13.245 2.605 1.00 98.31 363 ARG A CA 1
ATOM 2786 C C . ARG A 1 363 ? -12.986 -12.299 3.698 1.00 98.31 363 ARG A C 1
ATOM 2788 O O . ARG A 1 363 ? -12.310 -12.269 4.726 1.00 98.31 363 ARG A O 1
ATOM 2795 N N . GLN A 1 364 ? -14.104 -11.593 3.518 1.00 97.94 364 GLN A N 1
ATOM 2796 C CA . GLN A 1 364 ? -14.703 -10.805 4.591 1.00 97.94 364 GLN A CA 1
ATOM 2797 C C . GLN A 1 364 ? -15.353 -11.748 5.606 1.00 97.94 364 GLN A C 1
ATOM 2799 O O . GLN A 1 364 ? -16.140 -12.620 5.235 1.00 97.94 364 GLN A O 1
ATOM 2804 N N . LEU A 1 365 ? -14.979 -11.625 6.878 1.00 96.00 365 LEU A N 1
ATOM 2805 C CA . LEU A 1 365 ? -15.476 -12.508 7.928 1.00 96.00 365 LEU A CA 1
ATOM 2806 C C . LEU A 1 365 ? -16.745 -11.925 8.550 1.00 96.00 365 LEU A C 1
ATOM 2808 O O . LEU A 1 365 ? -16.753 -10.784 9.000 1.00 96.00 365 LEU A O 1
ATOM 2812 N N . GLY A 1 366 ? -17.812 -12.725 8.601 1.00 90.38 366 GLY A N 1
ATOM 2813 C CA . GLY A 1 366 ? -19.137 -12.273 9.041 1.00 90.38 366 GLY A CA 1
ATOM 2814 C C . GLY A 1 366 ? -19.278 -11.989 10.542 1.00 90.38 366 GLY A C 1
ATOM 2815 O O . GLY A 1 366 ? -20.301 -11.449 10.952 1.00 90.38 366 GLY A O 1
ATOM 2816 N N . TYR A 1 367 ? -18.295 -12.347 11.376 1.00 91.25 367 TYR A N 1
ATOM 2817 C CA . TYR A 1 367 ? -18.300 -11.979 12.795 1.00 91.25 367 TYR A CA 1
ATOM 2818 C C . TYR A 1 367 ? -17.460 -10.725 13.049 1.00 91.25 367 TYR A C 1
ATOM 2820 O O . TYR A 1 367 ? -17.957 -9.744 13.596 1.00 91.25 367 TYR A O 1
ATOM 2828 N N . GLU A 1 368 ? -16.191 -10.740 12.639 1.00 95.12 368 GLU A N 1
ATOM 2829 C CA . GLU A 1 368 ? -15.263 -9.634 12.874 1.00 95.12 368 GLU A CA 1
ATOM 2830 C C . GLU A 1 368 ? -15.498 -8.440 11.942 1.00 95.12 368 GLU A C 1
ATOM 2832 O O . GLU A 1 368 ? -15.182 -7.316 12.318 1.00 95.12 368 GLU A O 1
ATOM 2837 N N . GLY A 1 369 ? -16.015 -8.663 10.731 1.00 94.69 369 GLY A N 1
ATOM 2838 C CA . GLY A 1 369 ? -16.238 -7.645 9.696 1.00 94.69 369 GLY A CA 1
ATOM 2839 C C . GLY A 1 369 ? -15.006 -7.298 8.855 1.00 94.69 369 GLY A C 1
ATOM 2840 O O . GLY A 1 369 ? -15.140 -6.804 7.733 1.00 94.69 369 GLY A O 1
ATOM 2841 N N . GLY A 1 370 ? -13.807 -7.590 9.367 1.00 97.56 370 GLY A N 1
ATOM 2842 C CA . GLY A 1 370 ? -12.547 -7.465 8.639 1.00 97.56 370 GLY A CA 1
ATOM 2843 C C . GLY A 1 370 ? -12.298 -8.602 7.644 1.00 97.56 370 GLY A C 1
ATOM 2844 O O . GLY A 1 370 ? -13.086 -9.538 7.501 1.00 97.56 370 GLY A O 1
ATOM 2845 N N . PHE A 1 371 ? -11.152 -8.540 6.967 1.00 98.75 371 PHE A N 1
ATOM 2846 C CA . PHE A 1 371 ? -10.757 -9.526 5.964 1.00 98.75 371 PHE A CA 1
ATOM 2847 C C . PHE A 1 371 ? -9.706 -10.516 6.469 1.00 98.75 371 PHE A C 1
ATOM 2849 O O . PHE A 1 371 ? -8.808 -10.174 7.235 1.00 98.75 371 PHE A O 1
ATOM 2856 N N . SER A 1 372 ? -9.780 -11.742 5.956 1.00 98.62 372 SER A N 1
ATOM 2857 C CA . SER A 1 372 ? -8.715 -12.743 6.032 1.00 98.62 372 SER A CA 1
ATOM 2858 C C . SER A 1 372 ? -7.873 -12.753 4.752 1.00 98.62 372 SER A C 1
ATOM 2860 O O . SER A 1 372 ? -8.343 -12.464 3.648 1.00 98.62 372 SER A O 1
ATOM 2862 N N . GLY A 1 373 ? -6.601 -13.130 4.872 1.00 98.44 373 GLY A N 1
ATOM 2863 C CA . GLY A 1 373 ? -5.715 -13.242 3.710 1.00 98.44 373 GLY A CA 1
ATOM 2864 C C . GLY A 1 373 ? -5.936 -14.487 2.862 1.00 98.44 373 GLY A C 1
ATOM 2865 O O . GLY A 1 373 ? -5.631 -14.482 1.673 1.00 98.44 373 GLY A O 1
ATOM 2866 N N . ARG A 1 374 ? -6.433 -15.564 3.474 1.00 98.56 374 ARG A N 1
ATOM 2867 C CA . ARG A 1 374 ? -6.564 -16.899 2.878 1.00 98.56 374 ARG A CA 1
ATOM 2868 C C . ARG A 1 374 ? -7.747 -17.630 3.494 1.00 98.56 374 ARG A C 1
ATOM 2870 O O . ARG A 1 374 ? -8.182 -17.283 4.594 1.00 98.56 374 ARG A O 1
ATOM 2877 N N . ALA A 1 375 ? -8.238 -18.660 2.813 1.00 97.75 375 ALA A N 1
ATOM 2878 C CA . ALA A 1 375 ? -9.300 -19.501 3.348 1.00 97.75 375 ALA A CA 1
ATOM 2879 C C . ALA A 1 375 ? -8.889 -20.129 4.697 1.00 97.75 375 ALA A C 1
ATOM 2881 O O . ALA A 1 375 ? -7.764 -20.591 4.866 1.00 97.75 375 ALA A O 1
ATOM 2882 N N . ASN A 1 376 ? -9.808 -20.145 5.669 1.00 96.75 376 ASN A N 1
ATOM 2883 C CA . ASN A 1 376 ? -9.587 -20.682 7.024 1.00 96.75 376 ASN A CA 1
ATOM 2884 C C . ASN A 1 376 ? -8.410 -20.063 7.804 1.00 96.75 376 ASN A C 1
ATOM 2886 O O . ASN A 1 376 ? -7.883 -20.679 8.734 1.00 96.75 376 ASN A O 1
ATOM 2890 N N . LYS A 1 377 ? -8.011 -18.835 7.464 1.00 98.12 377 LYS A N 1
ATOM 2891 C CA . LYS A 1 377 ? -7.105 -18.020 8.277 1.00 98.12 377 LYS A CA 1
ATOM 2892 C C . LYS A 1 377 ? -7.876 -16.881 8.939 1.00 98.12 377 LYS A C 1
ATOM 2894 O O . LYS A 1 377 ? -8.983 -16.543 8.537 1.00 98.12 377 LYS A O 1
ATOM 2899 N N . LEU A 1 378 ? -7.256 -16.325 9.970 1.00 98.38 378 LEU A N 1
ATOM 2900 C CA . LEU A 1 378 ? -7.835 -15.298 10.826 1.00 98.38 378 LEU A CA 1
ATOM 2901 C C . LEU A 1 378 ? -8.004 -13.966 10.091 1.00 98.38 378 LEU A C 1
ATOM 2903 O O . LEU A 1 378 ? -7.320 -13.708 9.093 1.00 98.38 378 LEU A O 1
ATOM 2907 N N . VAL A 1 379 ? -8.857 -13.109 10.651 1.00 98.56 379 VAL A N 1
ATOM 2908 C CA . VAL A 1 379 ? -8.906 -11.688 10.303 1.00 98.56 379 VAL A CA 1
ATOM 2909 C C . VAL A 1 379 ? -7.549 -11.020 10.541 1.00 98.56 379 VAL A C 1
ATOM 2911 O O . VAL A 1 379 ? -6.830 -11.373 11.484 1.00 98.56 379 VAL A O 1
ATOM 2914 N N . ASP A 1 380 ? -7.204 -10.061 9.686 1.00 98.81 380 ASP A N 1
ATOM 2915 C CA . ASP A 1 380 ? -6.053 -9.178 9.854 1.00 98.81 380 ASP A CA 1
ATOM 2916 C C . ASP A 1 380 ? -6.311 -7.832 9.155 1.00 98.81 380 ASP A C 1
ATOM 2918 O O . ASP A 1 380 ? -6.714 -7.765 7.990 1.00 98.81 380 ASP A O 1
ATOM 2922 N N . GLY A 1 381 ? -6.087 -6.741 9.890 1.00 98.69 381 GLY A N 1
ATOM 2923 C CA . GLY A 1 381 ? -6.361 -5.375 9.458 1.00 98.69 381 GLY A CA 1
ATOM 2924 C C . GLY A 1 381 ? -5.606 -4.922 8.210 1.00 98.69 381 GLY A C 1
ATOM 2925 O O . GLY A 1 381 ? -6.101 -4.039 7.509 1.00 98.69 381 GLY A O 1
ATOM 2926 N N . CYS A 1 382 ? -4.470 -5.527 7.845 1.00 98.81 382 CYS A N 1
ATOM 2927 C CA . CYS A 1 382 ? -3.802 -5.163 6.591 1.00 98.81 382 CYS A CA 1
ATOM 2928 C C . CYS A 1 382 ? -4.598 -5.596 5.349 1.00 98.81 382 CYS A C 1
ATOM 2930 O O . CYS A 1 382 ? -4.540 -4.931 4.310 1.00 98.81 382 CYS A O 1
ATOM 2932 N N . TYR A 1 383 ? -5.403 -6.660 5.452 1.00 98.88 383 TYR A N 1
ATOM 2933 C CA . TYR A 1 383 ? -6.259 -7.111 4.354 1.00 98.88 383 TYR A CA 1
ATOM 2934 C C . TYR A 1 383 ? -7.443 -6.186 4.095 1.00 98.88 383 TYR A C 1
ATOM 2936 O O . TYR A 1 383 ? -8.057 -6.305 3.036 1.00 98.88 383 TYR A O 1
ATOM 2944 N N . SER A 1 384 ? -7.697 -5.214 4.979 1.00 98.62 384 SER A N 1
ATOM 2945 C CA . SER A 1 384 ? -8.597 -4.094 4.692 1.00 98.62 384 SER A CA 1
ATOM 2946 C C . SER A 1 384 ? -8.219 -3.397 3.385 1.00 98.62 384 SER A C 1
ATOM 2948 O O . SER A 1 384 ? -9.100 -3.021 2.621 1.00 98.62 384 SER A O 1
ATOM 2950 N N . PHE A 1 385 ? -6.918 -3.278 3.088 1.00 98.69 385 PHE A N 1
ATOM 2951 C CA . PHE A 1 385 ? -6.455 -2.786 1.793 1.00 98.69 385 PHE A CA 1
ATOM 2952 C C . PHE A 1 385 ? -6.221 -3.906 0.781 1.00 98.69 385 PHE A C 1
ATOM 2954 O O . PHE A 1 385 ? -6.687 -3.797 -0.344 1.00 98.69 385 PHE A O 1
ATOM 2961 N N . TRP A 1 386 ? -5.523 -4.989 1.133 1.00 98.81 386 TRP A N 1
ATOM 2962 C CA . TRP A 1 386 ? -5.179 -5.998 0.120 1.00 98.81 386 TRP A CA 1
ATOM 2963 C C . TRP A 1 386 ? -6.416 -6.656 -0.509 1.00 98.81 386 TRP A C 1
ATOM 2965 O O . TRP A 1 386 ? -6.481 -6.795 -1.724 1.00 98.81 386 TRP A O 1
ATOM 2975 N N . GLN A 1 387 ? -7.430 -7.015 0.284 1.00 98.69 387 GLN A N 1
ATOM 2976 C CA . GLN A 1 387 ? -8.688 -7.527 -0.271 1.00 98.69 387 GLN A CA 1
ATOM 2977 C C . GLN A 1 387 ? -9.586 -6.381 -0.742 1.00 98.69 387 GLN A C 1
ATOM 2979 O O . GLN A 1 387 ? -10.114 -6.437 -1.851 1.00 98.69 387 GLN A O 1
ATOM 2984 N N . GLY A 1 388 ? -9.725 -5.324 0.069 1.00 96.81 388 GLY A N 1
ATOM 2985 C CA . GLY A 1 388 ? -10.607 -4.193 -0.236 1.00 96.81 388 GLY A CA 1
ATOM 2986 C C . GLY A 1 388 ? -10.232 -3.453 -1.523 1.00 96.81 388 GLY A C 1
ATOM 2987 O O . GLY A 1 388 ? -11.099 -3.167 -2.341 1.00 96.81 388 GLY A O 1
ATOM 2988 N N . GLY A 1 389 ? -8.943 -3.209 -1.759 1.00 95.75 389 GLY A N 1
ATOM 2989 C CA . GLY A 1 389 ? -8.422 -2.588 -2.978 1.00 95.75 389 GLY A CA 1
ATOM 2990 C C . GLY A 1 389 ? -8.591 -3.475 -4.213 1.00 95.75 389 GLY A C 1
ATOM 2991 O O . GLY A 1 389 ? -8.996 -2.984 -5.264 1.00 95.75 389 GLY A O 1
ATOM 2992 N N . ALA A 1 390 ? -8.376 -4.791 -4.089 1.00 97.38 390 ALA A N 1
ATOM 2993 C CA . ALA A 1 390 ? -8.644 -5.732 -5.180 1.00 97.38 390 ALA A CA 1
ATOM 2994 C C . ALA A 1 390 ? -10.141 -5.761 -5.539 1.00 97.38 390 ALA A C 1
ATOM 2996 O O . ALA A 1 390 ? -10.501 -5.714 -6.715 1.00 97.38 390 ALA A O 1
ATOM 2997 N N . LEU A 1 391 ? -11.016 -5.770 -4.529 1.00 95.50 391 LEU A N 1
ATOM 2998 C CA . LEU A 1 391 ? -12.461 -5.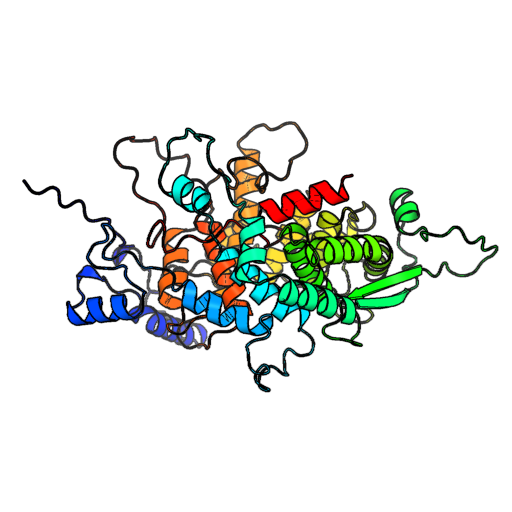668 -4.718 1.00 95.50 391 LEU A CA 1
ATOM 2999 C C . LEU A 1 391 ? -12.871 -4.328 -5.317 1.00 95.50 391 LEU A C 1
ATOM 3001 O O . LEU A 1 391 ? -13.753 -4.323 -6.166 1.00 95.50 391 LEU A O 1
ATOM 3005 N N . ALA A 1 392 ? -12.237 -3.216 -4.943 1.00 92.50 392 ALA A N 1
ATOM 3006 C CA . ALA A 1 392 ? -12.502 -1.915 -5.552 1.00 92.50 392 ALA A CA 1
ATOM 3007 C C . ALA A 1 392 ? -12.189 -1.929 -7.056 1.00 92.50 392 ALA A C 1
ATOM 3009 O O . ALA A 1 392 ? -13.028 -1.518 -7.852 1.00 92.50 392 ALA A O 1
ATOM 3010 N N . ILE A 1 393 ? -11.045 -2.492 -7.462 1.00 92.56 393 ILE A N 1
ATOM 3011 C CA . ILE A 1 393 ? -10.685 -2.637 -8.884 1.00 92.56 393 ILE A CA 1
ATOM 3012 C C . ILE A 1 393 ? -11.723 -3.485 -9.631 1.00 92.56 393 ILE A C 1
ATOM 3014 O O . ILE A 1 393 ? -12.223 -3.088 -10.683 1.00 92.56 393 ILE A O 1
ATOM 3018 N N . VAL A 1 394 ? -12.084 -4.642 -9.070 1.00 92.31 394 VAL A N 1
ATOM 3019 C CA . VAL A 1 394 ? -13.068 -5.551 -9.676 1.00 92.31 394 VAL A CA 1
ATOM 3020 C C . VAL A 1 394 ? -14.461 -4.911 -9.748 1.00 92.31 394 VAL A C 1
ATOM 3022 O O . VAL A 1 394 ? -15.132 -5.027 -10.772 1.00 92.31 394 VAL A O 1
ATOM 3025 N N . SER A 1 395 ? -14.876 -4.187 -8.705 1.00 90.00 395 SER A N 1
ATOM 3026 C CA . SER A 1 395 ? -16.160 -3.472 -8.652 1.00 90.00 395 SER A CA 1
ATOM 3027 C C . SER A 1 395 ? -16.242 -2.402 -9.744 1.00 90.00 395 SER A C 1
ATOM 3029 O O . SER A 1 395 ? -17.239 -2.344 -10.463 1.00 90.00 395 SER A O 1
ATOM 3031 N N . ALA A 1 396 ? -15.162 -1.633 -9.945 1.00 85.31 396 ALA A N 1
ATOM 3032 C CA . ALA A 1 396 ? -15.062 -0.650 -11.025 1.00 85.31 396 ALA A CA 1
ATOM 3033 C C . ALA A 1 396 ? -15.292 -1.295 -12.390 1.00 85.31 396 ALA A C 1
ATOM 3035 O O . ALA A 1 396 ? -16.025 -0.771 -13.221 1.00 85.31 396 ALA A O 1
ATOM 3036 N N . HIS A 1 397 ? -14.687 -2.461 -12.609 1.00 83.75 397 HIS A N 1
ATOM 3037 C CA . HIS A 1 397 ? -14.777 -3.172 -13.875 1.00 83.75 397 HIS A CA 1
ATOM 3038 C C . HIS A 1 397 ? -16.195 -3.662 -14.189 1.00 83.75 397 HIS A C 1
ATOM 3040 O O . HIS A 1 397 ? -16.596 -3.651 -15.354 1.00 83.75 397 HIS A O 1
ATOM 3046 N N . TYR A 1 398 ? -16.957 -4.089 -13.176 1.00 84.19 398 TYR A N 1
ATOM 3047 C CA . TYR A 1 398 ? -18.369 -4.439 -13.354 1.00 84.19 398 TYR A CA 1
ATOM 3048 C C . TYR A 1 398 ? -19.240 -3.205 -13.590 1.00 84.19 398 TYR A C 1
ATOM 3050 O O . TYR A 1 398 ? -20.126 -3.248 -14.442 1.00 84.19 398 TYR A O 1
ATOM 3058 N N . ALA A 1 399 ? -18.969 -2.102 -12.889 1.00 80.50 399 ALA A N 1
ATOM 3059 C CA . ALA A 1 399 ? -19.676 -0.843 -13.099 1.00 80.50 399 ALA A CA 1
ATOM 3060 C C . ALA A 1 399 ? -19.426 -0.275 -14.506 1.00 80.50 399 ALA A C 1
ATOM 3062 O O . ALA A 1 399 ? -20.367 0.127 -15.185 1.00 80.50 399 ALA A O 1
ATOM 3063 N N . ALA A 1 400 ? -18.179 -0.328 -14.978 1.00 74.94 400 ALA A N 1
ATOM 3064 C CA . ALA A 1 400 ? -17.793 0.077 -16.323 1.00 74.94 400 ALA A CA 1
ATOM 3065 C C . ALA A 1 400 ? -18.478 -0.774 -17.394 1.00 74.94 400 ALA A C 1
ATOM 3067 O O . ALA A 1 400 ? -19.012 -0.235 -18.346 1.00 74.94 400 ALA A O 1
ATOM 3068 N N . ALA A 1 401 ? -18.535 -2.099 -17.225 1.00 64.06 401 ALA A N 1
ATOM 3069 C CA . ALA A 1 401 ? -19.217 -2.978 -18.177 1.00 64.06 401 ALA A CA 1
ATOM 3070 C C . ALA A 1 401 ? -20.736 -2.725 -18.266 1.00 64.06 401 ALA A C 1
ATOM 3072 O O . ALA A 1 401 ? -21.359 -3.090 -19.264 1.00 64.06 401 ALA A O 1
ATOM 3073 N N . ALA A 1 402 ? -21.337 -2.114 -17.239 1.00 59.28 402 ALA A N 1
ATOM 3074 C CA . ALA A 1 402 ? -22.747 -1.732 -17.233 1.00 59.28 402 ALA A CA 1
ATOM 3075 C C . ALA A 1 402 ? -23.024 -0.411 -17.979 1.00 59.28 402 ALA A C 1
ATOM 3077 O O . ALA A 1 402 ? -24.173 -0.143 -18.332 1.00 59.28 402 ALA A O 1
ATOM 3078 N N . VAL A 1 403 ? -21.992 0.396 -18.250 1.00 58.75 403 VAL A N 1
ATOM 3079 C CA . VAL A 1 403 ? -22.081 1.652 -19.003 1.00 58.75 403 VAL A CA 1
ATOM 3080 C C . VAL A 1 403 ? -21.363 1.448 -20.335 1.00 58.75 403 VAL A C 1
ATOM 3082 O O . VAL A 1 403 ? -20.174 1.171 -20.367 1.00 58.75 403 VAL A O 1
ATOM 3085 N N . VAL A 1 404 ? -22.068 1.553 -21.463 1.00 47.81 404 VAL A N 1
ATOM 3086 C CA . VAL A 1 404 ? -21.445 1.425 -22.793 1.00 47.81 404 VAL A CA 1
ATOM 3087 C C . VAL A 1 404 ? -20.505 2.617 -23.018 1.00 47.81 404 VAL A C 1
ATOM 3089 O O . VAL A 1 404 ? -20.931 3.657 -23.512 1.00 47.81 404 VAL A O 1
ATOM 3092 N N . VAL A 1 405 ? -19.244 2.494 -22.605 1.00 50.38 405 VAL A N 1
ATOM 3093 C CA . VAL A 1 405 ? -18.175 3.450 -22.912 1.00 50.38 405 VAL A CA 1
ATOM 3094 C C . VAL A 1 405 ? -17.326 2.812 -24.008 1.00 50.38 405 VAL A C 1
ATOM 3096 O O . VAL A 1 405 ? -16.625 1.833 -23.767 1.00 50.38 405 VAL A O 1
ATOM 3099 N N . GLU A 1 406 ? -17.487 3.302 -25.239 1.00 37.69 406 GLU A N 1
ATOM 3100 C CA . GLU A 1 406 ? -16.837 2.761 -26.447 1.00 37.69 406 GLU A CA 1
ATOM 3101 C C . GLU A 1 406 ? -15.374 3.205 -26.619 1.00 37.69 406 GLU A C 1
ATOM 3103 O O . GLU A 1 406 ? -14.677 2.647 -27.464 1.00 37.69 406 GLU A O 1
ATOM 3108 N N . ASP A 1 407 ? -14.883 4.140 -25.805 1.00 37.25 407 ASP A N 1
ATOM 3109 C CA . ASP A 1 407 ? -13.518 4.664 -25.900 1.00 37.25 407 ASP A CA 1
ATOM 3110 C C . ASP A 1 407 ? -12.638 4.184 -24.740 1.00 37.25 407 ASP A C 1
ATOM 3112 O O . ASP A 1 407 ? -13.145 3.816 -23.678 1.00 37.25 407 ASP A O 1
ATOM 3116 N N . GLU A 1 408 ? -11.322 4.136 -24.996 1.00 45.62 408 GLU A N 1
ATOM 3117 C CA . GLU A 1 408 ? -10.248 3.714 -24.086 1.00 45.62 408 GLU A CA 1
ATOM 3118 C C . GLU A 1 408 ? -10.625 3.939 -22.622 1.00 45.62 408 GLU A C 1
ATOM 3120 O O . GLU A 1 408 ? -10.932 5.061 -22.233 1.00 45.62 408 GLU A O 1
ATOM 3125 N N . MET A 1 409 ? -10.637 2.865 -21.825 1.00 50.03 409 MET A N 1
ATOM 3126 C CA . MET A 1 409 ? -11.017 2.927 -20.416 1.00 50.03 409 MET A CA 1
ATOM 3127 C C . MET A 1 409 ? -9.994 3.780 -19.664 1.00 50.03 409 MET A C 1
ATOM 3129 O O . MET A 1 409 ? -8.999 3.271 -19.141 1.00 50.03 409 MET A O 1
ATOM 3133 N N . ASP A 1 410 ? -10.225 5.092 -19.680 1.00 56.22 410 ASP A N 1
ATOM 3134 C CA . ASP A 1 410 ? -9.576 6.065 -18.827 1.00 56.22 410 ASP A CA 1
ATOM 3135 C C . ASP A 1 410 ? -9.682 5.552 -17.393 1.00 56.22 410 ASP A C 1
ATOM 3137 O O . ASP A 1 410 ? -10.640 4.867 -17.024 1.00 56.22 410 ASP A O 1
ATOM 3141 N N . ASP A 1 411 ? -8.654 5.833 -16.597 1.00 67.88 411 ASP A N 1
ATOM 3142 C CA . ASP A 1 411 ? -8.565 5.447 -15.194 1.00 67.88 411 ASP A CA 1
ATOM 3143 C C . ASP A 1 411 ? -9.821 5.974 -14.462 1.00 67.88 411 ASP A C 1
ATOM 3145 O O . ASP A 1 411 ? -9.878 7.130 -14.048 1.00 67.88 411 ASP A O 1
ATOM 3149 N N . LEU A 1 412 ? -10.874 5.142 -14.364 1.00 64.50 412 LEU A N 1
ATOM 3150 C CA . LEU A 1 412 ? -12.204 5.505 -13.845 1.00 64.50 412 LEU A CA 1
ATOM 3151 C C . LEU A 1 412 ? -12.131 6.074 -12.426 1.00 64.50 412 LEU A C 1
ATOM 3153 O O . LEU A 1 412 ? -13.020 6.797 -11.983 1.00 64.50 412 LEU A O 1
ATOM 3157 N N . TRP A 1 413 ? -11.051 5.768 -11.718 1.00 69.56 413 TRP A N 1
ATOM 3158 C CA . TRP A 1 413 ? -10.752 6.218 -10.371 1.00 69.56 413 TRP A CA 1
ATOM 3159 C C . TRP A 1 413 ? -10.230 7.660 -10.321 1.00 69.56 413 TRP A C 1
ATOM 3161 O O . TRP A 1 413 ? -10.276 8.275 -9.259 1.00 69.56 413 TRP A O 1
ATOM 3171 N N . LEU A 1 414 ? -9.782 8.213 -11.451 1.00 67.69 414 LEU A N 1
ATOM 3172 C CA . LEU A 1 414 ? -9.400 9.619 -11.618 1.00 67.69 414 LEU A CA 1
ATOM 3173 C C . LEU A 1 414 ? -10.541 10.482 -12.185 1.00 67.69 414 LEU A C 1
ATOM 3175 O O . LEU A 1 414 ? -10.379 11.696 -12.328 1.00 67.69 414 LEU A O 1
ATOM 3179 N N . THR A 1 415 ? -11.695 9.883 -12.501 1.00 61.09 415 THR A N 1
ATOM 3180 C CA . THR A 1 415 ? -12.900 10.626 -12.901 1.00 61.09 415 THR A CA 1
ATOM 3181 C C . THR A 1 415 ? -13.567 11.282 -11.690 1.00 61.09 415 THR A C 1
ATOM 3183 O O . THR A 1 415 ? -13.301 10.925 -10.544 1.00 61.09 415 THR A O 1
ATOM 3186 N N . SER A 1 416 ? -14.413 12.289 -11.924 1.00 53.31 416 SER A N 1
ATOM 3187 C CA . SER A 1 416 ? -15.158 12.978 -10.862 1.00 53.31 416 SER A CA 1
ATOM 3188 C C . SER A 1 416 ? -16.655 12.636 -10.931 1.00 53.31 416 SER A C 1
ATOM 3190 O O . SER A 1 416 ? -17.254 12.869 -11.983 1.00 53.31 416 SER A O 1
ATOM 3192 N N . PRO A 1 417 ? -17.283 12.153 -9.838 1.00 56.22 417 PRO A N 1
ATOM 3193 C CA . PRO A 1 417 ? -16.670 11.795 -8.556 1.00 56.22 417 PRO A CA 1
ATOM 3194 C C . PRO A 1 417 ? -15.889 10.464 -8.634 1.00 56.22 417 PRO A C 1
ATOM 3196 O O . PRO A 1 417 ? -16.338 9.538 -9.317 1.00 56.22 417 PRO A O 1
ATOM 3199 N N . PRO A 1 418 ? -14.742 10.344 -7.937 1.00 56.12 418 PRO A N 1
ATOM 3200 C CA . PRO A 1 418 ? -13.983 9.100 -7.896 1.00 56.12 418 PRO A CA 1
ATOM 3201 C C . PRO A 1 418 ? -14.792 8.009 -7.190 1.00 56.12 418 PRO A C 1
ATOM 3203 O O . PRO A 1 418 ? -15.563 8.304 -6.284 1.00 56.12 418 PRO A O 1
ATOM 3206 N N . LEU A 1 419 ? -14.608 6.746 -7.594 1.00 61.69 419 LEU A N 1
ATOM 3207 C CA . LEU A 1 419 ? -15.300 5.593 -6.993 1.00 61.69 419 LEU A CA 1
ATOM 3208 C C . LEU A 1 419 ? -16.841 5.722 -7.000 1.00 61.69 419 LEU A C 1
ATOM 3210 O O . LEU A 1 419 ? -17.502 5.270 -6.073 1.00 61.69 419 LEU A O 1
ATOM 3214 N N . SER A 1 420 ? -17.445 6.273 -8.056 1.00 66.19 420 SER A N 1
ATOM 3215 C CA . SER A 1 420 ? -18.907 6.459 -8.205 1.00 66.19 420 SER A CA 1
ATOM 3216 C C . SER A 1 420 ? -19.749 5.169 -8.292 1.00 66.19 420 SER A C 1
ATOM 3218 O O . SER A 1 420 ? -20.923 5.205 -8.660 1.00 66.19 420 SER A O 1
ATOM 3220 N N . TYR A 1 421 ? -19.167 4.022 -7.949 1.00 74.44 421 TYR A N 1
ATOM 3221 C CA . TYR A 1 421 ? -19.770 2.699 -8.004 1.00 74.44 421 TYR A CA 1
ATOM 3222 C C . TYR A 1 421 ? -19.792 2.036 -6.627 1.00 74.44 421 TYR A C 1
ATOM 3224 O O . TYR A 1 421 ? -18.969 2.319 -5.755 1.00 74.44 421 TYR A O 1
ATOM 3232 N N . ALA A 1 422 ? -20.720 1.099 -6.463 1.00 82.31 422 ALA A N 1
ATOM 3233 C CA . ALA A 1 422 ? -20.815 0.298 -5.257 1.00 82.31 422 ALA A CA 1
ATOM 3234 C C . ALA A 1 422 ? -19.686 -0.730 -5.157 1.00 82.31 422 ALA A C 1
ATOM 3236 O O . ALA A 1 422 ? -19.295 -1.352 -6.148 1.00 82.31 422 ALA A O 1
ATOM 3237 N N . LEU A 1 423 ? -19.183 -0.930 -3.939 1.00 87.69 423 LEU A N 1
ATOM 3238 C CA . LEU A 1 423 ? -18.184 -1.951 -3.643 1.00 87.69 423 LEU A CA 1
ATOM 3239 C C . LEU A 1 423 ? -18.852 -3.300 -3.381 1.00 87.69 423 LEU A C 1
ATOM 3241 O O . LEU A 1 423 ? -19.856 -3.387 -2.683 1.00 87.69 423 LEU A O 1
ATOM 3245 N N . LEU A 1 424 ? -18.240 -4.373 -3.877 1.00 91.62 424 LEU A N 1
ATOM 3246 C CA . LEU A 1 424 ? -18.728 -5.750 -3.720 1.00 91.62 424 LEU A CA 1
ATOM 3247 C C . LEU A 1 424 ? -18.434 -6.361 -2.331 1.00 91.62 424 LEU A C 1
ATOM 3249 O O . LEU A 1 424 ? -18.161 -7.558 -2.217 1.00 91.62 424 LEU A O 1
ATOM 3253 N N . PHE A 1 425 ? -18.438 -5.547 -1.273 1.00 92.38 425 PHE A N 1
ATOM 3254 C CA . PHE A 1 425 ? -18.241 -5.981 0.111 1.00 92.38 425 PHE A CA 1
ATOM 3255 C C . PHE A 1 425 ? -18.905 -5.033 1.112 1.00 92.38 425 PHE A C 1
ATOM 3257 O O . PHE A 1 425 ? -19.237 -3.895 0.787 1.00 92.38 425 PHE A O 1
ATOM 3264 N N . ASP A 1 426 ? -19.079 -5.498 2.348 1.00 93.06 426 ASP A N 1
ATOM 3265 C CA . ASP A 1 426 ? -19.767 -4.747 3.395 1.00 93.06 426 ASP A CA 1
ATOM 3266 C C . ASP A 1 426 ? -18.860 -3.637 3.960 1.00 93.06 426 ASP A C 1
ATOM 3268 O O . ASP A 1 426 ? -17.949 -3.886 4.762 1.00 93.06 426 ASP A O 1
ATOM 3272 N N . LYS A 1 427 ? -19.093 -2.401 3.497 1.00 91.81 427 LYS A N 1
ATOM 3273 C CA . LYS A 1 427 ? -18.352 -1.195 3.902 1.00 91.81 427 LYS A CA 1
ATOM 3274 C C . LYS A 1 427 ? -18.478 -0.922 5.414 1.00 91.81 427 LYS A C 1
ATOM 3276 O O . LYS A 1 427 ? -17.428 -0.848 6.065 1.00 91.81 427 LYS A O 1
ATOM 3281 N N . PRO A 1 428 ? -19.691 -0.798 5.999 1.00 92.25 428 PRO A N 1
ATOM 3282 C CA . PRO A 1 428 ? -19.831 -0.512 7.425 1.00 92.25 428 PRO A CA 1
ATOM 3283 C C . PRO A 1 428 ? -19.212 -1.582 8.332 1.00 92.25 428 PRO A C 1
ATOM 3285 O O . PRO A 1 428 ? -18.596 -1.226 9.338 1.00 92.25 428 PRO A O 1
ATOM 3288 N N . MET A 1 429 ? -19.277 -2.874 7.985 1.00 93.00 429 MET A N 1
ATOM 3289 C CA . MET A 1 429 ? -18.601 -3.916 8.769 1.00 93.00 429 MET A CA 1
ATOM 3290 C C . MET A 1 429 ? -17.075 -3.762 8.767 1.00 93.00 429 MET A C 1
ATOM 3292 O O . MET A 1 429 ? -16.444 -3.914 9.819 1.00 93.00 429 MET A O 1
ATOM 3296 N N . LEU A 1 430 ? -16.468 -3.420 7.625 1.00 96.38 430 LEU A N 1
ATOM 3297 C CA . LEU A 1 430 ? -15.023 -3.193 7.565 1.00 96.38 430 LEU A CA 1
ATOM 3298 C C . LEU A 1 430 ? -14.616 -1.942 8.356 1.00 96.38 430 LEU A C 1
ATOM 3300 O O . LEU A 1 430 ? -13.654 -1.979 9.125 1.00 96.38 430 LEU A O 1
ATOM 3304 N N . GLN A 1 431 ? -15.364 -0.846 8.213 1.00 96.69 431 GLN A N 1
ATOM 3305 C CA . GLN A 1 431 ? -15.140 0.393 8.967 1.00 96.69 431 GLN A CA 1
ATOM 3306 C C . GLN A 1 431 ? -15.243 0.156 10.474 1.00 96.69 431 GLN A C 1
ATOM 3308 O O . GLN A 1 431 ? -14.378 0.596 11.232 1.00 96.69 431 GLN A O 1
ATOM 3313 N N . ARG A 1 432 ? -16.250 -0.609 10.906 1.00 95.12 432 ARG A N 1
ATOM 3314 C CA . ARG A 1 432 ? -16.424 -1.039 12.293 1.00 95.12 432 ARG A CA 1
ATOM 3315 C C . ARG A 1 432 ? -15.219 -1.826 12.800 1.00 95.12 432 ARG A C 1
ATOM 3317 O O . ARG A 1 432 ? -14.717 -1.514 13.879 1.00 95.12 432 ARG A O 1
ATOM 3324 N N . TYR A 1 433 ? -14.723 -2.801 12.035 1.00 97.94 433 TYR A N 1
ATOM 3325 C CA . TYR A 1 433 ? -13.522 -3.559 12.403 1.00 97.94 433 TYR A CA 1
ATOM 3326 C C . TYR A 1 433 ? -12.300 -2.645 12.571 1.00 97.94 433 TYR A C 1
ATOM 3328 O O . TYR A 1 433 ? -11.604 -2.711 13.589 1.00 97.94 433 TYR A O 1
ATOM 3336 N N . ILE A 1 434 ? -12.056 -1.755 11.605 1.00 98.44 434 ILE A N 1
ATOM 3337 C CA . ILE A 1 434 ? -10.906 -0.844 11.632 1.00 98.44 434 ILE A CA 1
ATOM 3338 C C . ILE A 1 434 ? -10.995 0.102 12.837 1.00 98.44 434 ILE A C 1
ATOM 3340 O O . ILE A 1 434 ? -10.043 0.206 13.614 1.00 98.44 434 ILE A O 1
ATOM 3344 N N . LEU A 1 435 ? -12.138 0.769 13.020 1.00 97.56 435 LEU A N 1
ATOM 3345 C CA . LEU A 1 435 ? -12.320 1.785 14.056 1.00 97.56 435 LEU A CA 1
ATOM 3346 C C . LEU A 1 435 ? -12.401 1.190 15.468 1.00 97.56 435 LEU A C 1
ATOM 3348 O O . LEU A 1 435 ? -11.965 1.834 16.417 1.00 97.56 435 LEU A O 1
ATOM 3352 N N . LEU A 1 436 ? -12.907 -0.029 15.650 1.00 96.25 436 LEU A N 1
ATOM 3353 C CA . LEU A 1 436 ? -13.034 -0.615 16.988 1.00 96.25 436 LEU A CA 1
ATOM 3354 C C . LEU A 1 436 ? -11.888 -1.568 17.340 1.00 96.25 436 LEU A C 1
ATOM 3356 O O . LEU A 1 436 ? -11.334 -1.479 18.433 1.00 96.25 436 LEU A O 1
ATOM 3360 N N . CYS A 1 437 ? -11.498 -2.467 16.436 1.00 97.75 437 CYS A N 1
ATOM 3361 C CA . CYS A 1 437 ? -10.536 -3.531 16.741 1.00 97.75 437 CYS A CA 1
ATOM 3362 C C . CYS A 1 437 ? -9.090 -3.149 16.388 1.00 97.75 437 CYS A C 1
ATOM 3364 O O . CYS A 1 437 ? -8.160 -3.491 17.134 1.00 97.75 437 CYS A O 1
ATOM 3366 N N . ALA A 1 438 ? -8.882 -2.445 15.269 1.00 98.38 438 ALA A N 1
ATOM 3367 C CA . ALA A 1 438 ? -7.544 -2.170 14.744 1.00 98.38 438 ALA A CA 1
ATOM 3368 C C . ALA A 1 438 ? -6.876 -0.923 15.348 1.00 98.38 438 ALA A C 1
ATOM 3370 O O . ALA A 1 438 ? -5.648 -0.835 15.318 1.00 98.38 438 ALA A O 1
ATOM 3371 N N . GLN A 1 439 ? -7.624 0.026 15.920 1.00 97.81 439 GLN A N 1
ATOM 3372 C CA . GLN A 1 439 ? -7.033 1.195 16.583 1.00 97.81 439 GLN A CA 1
ATOM 3373 C C . GLN A 1 439 ? -6.319 0.808 17.892 1.00 97.81 439 GLN A C 1
ATOM 3375 O O . GLN A 1 439 ? -6.862 0.091 18.734 1.00 97.81 439 GLN A O 1
ATOM 3380 N N . ASP A 1 440 ? -5.109 1.334 18.101 1.00 97.19 440 ASP A N 1
ATOM 3381 C CA . ASP A 1 440 ? -4.479 1.377 19.423 1.00 97.19 440 ASP A CA 1
ATOM 3382 C C . ASP A 1 440 ? -4.761 2.738 20.071 1.00 97.19 440 ASP A C 1
ATOM 3384 O O . ASP A 1 440 ? -4.540 3.795 19.472 1.00 97.19 440 ASP A O 1
ATOM 3388 N N . VAL A 1 441 ? -5.223 2.720 21.322 1.00 94.19 441 VAL A N 1
ATOM 3389 C CA . VAL A 1 441 ? -5.615 3.926 22.073 1.00 94.19 441 VAL A CA 1
ATOM 3390 C C . VAL A 1 441 ? -4.472 4.920 22.298 1.00 94.19 441 VAL A C 1
ATOM 3392 O O . VAL A 1 441 ? -4.727 6.063 22.682 1.00 94.19 441 VAL A O 1
ATOM 3395 N N . ASN A 1 442 ? -3.222 4.514 22.054 1.00 94.62 442 ASN A N 1
ATOM 3396 C CA . ASN A 1 442 ? -2.031 5.354 22.141 1.00 94.62 442 ASN A CA 1
ATOM 3397 C C . ASN A 1 442 ? -1.517 5.826 20.766 1.00 94.62 442 ASN A C 1
ATOM 3399 O O . ASN A 1 442 ? -0.410 6.368 20.700 1.00 94.62 442 ASN A O 1
ATOM 3403 N N . GLY A 1 443 ? -2.244 5.570 19.671 1.00 96.81 443 GLY A N 1
ATOM 3404 C CA . GLY A 1 443 ? -1.843 5.884 18.292 1.00 96.81 443 GLY A CA 1
ATOM 3405 C C . GLY A 1 443 ? -1.337 4.670 17.508 1.00 96.81 443 GLY A C 1
ATOM 3406 O O . GLY A 1 443 ? -0.949 3.675 18.099 1.00 96.81 443 GLY A O 1
ATOM 3407 N N . GLY A 1 444 ? -1.297 4.737 16.177 1.00 98.38 444 GLY A N 1
ATOM 3408 C CA . GLY A 1 444 ? -1.067 3.575 15.301 1.00 98.38 444 GLY A CA 1
ATOM 3409 C C . GLY A 1 444 ? -2.234 2.578 15.245 1.00 98.38 444 GLY A C 1
ATOM 3410 O O . GLY A 1 444 ? -3.139 2.615 16.079 1.00 98.38 444 GLY A O 1
ATOM 3411 N N . LEU A 1 445 ? -2.212 1.709 14.235 1.00 98.81 445 LEU A N 1
ATOM 3412 C CA . LEU A 1 445 ? -3.160 0.612 14.048 1.00 98.81 445 LEU A CA 1
ATOM 3413 C C . LEU A 1 445 ? -2.411 -0.728 13.955 1.00 98.81 445 LEU A C 1
ATOM 3415 O O . LEU A 1 445 ? -1.186 -0.762 13.796 1.00 98.81 445 LEU A O 1
ATOM 3419 N N . ARG A 1 446 ? -3.145 -1.831 14.111 1.00 98.69 446 ARG A N 1
ATOM 3420 C CA . ARG A 1 446 ? -2.612 -3.197 14.257 1.00 98.69 446 ARG A CA 1
ATOM 3421 C C . ARG A 1 446 ? -3.344 -4.209 13.373 1.00 98.69 446 ARG A C 1
ATOM 3423 O O . ARG A 1 446 ? -4.368 -3.897 12.773 1.00 98.69 446 ARG A O 1
ATOM 3430 N N . ASP A 1 447 ? -2.804 -5.423 13.344 1.00 98.75 447 ASP A N 1
ATOM 3431 C CA . ASP A 1 447 ? -3.420 -6.622 12.761 1.00 98.75 447 ASP A CA 1
ATOM 3432 C C . ASP A 1 447 ? -4.811 -6.888 13.384 1.00 98.75 447 ASP A C 1
ATOM 3434 O O . ASP A 1 447 ? -5.841 -6.763 12.722 1.00 98.75 447 ASP A O 1
ATOM 3438 N N . LYS A 1 448 ? -4.834 -7.216 14.680 1.00 98.31 448 LYS A N 1
ATOM 3439 C CA . LYS A 1 448 ? -6.021 -7.584 15.472 1.00 98.31 448 LYS A CA 1
ATOM 3440 C C . LYS A 1 448 ? -5.795 -7.239 16.955 1.00 98.31 448 LYS A C 1
ATOM 3442 O O . LYS A 1 448 ? -4.651 -6.935 17.313 1.00 98.31 448 LYS A O 1
ATOM 3447 N N . PRO A 1 449 ? -6.808 -7.308 17.842 1.00 97.44 449 PRO A N 1
ATOM 3448 C CA . PRO A 1 449 ? -6.704 -6.826 19.222 1.00 97.44 449 PRO A CA 1
ATOM 3449 C C . PRO A 1 449 ? -5.504 -7.326 20.041 1.00 97.44 449 PRO A C 1
ATOM 3451 O O . PRO A 1 449 ? -4.890 -6.538 20.761 1.00 97.44 449 PRO A O 1
ATOM 3454 N N . SER A 1 450 ? -5.123 -8.599 19.906 1.00 95.56 450 SER A N 1
ATOM 3455 C CA . SER A 1 450 ? -3.987 -9.198 20.628 1.00 95.56 450 SER A CA 1
ATOM 3456 C C . SER A 1 450 ? -2.601 -8.789 20.115 1.00 95.56 450 SER A C 1
ATOM 3458 O O . SER A 1 450 ? -1.583 -9.154 20.712 1.00 95.56 450 SER A O 1
ATOM 3460 N N . LYS A 1 451 ? -2.515 -8.052 19.003 1.00 98.19 451 LYS A N 1
ATOM 3461 C CA . LYS A 1 451 ? -1.246 -7.686 18.359 1.00 98.19 451 LYS A CA 1
ATOM 3462 C C . LYS A 1 451 ? -0.830 -6.258 18.683 1.00 98.19 451 LYS A C 1
ATOM 3464 O O . LYS A 1 451 ? -1.634 -5.396 19.029 1.00 98.19 451 LYS A O 1
ATOM 3469 N N . LYS A 1 452 ? 0.474 -6.007 18.576 1.00 97.75 452 LYS A N 1
ATOM 3470 C CA . LYS A 1 452 ? 1.029 -4.659 18.721 1.00 97.75 452 LYS A CA 1
ATOM 3471 C C . LYS A 1 452 ? 0.763 -3.862 17.448 1.00 97.75 452 LYS A C 1
ATOM 3473 O O . LYS A 1 452 ? 0.772 -4.424 16.359 1.00 97.75 452 LYS A O 1
ATOM 3478 N N . ARG A 1 453 ? 0.584 -2.552 17.602 1.00 97.69 453 ARG A N 1
ATOM 3479 C CA . ARG A 1 453 ? 0.632 -1.597 16.490 1.00 97.69 453 ARG A CA 1
ATOM 3480 C C . ARG A 1 453 ? 1.980 -1.638 15.767 1.00 97.69 453 ARG A C 1
ATOM 3482 O O . ARG A 1 453 ? 3.024 -1.795 16.409 1.00 97.69 453 ARG A O 1
ATOM 3489 N N . ASP A 1 454 ? 1.952 -1.386 14.468 1.00 98.25 454 ASP A N 1
ATOM 3490 C CA . ASP A 1 454 ? 3.138 -1.152 13.646 1.00 98.25 454 ASP A CA 1
ATOM 3491 C C . ASP A 1 454 ? 2.819 -0.209 12.470 1.00 98.25 454 ASP A C 1
ATOM 3493 O O . ASP A 1 454 ? 1.662 0.147 12.219 1.00 98.25 454 ASP A O 1
ATOM 3497 N N . PHE A 1 455 ? 3.855 0.252 11.767 1.00 98.19 455 PHE A N 1
ATOM 3498 C CA . PHE A 1 455 ? 3.702 1.194 10.653 1.00 98.19 455 PHE A CA 1
ATOM 3499 C C . PHE A 1 455 ? 2.980 0.570 9.451 1.00 98.19 455 PHE A C 1
ATOM 3501 O O . PHE A 1 455 ? 2.188 1.251 8.803 1.00 98.19 455 PHE A O 1
ATOM 3508 N N . TYR A 1 456 ? 3.212 -0.719 9.193 1.00 98.81 456 TYR A N 1
ATOM 3509 C CA . TYR A 1 456 ? 2.609 -1.460 8.087 1.00 98.81 456 TYR A CA 1
ATOM 3510 C C . TYR A 1 456 ? 1.085 -1.527 8.240 1.00 98.81 456 TYR A C 1
ATOM 3512 O O . TYR A 1 456 ? 0.352 -1.039 7.380 1.00 98.81 456 TYR A O 1
ATOM 3520 N N . HIS A 1 457 ? 0.594 -2.035 9.371 1.00 98.88 457 HIS A N 1
ATOM 3521 C CA . HIS A 1 457 ? -0.837 -2.129 9.644 1.00 98.88 457 HIS A CA 1
ATOM 3522 C C . HIS A 1 457 ? -1.484 -0.755 9.771 1.00 98.88 457 HIS A C 1
ATOM 3524 O O . HIS A 1 457 ? -2.631 -0.596 9.365 1.00 98.88 457 HIS A O 1
ATOM 3530 N N . SER A 1 458 ? -0.767 0.250 10.284 1.00 98.88 458 SER A N 1
ATOM 3531 C CA . SER A 1 458 ? -1.272 1.626 10.304 1.00 98.88 458 SER A CA 1
ATOM 3532 C C . SER A 1 458 ? -1.570 2.142 8.898 1.00 98.88 458 SER A C 1
ATOM 3534 O O . SER A 1 458 ? -2.666 2.635 8.652 1.00 98.88 458 SER A O 1
ATOM 3536 N N . CYS A 1 459 ? -0.634 1.969 7.963 1.00 98.88 459 CYS A N 1
ATOM 3537 C CA . CYS A 1 459 ? -0.816 2.370 6.573 1.00 98.88 459 CYS A CA 1
ATOM 3538 C C . CYS A 1 459 ? -1.984 1.625 5.909 1.00 98.88 459 CYS A C 1
ATOM 3540 O O . CYS A 1 459 ? -2.892 2.254 5.366 1.00 98.88 459 CYS A O 1
ATOM 3542 N N . TYR A 1 460 ? -2.006 0.292 5.987 1.00 98.88 460 TYR A N 1
ATOM 3543 C CA . TYR A 1 460 ? -2.980 -0.507 5.240 1.00 98.88 460 TYR A CA 1
ATOM 3544 C C . TYR A 1 460 ? -4.388 -0.525 5.852 1.00 98.88 460 TYR A C 1
ATOM 3546 O O . TYR A 1 460 ? -5.357 -0.610 5.100 1.00 98.88 460 TYR A O 1
ATOM 3554 N N . ASN A 1 461 ? -4.545 -0.355 7.170 1.00 98.88 461 ASN A N 1
ATOM 3555 C CA . ASN A 1 461 ? -5.874 -0.113 7.744 1.00 98.88 461 ASN A CA 1
ATOM 3556 C C . ASN A 1 461 ? -6.422 1.255 7.307 1.00 98.88 461 ASN A C 1
ATOM 3558 O O . ASN A 1 461 ? -7.577 1.332 6.906 1.00 98.88 461 ASN A O 1
ATOM 3562 N N . LEU A 1 462 ? -5.608 2.321 7.328 1.00 98.75 462 LEU A N 1
ATOM 3563 C CA . LEU A 1 462 ? -6.040 3.648 6.858 1.00 98.75 462 LEU A CA 1
ATOM 3564 C C . LEU A 1 462 ? -6.357 3.645 5.358 1.00 98.75 462 LEU A C 1
ATOM 3566 O O . LEU A 1 462 ? -7.340 4.243 4.938 1.00 98.75 462 LEU A O 1
ATOM 3570 N N . SER A 1 463 ? -5.568 2.919 4.564 1.00 98.50 463 SER A N 1
ATOM 3571 C CA . SER A 1 463 ? -5.819 2.745 3.129 1.00 98.50 463 SER A CA 1
ATOM 3572 C C . SER A 1 463 ? -7.138 1.998 2.880 1.00 98.50 463 SER A C 1
ATOM 3574 O O . SER A 1 463 ? -7.925 2.402 2.030 1.00 98.50 463 SER A O 1
ATOM 3576 N N . GLY A 1 464 ? -7.426 0.943 3.654 1.00 97.44 464 GLY A N 1
ATOM 3577 C CA . GLY A 1 464 ? -8.714 0.243 3.602 1.00 97.44 464 GLY A CA 1
ATOM 3578 C C . GLY A 1 464 ? -9.891 1.117 4.045 1.00 97.44 464 GLY A C 1
ATOM 3579 O O . GLY A 1 464 ? -10.938 1.110 3.402 1.00 97.44 464 GLY A O 1
ATOM 3580 N N . LEU A 1 465 ? -9.705 1.930 5.091 1.00 96.62 465 LEU A N 1
ATOM 3581 C CA . LEU A 1 465 ? -10.712 2.889 5.551 1.00 96.62 465 LEU A CA 1
ATOM 3582 C C . LEU A 1 465 ? -11.041 3.909 4.453 1.00 96.62 465 LEU A C 1
ATOM 3584 O O . LEU A 1 465 ? -12.217 4.110 4.150 1.00 96.62 465 LEU A O 1
ATOM 3588 N N . ALA A 1 466 ? -10.018 4.455 3.788 1.00 93.69 466 ALA A N 1
ATOM 3589 C CA . ALA A 1 466 ? -10.186 5.355 2.649 1.00 93.69 466 ALA A CA 1
ATOM 3590 C C . ALA A 1 466 ? -11.028 4.717 1.534 1.00 93.69 466 ALA A C 1
ATOM 3592 O O . ALA A 1 466 ? -11.945 5.349 1.021 1.00 93.69 466 ALA A O 1
ATOM 3593 N N . MET A 1 467 ? -10.791 3.447 1.192 1.00 89.19 467 MET A N 1
ATOM 3594 C CA . MET A 1 467 ? -11.576 2.774 0.144 1.00 89.19 467 MET A CA 1
ATOM 3595 C C . MET A 1 467 ? -13.071 2.737 0.470 1.00 89.19 467 MET A C 1
ATOM 3597 O O . MET A 1 467 ? -13.905 2.976 -0.399 1.00 89.19 467 MET A O 1
ATOM 3601 N N . THR A 1 468 ? -13.418 2.466 1.728 1.00 88.81 468 THR A N 1
ATOM 3602 C CA . THR A 1 468 ? -14.825 2.349 2.135 1.00 88.81 468 THR A CA 1
ATOM 3603 C C . THR A 1 468 ? -15.564 3.679 2.194 1.00 88.81 468 THR A C 1
ATOM 3605 O O . THR A 1 468 ? -16.756 3.706 1.912 1.00 88.81 468 THR A O 1
ATOM 3608 N N . GLN A 1 469 ? -14.886 4.770 2.557 1.00 88.12 469 GLN A N 1
ATOM 3609 C CA . GLN A 1 469 ? -15.537 6.058 2.823 1.00 88.12 469 GLN A CA 1
ATOM 3610 C C . GLN A 1 469 ? -15.904 6.829 1.555 1.00 88.12 469 GLN A C 1
ATOM 3612 O O . GLN A 1 469 ? -16.837 7.621 1.589 1.00 88.12 469 GLN A O 1
ATOM 3617 N N . HIS A 1 470 ? -15.201 6.571 0.451 1.00 81.94 470 HIS A N 1
ATOM 3618 C CA . HIS A 1 470 ? -15.278 7.388 -0.764 1.00 81.94 470 HIS A CA 1
ATOM 3619 C C . HIS A 1 470 ? -15.965 6.700 -1.942 1.00 81.94 470 HIS A C 1
ATOM 3621 O O . HIS A 1 470 ? -15.923 7.215 -3.050 1.00 81.94 470 HIS A O 1
ATOM 3627 N N . SER A 1 471 ? -16.569 5.531 -1.726 1.00 74.25 471 SER A N 1
ATOM 3628 C CA . SER A 1 471 ? -17.279 4.789 -2.776 1.00 74.25 471 SER A CA 1
ATOM 3629 C C . SER A 1 471 ? -18.772 5.102 -2.814 1.00 74.25 471 SER A C 1
ATOM 3631 O O . SER A 1 471 ? -19.384 5.343 -1.771 1.00 74.25 471 SER A O 1
ATOM 3633 N N . GLY A 1 472 ? -19.361 5.031 -4.009 1.00 64.06 472 GLY A N 1
ATOM 3634 C CA . GLY A 1 472 ? -20.786 5.225 -4.243 1.00 64.06 472 GLY A CA 1
ATOM 3635 C C . GLY A 1 472 ? -21.665 4.246 -3.460 1.00 64.06 472 GLY A C 1
ATOM 3636 O O . GLY A 1 472 ? -21.231 3.170 -3.027 1.00 64.06 472 GLY A O 1
ATOM 3637 N N . ASP A 1 473 ? -22.922 4.634 -3.268 1.00 58.41 473 ASP A N 1
ATOM 3638 C CA . ASP A 1 473 ? -23.950 3.763 -2.702 1.00 58.41 473 ASP A CA 1
ATOM 3639 C C . ASP A 1 473 ? -24.575 2.886 -3.795 1.00 58.41 473 ASP A C 1
ATOM 3641 O O . ASP A 1 473 ? -24.609 3.261 -4.969 1.00 58.41 473 ASP A O 1
ATOM 3645 N N . ASP A 1 474 ? -25.057 1.699 -3.411 1.00 52.72 474 ASP A N 1
ATOM 3646 C CA . ASP A 1 474 ? -25.720 0.744 -4.303 1.00 52.72 474 ASP A CA 1
ATOM 3647 C C . ASP A 1 474 ? -26.801 1.431 -5.147 1.00 52.72 474 ASP A C 1
ATOM 3649 O O . ASP A 1 474 ? -27.909 1.698 -4.675 1.00 52.72 474 ASP A O 1
ATOM 3653 N N . GLY A 1 475 ? -26.518 1.641 -6.437 1.00 42.12 475 GLY A N 1
ATOM 3654 C CA . GLY A 1 475 ? -27.438 2.222 -7.425 1.00 42.12 475 GLY A CA 1
ATOM 3655 C C . GLY A 1 475 ? -28.690 1.381 -7.720 1.00 42.12 475 GLY A C 1
ATOM 3656 O O . GLY A 1 475 ? -29.341 1.591 -8.738 1.00 42.12 475 GLY A O 1
ATOM 3657 N N . ASN A 1 476 ? -29.028 0.418 -6.857 1.00 36.34 476 ASN A N 1
ATOM 3658 C CA . ASN A 1 476 ? -30.135 -0.522 -7.021 1.00 36.34 476 ASN A CA 1
ATOM 3659 C C . ASN A 1 476 ? -31.247 -0.377 -5.967 1.00 36.34 476 ASN A C 1
ATOM 3661 O O . ASN A 1 476 ? -32.210 -1.144 -5.985 1.00 36.34 476 ASN A O 1
ATOM 3665 N N . LYS A 1 477 ? -31.167 0.610 -5.066 1.00 36.38 477 LYS A N 1
ATOM 3666 C CA . LYS A 1 477 ? -32.328 1.028 -4.271 1.00 36.38 477 LYS A CA 1
ATOM 3667 C C . LYS A 1 477 ? -32.909 2.288 -4.896 1.00 36.38 477 LYS A C 1
ATOM 3669 O O . LYS A 1 477 ? -32.266 3.331 -4.917 1.00 36.38 477 LYS A O 1
ATOM 3674 N N . ALA A 1 478 ? -34.126 2.168 -5.428 1.00 32.50 478 ALA A N 1
ATOM 3675 C CA . ALA A 1 478 ? -34.939 3.314 -5.803 1.00 32.50 478 ALA A CA 1
ATOM 3676 C C . ALA A 1 478 ? -34.885 4.346 -4.668 1.00 32.50 478 ALA A C 1
ATOM 3678 O O . ALA A 1 478 ? -35.195 4.032 -3.520 1.00 32.50 478 ALA A O 1
ATOM 3679 N N . VAL A 1 479 ? -34.408 5.538 -5.010 1.00 35.09 479 VAL A N 1
ATOM 3680 C CA . VAL A 1 479 ? -34.164 6.649 -4.098 1.00 35.09 479 VAL A CA 1
ATOM 3681 C C . VAL A 1 479 ? -35.487 7.047 -3.443 1.00 35.09 479 VAL A C 1
ATOM 3683 O O . VAL A 1 479 ? -36.309 7.722 -4.059 1.00 35.09 479 VAL A O 1
ATOM 3686 N N . ASP A 1 480 ? -35.701 6.631 -2.196 1.00 31.91 480 ASP A N 1
ATOM 3687 C CA . ASP A 1 480 ? -36.666 7.283 -1.316 1.00 31.91 480 ASP A CA 1
ATOM 3688 C C . ASP A 1 480 ? -35.942 8.478 -0.686 1.00 31.91 480 ASP A C 1
ATOM 3690 O O . ASP A 1 480 ? -35.123 8.343 0.225 1.00 31.91 480 ASP A O 1
ATOM 3694 N N . THR A 1 481 ? -36.176 9.664 -1.245 1.00 36.62 481 THR A N 1
ATOM 3695 C CA . THR A 1 481 ? -35.465 10.922 -0.953 1.00 36.62 481 THR A CA 1
ATOM 3696 C C . THR A 1 481 ? -35.627 11.430 0.486 1.00 36.62 481 THR A C 1
ATOM 3698 O O . THR A 1 481 ? -35.113 12.495 0.810 1.00 36.62 481 THR A O 1
ATOM 3701 N N . ASN A 1 482 ? -36.337 10.703 1.353 1.00 32.75 482 ASN A N 1
ATOM 3702 C CA . ASN A 1 482 ? -36.676 11.138 2.708 1.00 32.75 482 ASN A CA 1
ATOM 3703 C C . ASN A 1 482 ? -35.872 10.455 3.829 1.00 32.75 482 ASN A C 1
ATOM 3705 O O . ASN A 1 482 ? -36.030 10.848 4.979 1.00 32.75 482 ASN A O 1
ATOM 3709 N N . ASN A 1 483 ? -35.008 9.477 3.528 1.00 34.03 483 ASN A N 1
ATOM 3710 C CA . ASN A 1 483 ? -34.166 8.793 4.520 1.00 34.03 483 ASN A CA 1
ATOM 3711 C C . ASN A 1 483 ? -32.779 8.472 3.934 1.00 34.03 483 ASN A C 1
ATOM 3713 O O . ASN A 1 483 ? -32.468 7.317 3.647 1.00 34.03 483 ASN A O 1
ATOM 3717 N N . GLN A 1 484 ? -31.927 9.488 3.760 1.00 39.12 484 GLN A N 1
ATOM 3718 C CA . GLN A 1 484 ? -30.492 9.265 3.541 1.00 39.12 484 GL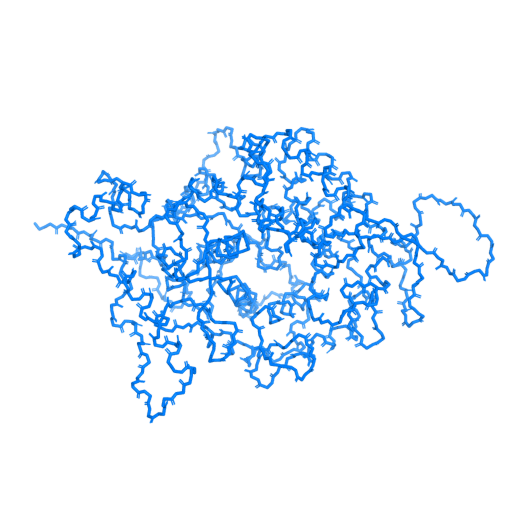N A CA 1
ATOM 3719 C C . GLN A 1 484 ? -29.883 8.691 4.832 1.00 39.12 484 GLN A C 1
ATOM 3721 O O . GLN A 1 484 ? -29.363 9.418 5.674 1.00 39.12 484 GLN A O 1
ATOM 3726 N N . GLN A 1 485 ? -30.021 7.380 5.037 1.00 43.84 485 GLN A N 1
ATOM 3727 C CA . GLN A 1 485 ? -29.309 6.669 6.092 1.00 43.84 485 GLN A CA 1
ATOM 3728 C C . GLN A 1 485 ? -27.834 6.611 5.701 1.00 43.84 485 GLN A C 1
ATOM 3730 O O . GLN A 1 485 ? -27.467 5.992 4.706 1.00 43.84 485 GLN A O 1
ATOM 3735 N N . GLN A 1 486 ? -27.010 7.290 6.492 1.00 51.25 486 GLN A N 1
ATOM 3736 C CA . GLN A 1 486 ? -25.557 7.281 6.413 1.00 51.25 486 GLN A CA 1
ATOM 3737 C C . GLN A 1 486 ? -25.043 5.831 6.336 1.00 51.25 486 GLN A C 1
ATOM 3739 O O . GLN A 1 486 ? -25.198 5.064 7.284 1.00 51.25 486 GLN A O 1
ATOM 3744 N N . THR A 1 487 ? -24.463 5.442 5.195 1.00 68.25 487 THR A N 1
ATOM 3745 C CA . THR A 1 487 ? -24.001 4.064 4.927 1.00 68.25 487 THR A CA 1
ATOM 3746 C C . THR A 1 487 ? -22.649 3.743 5.574 1.00 68.25 487 THR A C 1
ATOM 3748 O O . THR A 1 487 ? -22.245 2.580 5.623 1.00 68.25 487 THR A O 1
ATOM 3751 N N . ASN A 1 488 ? -21.961 4.762 6.099 1.00 82.88 488 ASN A N 1
ATOM 3752 C CA . ASN A 1 488 ? -20.662 4.645 6.754 1.00 82.88 488 ASN A CA 1
ATOM 3753 C C . ASN A 1 488 ? -20.794 4.513 8.283 1.00 82.88 488 ASN A C 1
ATOM 3755 O O . ASN A 1 488 ? -21.510 5.277 8.926 1.00 82.88 488 ASN A O 1
ATOM 3759 N N . PHE A 1 489 ? -20.038 3.588 8.877 1.00 89.69 489 PHE A N 1
ATOM 3760 C CA . PHE A 1 489 ? -19.876 3.426 10.318 1.00 89.69 489 PHE A CA 1
ATOM 3761 C C . PHE A 1 489 ? -18.839 4.414 10.880 1.00 89.69 489 PHE A C 1
ATOM 3763 O O . PHE A 1 489 ? -17.710 4.510 10.390 1.00 89.69 489 PHE A O 1
ATOM 3770 N N . GLY A 1 490 ? -19.198 5.078 11.981 1.00 91.25 490 GLY A N 1
ATOM 3771 C CA . GLY A 1 490 ? -18.349 6.036 12.690 1.00 91.25 490 GLY A CA 1
ATOM 3772 C C . GLY A 1 490 ? -18.700 7.492 12.388 1.00 91.25 490 GLY A C 1
ATOM 3773 O O . GLY A 1 490 ? -19.560 7.798 11.567 1.00 91.25 490 GLY A O 1
ATOM 3774 N N . HIS A 1 491 ? -18.034 8.407 13.089 1.00 92.00 491 HIS A N 1
ATOM 3775 C CA . HIS A 1 491 ? -18.341 9.831 13.014 1.00 92.00 491 HIS A CA 1
ATOM 3776 C C . HIS A 1 491 ? -18.055 10.395 11.607 1.00 92.00 491 HIS A C 1
ATOM 3778 O O . HIS A 1 491 ? -16.918 10.266 11.143 1.00 92.00 491 HIS A O 1
ATOM 3784 N N . PRO A 1 492 ? -19.001 11.116 10.965 1.00 86.50 492 PRO A N 1
ATOM 3785 C CA . PRO A 1 492 ? -18.885 11.549 9.564 1.00 86.50 492 PRO A CA 1
ATOM 3786 C C . PRO A 1 492 ? -17.637 12.391 9.284 1.00 86.50 492 PRO A C 1
ATOM 3788 O O . PRO A 1 492 ? -16.934 12.149 8.315 1.00 86.50 492 PRO A O 1
ATOM 3791 N N . VAL A 1 493 ? -17.319 13.342 10.165 1.00 87.19 493 VAL A N 1
ATOM 3792 C CA . VAL A 1 493 ? -16.127 14.198 10.025 1.00 87.19 493 VAL A CA 1
ATOM 3793 C C . VAL A 1 493 ? -14.898 13.609 10.726 1.00 87.19 493 VAL A C 1
ATOM 3795 O O . VAL A 1 493 ? -13.850 13.398 10.122 1.00 87.19 493 VAL A O 1
ATOM 3798 N N . LYS A 1 494 ? -15.007 13.289 12.023 1.00 91.56 494 LYS A N 1
ATOM 3799 C CA . LYS A 1 494 ? -13.850 12.905 12.848 1.00 91.56 494 LYS A CA 1
ATOM 3800 C C . LYS A 1 494 ? -13.201 11.587 12.422 1.00 91.56 494 LYS A C 1
ATOM 3802 O O . LYS A 1 494 ? -12.004 11.420 12.663 1.00 91.56 494 LYS A O 1
ATOM 3807 N N . SER A 1 495 ? -13.930 10.697 11.746 1.00 93.00 495 SER A N 1
ATOM 3808 C CA . SER A 1 495 ? -13.397 9.426 11.235 1.00 93.00 495 SER A CA 1
ATOM 3809 C C . SER A 1 495 ? -12.977 9.453 9.766 1.00 93.00 495 SER A C 1
ATOM 3811 O O . SER A 1 495 ? -12.402 8.471 9.299 1.00 93.00 495 SER A O 1
ATOM 3813 N N . LEU A 1 496 ? -13.209 10.555 9.046 1.00 92.88 496 LEU A N 1
ATOM 3814 C CA . LEU A 1 496 ? -12.919 10.682 7.616 1.00 92.88 496 LEU A CA 1
ATOM 3815 C C . LEU A 1 496 ? -11.411 10.650 7.331 1.00 92.88 496 LEU A C 1
ATOM 3817 O O . LEU A 1 496 ? -10.638 11.368 7.958 1.00 92.88 496 LEU A O 1
ATOM 3821 N N . VAL A 1 497 ? -10.951 9.851 6.383 1.00 94.19 497 VAL A N 1
ATOM 3822 C CA . VAL A 1 497 ? -9.575 9.923 5.864 1.00 94.19 497 VAL A CA 1
ATOM 3823 C C . VAL A 1 497 ? -9.604 10.385 4.418 1.00 94.19 497 VAL A C 1
ATOM 3825 O O . VAL A 1 497 ? -10.645 10.318 3.774 1.00 94.19 497 VAL A O 1
ATOM 3828 N N . ALA A 1 498 ? -8.484 10.867 3.893 1.00 92.12 498 ALA A N 1
ATOM 3829 C CA . ALA A 1 498 ? -8.415 11.270 2.497 1.00 92.12 498 ALA A CA 1
ATOM 3830 C C . ALA A 1 498 ? -8.590 10.079 1.539 1.00 92.12 498 ALA A C 1
ATOM 3832 O O . ALA A 1 498 ? -8.381 8.922 1.912 1.00 92.12 498 ALA A O 1
ATOM 3833 N N . THR A 1 499 ? -8.947 10.366 0.288 1.00 89.88 499 THR A N 1
ATOM 3834 C CA . THR A 1 499 ? -9.070 9.348 -0.763 1.00 89.88 499 THR A CA 1
ATOM 3835 C C . THR A 1 499 ? -7.725 8.684 -1.059 1.00 89.88 499 THR A C 1
ATOM 3837 O O . THR A 1 499 ? -6.660 9.281 -0.910 1.00 89.88 499 THR A O 1
ATOM 3840 N N . SER A 1 500 ? -7.754 7.435 -1.524 1.00 91.62 500 SER A N 1
ATOM 3841 C CA . SER A 1 500 ? -6.564 6.747 -2.029 1.00 91.62 500 SER A CA 1
ATOM 3842 C C . SER A 1 500 ? -6.863 6.070 -3.359 1.00 91.62 500 SER A C 1
ATOM 3844 O O . SER A 1 500 ? -7.999 5.703 -3.639 1.00 91.62 500 SER A O 1
ATOM 3846 N N . HIS A 1 501 ? -5.849 5.914 -4.202 1.00 93.56 501 HIS A N 1
ATOM 3847 C CA . HIS A 1 501 ? -5.989 5.207 -5.461 1.00 93.56 501 HIS A CA 1
ATOM 3848 C C . HIS A 1 501 ? -5.870 3.693 -5.260 1.00 93.56 501 HIS A C 1
ATOM 3850 O O . HIS A 1 501 ? -4.835 3.247 -4.755 1.00 93.56 501 HIS A O 1
ATOM 3856 N N . PRO A 1 502 ? -6.824 2.872 -5.728 1.00 93.00 502 PRO A N 1
ATOM 3857 C CA . PRO A 1 502 ? -6.793 1.435 -5.467 1.00 93.00 502 PRO A CA 1
ATOM 3858 C C . PRO A 1 502 ? -5.637 0.706 -6.160 1.00 93.00 502 PRO A C 1
ATOM 3860 O O . PRO A 1 502 ? -5.177 -0.289 -5.627 1.00 93.00 502 PRO A O 1
ATOM 3863 N N . CYS A 1 503 ? -5.129 1.194 -7.299 1.00 94.50 503 CYS A N 1
ATOM 3864 C CA . CYS A 1 503 ? -3.951 0.604 -7.961 1.00 94.50 503 CYS A CA 1
ATOM 3865 C C . CYS A 1 503 ? -2.584 1.091 -7.443 1.00 94.50 503 CYS A C 1
ATOM 3867 O O . CYS A 1 503 ? -1.613 0.352 -7.562 1.00 94.50 503 CYS A O 1
ATOM 3869 N N . TYR A 1 504 ? -2.470 2.321 -6.923 1.00 96.94 504 TYR A N 1
ATOM 3870 C CA . TYR A 1 504 ? -1.168 2.929 -6.574 1.00 96.94 504 TYR A CA 1
ATOM 3871 C C . TYR A 1 504 ? -0.963 3.100 -5.062 1.00 96.94 504 TYR A C 1
ATOM 3873 O O . TYR A 1 504 ? 0.165 3.282 -4.609 1.00 96.94 504 TYR A O 1
ATOM 3881 N N . ASN A 1 505 ? -2.046 3.060 -4.281 1.00 97.62 505 ASN A N 1
ATOM 3882 C CA . ASN A 1 505 ? -2.081 3.294 -2.839 1.00 97.62 505 ASN A CA 1
ATOM 3883 C C . ASN A 1 505 ? -1.313 4.546 -2.380 1.00 97.62 505 ASN A C 1
ATOM 3885 O O . ASN A 1 505 ? -0.503 4.505 -1.452 1.00 97.62 505 ASN A O 1
ATOM 3889 N N . ILE A 1 506 ? -1.557 5.655 -3.071 1.00 97.44 506 ILE A N 1
ATOM 3890 C CA . ILE A 1 506 ? -1.296 7.028 -2.623 1.00 97.44 506 ILE A CA 1
ATOM 3891 C C . ILE A 1 506 ? -2.572 7.841 -2.871 1.00 97.44 506 ILE A C 1
ATOM 3893 O O . ILE A 1 506 ? -3.505 7.321 -3.489 1.00 97.44 506 ILE A O 1
ATOM 3897 N N . ARG A 1 507 ? -2.672 9.072 -2.364 1.00 93.81 507 ARG A N 1
ATOM 3898 C CA . ARG A 1 507 ? -3.873 9.898 -2.581 1.00 93.81 507 ARG A CA 1
ATOM 3899 C C . ARG A 1 507 ? -4.153 10.146 -4.070 1.00 93.81 507 ARG A C 1
ATOM 3901 O O . ARG A 1 507 ? -3.208 10.274 -4.853 1.00 93.81 507 ARG A O 1
ATOM 3908 N N . LEU A 1 508 ? -5.431 10.196 -4.460 1.00 89.50 508 LEU A N 1
ATOM 3909 C CA . LEU A 1 508 ? -5.852 10.273 -5.869 1.00 89.50 508 LEU A CA 1
ATOM 3910 C C . LEU A 1 508 ? -5.248 11.483 -6.587 1.00 89.50 508 LEU A C 1
ATOM 3912 O O . LEU A 1 508 ? -4.649 11.348 -7.649 1.00 89.50 508 LEU A O 1
ATOM 3916 N N . GLU A 1 509 ? -5.304 12.657 -5.971 1.00 88.12 509 GLU A N 1
ATOM 3917 C CA . GLU A 1 509 ? -4.775 13.887 -6.553 1.00 88.12 509 GLU A CA 1
ATOM 3918 C C . GLU A 1 509 ? -3.250 13.859 -6.730 1.00 88.12 509 GLU A C 1
ATOM 3920 O O . GLU A 1 509 ? -2.707 14.529 -7.610 1.00 88.12 509 GLU A O 1
ATOM 3925 N N . ARG A 1 510 ? -2.539 13.057 -5.925 1.00 93.06 510 ARG A N 1
ATOM 3926 C CA . ARG A 1 510 ? -1.093 12.864 -6.084 1.00 93.06 510 ARG A CA 1
ATOM 3927 C C . ARG A 1 510 ? -0.797 12.007 -7.302 1.00 93.06 510 ARG A C 1
ATOM 3929 O O . ARG A 1 510 ? 0.139 12.323 -8.031 1.00 93.06 510 ARG A O 1
ATOM 3936 N N . VAL A 1 511 ? -1.595 10.963 -7.534 1.00 93.81 511 VAL A N 1
ATOM 3937 C CA . VAL A 1 511 ? -1.517 10.152 -8.757 1.00 93.81 511 VAL A CA 1
ATOM 3938 C C . VAL A 1 511 ? -1.732 11.040 -9.978 1.00 93.81 511 VAL A C 1
ATOM 3940 O O . VAL A 1 511 ? -0.867 11.058 -10.853 1.00 93.81 511 VAL A O 1
ATOM 3943 N N . SER A 1 512 ? -2.806 11.837 -9.997 1.00 90.56 512 SER A N 1
ATOM 3944 C CA . SER A 1 512 ? -3.117 12.737 -11.116 1.00 90.56 512 SER A CA 1
ATOM 3945 C C . SER A 1 512 ? -1.953 13.670 -11.448 1.00 90.56 512 SER A C 1
ATOM 3947 O O . SER A 1 512 ? -1.514 13.716 -12.595 1.00 90.56 512 SER A O 1
ATOM 3949 N N . LYS A 1 513 ? -1.381 14.345 -10.440 1.00 93.06 513 LYS A N 1
ATOM 3950 C CA . LYS A 1 513 ? -0.246 15.264 -10.635 1.00 93.06 513 LYS A CA 1
ATOM 3951 C C . LYS A 1 513 ? 1.005 14.567 -11.178 1.00 93.06 513 LYS A C 1
ATOM 3953 O O . LYS A 1 513 ? 1.714 15.137 -12.002 1.00 93.06 513 LYS A O 1
ATOM 3958 N N . VAL A 1 514 ? 1.302 13.347 -10.722 1.00 96.12 514 VAL A N 1
ATOM 3959 C CA . VAL A 1 514 ? 2.466 12.578 -11.204 1.00 96.12 514 VAL A CA 1
ATOM 3960 C C . VAL A 1 514 ? 2.271 12.124 -12.647 1.00 96.12 514 VAL A C 1
ATOM 3962 O O . VAL A 1 514 ? 3.182 12.289 -13.459 1.00 96.12 514 VAL A O 1
ATOM 3965 N N . LEU A 1 515 ? 1.091 11.589 -12.974 1.00 93.75 515 LEU A N 1
ATOM 3966 C CA . LEU A 1 515 ? 0.769 11.160 -14.334 1.00 93.75 515 LEU A CA 1
ATOM 3967 C C . LEU A 1 515 ? 0.804 12.338 -15.311 1.00 93.75 515 LEU A C 1
ATOM 3969 O O . LEU A 1 515 ? 1.372 12.208 -16.392 1.00 93.75 515 LEU A O 1
ATOM 3973 N N . GLU A 1 516 ? 0.255 13.492 -14.925 1.00 92.56 516 GLU A N 1
ATOM 3974 C CA . GLU A 1 516 ? 0.296 14.713 -15.733 1.00 92.56 516 GLU A CA 1
ATOM 3975 C C . GLU A 1 516 ? 1.739 15.180 -15.977 1.00 92.56 516 GLU A C 1
ATOM 3977 O O . GLU A 1 516 ? 2.127 15.390 -17.127 1.00 92.56 516 GLU A O 1
ATOM 3982 N N . TYR A 1 517 ? 2.562 15.244 -14.923 1.00 95.25 517 TYR A N 1
ATOM 3983 C CA . TYR A 1 517 ? 3.957 15.687 -15.013 1.00 95.25 517 TYR A CA 1
ATOM 3984 C C . TYR A 1 517 ? 4.809 14.831 -15.962 1.00 95.25 517 TYR A C 1
ATOM 3986 O O . TYR A 1 517 ? 5.673 15.355 -16.659 1.00 95.25 517 TYR A O 1
ATOM 3994 N N . PHE A 1 518 ? 4.599 13.511 -15.996 1.00 94.81 518 PHE A N 1
ATOM 3995 C CA . PHE A 1 518 ? 5.381 12.616 -16.858 1.00 94.81 518 PHE A CA 1
ATOM 3996 C C . PHE A 1 518 ? 4.745 12.323 -18.221 1.00 94.81 518 PHE A C 1
ATOM 3998 O O . PHE A 1 518 ? 5.369 11.629 -19.034 1.00 94.81 518 PHE A O 1
ATOM 4005 N N . LYS A 1 519 ? 3.534 12.836 -18.475 1.00 88.50 519 LYS A N 1
ATOM 4006 C CA . LYS A 1 519 ? 2.886 12.835 -19.794 1.00 88.50 519 LYS A CA 1
ATOM 4007 C C . LYS A 1 519 ? 3.419 13.961 -20.687 1.00 88.50 519 LYS A C 1
ATOM 4009 O O . LYS A 1 519 ? 3.510 13.749 -21.896 1.00 88.50 519 LYS A O 1
ATOM 4014 N N . SER A 1 520 ? 3.752 15.117 -20.101 1.00 59.78 520 SER A N 1
ATOM 4015 C CA . SER A 1 520 ? 4.499 16.208 -20.756 1.00 59.78 520 SER A CA 1
ATOM 4016 C C . SER A 1 520 ? 5.968 15.858 -20.951 1.00 59.78 520 SER A C 1
ATOM 4018 O O . SER A 1 520 ? 6.534 16.303 -21.975 1.00 59.78 520 SER A O 1
#

Foldseek 3Di:
DDPPPDQCLAPDPVLADDDDDDPDDDPLNVVQVVQLVLLVVLRDDLVPDDPVVLVVCCVLVQAPDPVDPNGRFGFDSLVLALVVLLQLQAPPHDPDDPVCVVLLFASLVSLLLSLQLNLQSQDFPVNLVCLVDPDDDDDDDDDGDPSLQSSCVVRHDVSLQVLLVFLVLQKDKDKAAFDPLFDDDPLLVVLQDDPDPDDDDDDDRDIGTAMAGTSGGPHAHFLNSRLSSLSSLLSQLSSPDPPNNVSSVVVLVVNRSNHLRLLRRQADNQQWGARGVVHDTFLLSLLSSLLSCLLLVNDDCRSVPPSNLLQLQQQQDPQRAGDRGHPDAHWLQSSLSSLLSCVSVVNPVSHDLVSNLVNLQVQQRSNLRAGDGHPSDYFWLLSLQSSLLSQLSSQVVVVVVVDPDPDDPDLQCLDPPGQQTDGSYQLQSLLSNLSRFQDDSSHAGTTGNVDDGDSSSSSRNSQSNLSSSRHHDHPPDDDPVPDPSDSHRGDSNSHRTAHARSSSGHGSVSSVVSSVVSVD

Organism: NCBI:txid568900

Solvent-accessible surface area (backbone atoms only — not comparable to full-atom values): 28174 Å² total; per-residue (Å²): 136,87,84,78,80,73,81,79,78,60,84,54,79,86,69,45,52,67,80,71,87,65,95,70,85,45,72,65,49,55,57,42,55,51,49,51,61,59,48,50,80,60,73,61,67,72,84,76,49,55,68,72,59,52,50,50,35,31,76,69,41,40,22,49,58,88,89,42,97,56,50,79,26,43,24,43,53,52,68,40,28,38,60,50,33,45,51,82,59,42,85,90,51,73,80,80,64,76,88,51,59,89,42,53,70,32,44,28,42,57,49,24,26,22,51,50,36,39,47,32,63,53,62,33,73,64,61,48,46,58,73,71,42,98,65,92,76,90,79,90,82,72,93,74,73,51,56,43,43,51,52,34,71,75,63,32,54,72,34,49,37,48,50,46,52,52,47,58,49,10,50,33,81,41,83,41,63,66,53,88,82,66,71,79,49,74,69,51,50,61,48,63,51,65,97,64,91,70,90,75,87,78,96,62,83,73,70,41,65,16,28,38,19,9,16,33,69,89,38,71,40,28,35,70,25,29,35,22,35,48,55,38,36,46,56,44,30,52,15,74,33,92,59,23,9,59,53,24,46,52,51,54,65,68,43,47,42,25,32,48,47,33,55,53,46,32,50,40,93,70,24,47,23,31,32,27,92,95,45,61,64,35,30,60,25,46,18,33,48,46,47,50,23,52,47,59,62,59,68,42,68,63,78,63,22,70,49,27,54,51,37,48,40,50,11,51,32,96,71,23,32,12,8,51,38,64,95,40,71,43,31,25,66,27,29,21,24,37,49,39,31,27,52,78,70,73,45,62,85,69,49,64,58,66,44,24,50,57,35,55,48,71,26,48,36,58,56,67,26,32,17,22,48,37,90,88,48,61,68,28,26,41,26,33,22,30,41,46,27,38,40,45,55,54,27,50,53,55,52,48,72,73,45,96,69,93,60,83,84,62,67,64,64,77,41,90,67,40,41,72,43,40,58,72,60,69,45,34,41,32,35,44,23,45,61,52,42,17,49,42,93,80,25,31,16,12,44,39,65,93,48,71,61,43,54,63,24,26,21,25,31,51,51,19,46,15,57,52,75,54,38,32,68,65,91,80,60,85,81,62,91,85,65,88,70,77,73,66,53,41,25,80,61,64,44,53,52,32,60,53,30,67,71,74,72,43,42,45,70,44,52,53,53,43,42,54,65,50,71,108